Protein 4KYS (pdb70)

Nearest PDB structures (foldseek):
  4kys-assembly2_B  TM=1.002E+00  e=3.384E-74  Clostridium botulinum A str. ATCC 19397
  3thi-assembly1_A  TM=9.853E-01  e=3.435E-51  Bacillus subtilis
  2gh9-assembly1_A  TM=6.312E-01  e=1.543E-15  Thermus thermophilus HB27
  1a7l-assembly1_A  TM=6.728E-01  e=4.583E-14  synthetic construct
  3h4z-assembly1_A  TM=6.324E-01  e=2.648E-13  Escherichia coli

Sequence (731 aa):
QTLNVALYEYVPDPIRFKKAVETEWNKKEPNIKLNFVDWDCYSEDPPKDLDVFVFDAVYLSHFVKEGYLSEIPEKDIKNKEDILPFAMEGCTIKGSAYAIPQIISTNLLFSRKGDYDIQKVNSVYDLYDKLGKFTSEDIILPNNKGLLIDMSGGTSKACMYLDSLIDTTQEYTKFCCSLPNLNELNKDAIESLVLLQSMAGKSQANYWPENNDSYIRAKWFINGKGRAYIGYTEAMSQMKEFANDIDFKTISLSKNSNIPIFYGDVVGINSSITNSYKKEKAIELANIITDKNTMVKAVSPDENNKYPQYLLPARRSVYHNLGNKYPIYGKLYKIADDNNSSNNKLFRTGPEIREWLKQAKKIITEYLQQTLNVALYEYVPDPIRFKKAVETEWNKKEPNIKLNFVDWDCYSEDPPKDLDVFVFDAVYLSHFVKEGYLSEIPEKDIKNKEDILPFAMEGCTIKGSAYAIPQIISTNLLFSRKGDYDIQKVNSVYDLYDKLGKFTSEDIILPNNKGLLIDMSGGTSKACMYLDSLIDTTQEYTKFCCSLPNLNELNKDAIESLVLLQSMAGKSQANYWPENNDSYIRAKWFINGKGRAYIGYTEAMSQMKEFANDIDFKTISLSKNSNIPIFYGDVVGINSSITNSYKKEKAIELANIITDKNTMVKAVSPDENNKYPQYLLPARRSVYHNLGNKYPIYGKLYKIADNSNNKLFRTGPEIREWLKQAKKIITEYLQQ

Structure (mmCIF, N/CA/C/O backbone):
data_4KYS
#
_entry.id   4KYS
#
_cell.length_a   63.504
_cell.length_b   36.306
_cell.length_c   156.813
_cell.angle_alpha   90.00
_cell.angle_beta   91.44
_cell.angle_gamma   90.00
#
_symmetry.space_group_name_H-M   'P 1 21 1'
#
loop_
_entity.id
_entity.type
_entity.pdbx_description
1 polymer 'Thiamine pyridinylase I'
2 non-polymer 3-(4-AMINO-2-METHYL-PYRIMIDIN-5-YLMETHYL)-5-(2-HYDROXY-ETHYL)-4-METHYL-THIAZOL-3-IUM
3 non-polymer 'CITRIC ACID'
4 non-polymer 'MAGNESIUM ION'
5 water water
#
loop_
_atom_site.group_PDB
_atom_site.id
_atom_site.type_symbol
_atom_site.label_atom_id
_atom_site.label_alt_id
_atom_site.label_comp_id
_atom_site.label_asym_id
_atom_site.label_entity_id
_atom_site.label_seq_id
_atom_site.pdbx_PDB_ins_code
_atom_site.Cartn_x
_atom_site.Cartn_y
_atom_site.Cartn_z
_atom_site.occupancy
_atom_site.B_iso_or_equiv
_atom_site.auth_seq_id
_atom_site.auth_comp_id
_atom_site.auth_asym_id
_atom_site.auth_atom_id
_atom_site.pdbx_PDB_model_num
ATOM 1 N N . GLN A 1 62 ? -14.040 -15.671 63.895 1.00 31.36 39 GLN A N 1
ATOM 2 C CA . GLN A 1 62 ? -13.568 -14.728 62.881 1.00 37.17 39 GLN A CA 1
ATOM 3 C C . GLN A 1 62 ? -12.159 -14.226 63.225 1.00 33.52 39 GLN A C 1
ATOM 4 O O . GLN A 1 62 ? -11.897 -13.778 64.342 1.00 27.85 39 GLN A O 1
ATOM 6 N N . THR A 1 63 ? -11.258 -14.302 62.249 1.00 36.22 40 THR A N 1
ATOM 7 C CA . THR A 1 63 ? -9.826 -14.160 62.509 1.00 31.49 40 THR A CA 1
ATOM 8 C C . THR A 1 63 ? -9.039 -13.507 61.363 1.00 26.62 40 THR A C 1
ATOM 9 O O . THR A 1 63 ? -9.392 -13.647 60.192 1.00 26.56 40 THR A O 1
ATOM 13 N N . LEU A 1 64 ? -7.991 -12.766 61.719 1.00 22.29 41 LEU A N 1
ATOM 14 C CA . LEU A 1 64 ? -6.997 -12.314 60.750 1.00 21.79 41 LEU A CA 1
ATOM 15 C C . LEU A 1 64 ? -5.612 -12.775 61.184 1.00 16.05 41 LEU A C 1
ATOM 16 O O . LEU A 1 64 ? -5.254 -12.686 62.363 1.00 15.54 41 LEU A O 1
ATOM 21 N N . ASN A 1 65 ? -4.856 -13.301 60.228 1.00 15.48 42 ASN A N 1
ATOM 22 C CA . ASN A 1 65 ? -3.453 -13.685 60.439 1.00 18.26 42 ASN A CA 1
ATOM 23 C C . ASN A 1 65 ? -2.541 -12.512 60.088 1.00 15.41 42 ASN A C 1
ATOM 24 O O . ASN A 1 65 ? -2.582 -11.992 58.977 1.00 14.14 42 ASN A O 1
ATOM 29 N N . VAL A 1 66 ? -1.735 -12.086 61.046 1.00 14.67 43 VAL A N 1
ATOM 30 C CA . VAL A 1 66 ? -0.964 -10.863 60.877 1.00 17.71 43 VAL A CA 1
ATOM 31 C C . VAL A 1 66 ? 0.444 -11.046 61.407 1.00 16.81 43 VAL A C 1
ATOM 32 O O . VAL A 1 66 ? 0.638 -11.658 62.451 1.00 19.85 43 VAL A O 1
ATOM 36 N N . ALA A 1 67 ? 1.427 -10.551 60.666 1.00 15.12 44 ALA A N 1
ATOM 37 C CA . ALA A 1 67 ? 2.805 -10.573 61.130 1.00 15.08 44 ALA A CA 1
ATOM 38 C C . ALA A 1 67 ? 3.301 -9.150 61.317 1.00 13.13 44 ALA A C 1
ATOM 39 O O . ALA A 1 67 ? 3.214 -8.343 60.397 1.00 10.85 44 ALA A O 1
ATOM 41 N N . LEU A 1 68 ? 3.810 -8.840 62.505 1.00 8.97 45 LEU A N 1
ATOM 42 C CA . LEU A 1 68 ? 4.445 -7.545 62.739 1.00 13.32 45 LEU A CA 1
ATOM 43 C C . LEU A 1 68 ? 5.947 -7.662 62.453 1.00 15.12 45 LEU A C 1
ATOM 44 O O . LEU A 1 68 ? 6.477 -8.763 62.338 1.00 13.41 45 LEU A O 1
ATOM 49 N N . TYR A 1 69 ? 6.631 -6.531 62.336 1.00 13.96 46 TYR A N 1
ATOM 50 C CA . TYR A 1 69 ? 8.074 -6.551 62.114 1.00 13.49 46 TYR A CA 1
ATOM 51 C C . TYR A 1 69 ? 8.776 -6.719 63.448 1.00 13.25 46 TYR A C 1
ATOM 52 O O . TYR A 1 69 ? 8.716 -5.836 64.302 1.00 11.53 46 TYR A O 1
ATOM 61 N N . GLU A 1 70 ? 9.444 -7.843 63.639 1.00 12.42 47 GLU A N 1
ATOM 62 C CA . GLU A 1 70 ? 9.891 -8.178 64.982 1.00 17.92 47 GLU A CA 1
ATOM 63 C C . GLU A 1 70 ? 11.327 -7.785 65.294 1.00 13.90 47 GLU A C 1
ATOM 64 O O . GLU A 1 70 ? 11.758 -7.898 66.438 1.00 14.31 47 GLU A O 1
ATOM 70 N N . TYR A 1 71 ? 12.055 -7.265 64.315 1.00 12.93 48 TYR A N 1
ATOM 71 C CA . TYR A 1 71 ? 13.427 -6.845 64.598 1.00 16.23 48 TYR A CA 1
ATOM 72 C C . TYR A 1 71 ? 13.433 -5.410 65.103 1.00 14.50 48 TYR A C 1
ATOM 73 O O . TYR A 1 71 ? 13.906 -4.477 64.424 1.00 14.31 48 TYR A O 1
ATOM 82 N N . VAL A 1 72 ? 12.877 -5.239 66.297 1.00 12.99 49 VAL A N 1
ATOM 83 C CA . VAL A 1 72 ? 12.805 -3.945 66.954 1.00 12.83 49 VAL A CA 1
ATOM 84 C C . VAL A 1 72 ? 13.145 -4.240 68.401 1.00 15.96 49 VAL A C 1
ATOM 85 O O . VAL A 1 72 ? 13.051 -5.399 68.804 1.00 11.80 49 VAL A O 1
ATOM 89 N N . PRO A 1 73 ? 13.544 -3.212 69.184 1.00 11.35 50 PRO A N 1
ATOM 90 C CA . PRO A 1 73 ? 13.895 -3.449 70.589 1.00 13.40 50 PRO A CA 1
ATOM 91 C C . PRO A 1 73 ? 12.816 -4.185 71.382 1.00 17.84 50 PRO A C 1
ATOM 92 O O . PRO A 1 73 ? 13.147 -5.013 72.227 1.00 15.48 50 PRO A O 1
ATOM 96 N N . ASP A 1 74 ? 11.542 -3.901 71.125 1.00 13.97 51 ASP A N 1
ATOM 97 C CA . ASP A 1 74 ? 10.506 -4.548 71.918 1.00 15.11 51 ASP A CA 1
ATOM 98 C C . ASP A 1 74 ? 9.270 -4.816 71.079 1.00 13.26 51 ASP A C 1
ATOM 99 O O . ASP A 1 74 ? 8.370 -3.993 71.016 1.00 17.66 51 ASP A O 1
ATOM 104 N N . PRO A 1 75 ? 9.208 -6.006 70.465 1.00 15.85 52 PRO A N 1
ATOM 105 C CA . PRO A 1 75 ? 8.054 -6.336 69.625 1.00 14.35 52 PRO A CA 1
ATOM 106 C C . PRO A 1 75 ? 6.805 -6.539 70.450 1.00 15.62 52 PRO A C 1
ATOM 107 O O . PRO A 1 75 ? 5.696 -6.465 69.899 1.00 16.66 52 PRO A O 1
ATOM 111 N N . ILE A 1 76 ? 6.963 -6.787 71.749 1.00 13.58 53 ILE A N 1
ATOM 112 C CA . ILE A 1 76 ? 5.787 -6.986 72.592 1.00 15.05 53 ILE A CA 1
ATOM 113 C C . ILE A 1 76 ? 5.014 -5.682 72.711 1.00 14.03 53 ILE A C 1
ATOM 114 O O . ILE A 1 76 ? 3.785 -5.678 72.646 1.00 17.04 53 ILE A O 1
ATOM 119 N N . ARG A 1 77 ? 5.730 -4.572 72.871 1.00 14.54 54 ARG A N 1
ATOM 120 C CA . ARG A 1 77 ? 5.059 -3.277 72.942 1.00 15.88 54 ARG A CA 1
ATOM 121 C C . ARG A 1 77 ? 4.260 -3.010 71.659 1.00 14.91 54 ARG A C 1
ATOM 122 O O . ARG A 1 77 ? 3.169 -2.447 71.711 1.00 13.49 54 ARG A O 1
ATOM 130 N N . PHE A 1 78 ? 4.771 -3.453 70.511 1.00 12.66 55 PHE A N 1
ATOM 131 C CA . PHE A 1 78 ? 4.018 -3.296 69.268 1.00 13.37 55 PHE A CA 1
ATOM 132 C C . PHE A 1 78 ? 2.749 -4.155 69.278 1.00 14.22 55 PHE A C 1
ATOM 133 O O . PHE A 1 78 ? 1.676 -3.694 68.891 1.00 12.32 55 PHE A O 1
ATOM 141 N N . LYS A 1 79 ? 2.880 -5.397 69.724 1.00 12.69 56 LYS A N 1
ATOM 142 C CA . LYS A 1 79 ? 1.757 -6.324 69.730 1.00 14.31 56 LYS A CA 1
ATOM 143 C C . LYS A 1 79 ? 0.609 -5.791 70.595 1.00 18.11 56 LYS A C 1
ATOM 144 O O . LYS A 1 79 ? -0.541 -5.750 70.159 1.00 13.07 56 LYS A O 1
ATOM 150 N N . LYS A 1 80 ? 0.944 -5.355 71.806 1.00 14.05 57 LYS A N 1
ATOM 151 C CA . LYS A 1 80 ? -0.036 -4.787 72.718 1.00 16.12 57 LYS A CA 1
ATOM 152 C C . LYS A 1 80 ? -0.688 -3.537 72.158 1.00 16.46 57 LYS A C 1
ATOM 153 O O . LYS A 1 80 ? -1.897 -3.367 72.276 1.00 18.72 57 LYS A O 1
ATOM 159 N N . ALA A 1 81 ? 0.107 -2.657 71.557 1.00 13.52 58 ALA A N 1
ATOM 160 C CA . ALA A 1 81 ? -0.449 -1.435 70.962 1.00 13.48 58 ALA A CA 1
ATOM 161 C C . ALA A 1 81 ? -1.450 -1.763 69.859 1.00 16.89 58 ALA A C 1
ATOM 162 O O . ALA A 1 81 ? -2.535 -1.174 69.797 1.00 14.56 58 ALA A O 1
ATOM 164 N N . VAL A 1 82 ? -1.094 -2.721 69.001 1.00 13.74 59 VAL A N 1
ATOM 165 C CA . VAL A 1 82 ? -1.959 -3.104 67.896 1.00 14.93 59 VAL A CA 1
ATOM 166 C C . VAL A 1 82 ? -3.240 -3.767 68.418 1.00 20.81 59 VAL A C 1
ATOM 167 O O . VAL A 1 82 ? -4.354 -3.393 68.026 1.00 17.10 59 VAL A O 1
ATOM 171 N N . GLU A 1 83 ? -3.072 -4.737 69.310 1.00 17.14 60 GLU A N 1
ATOM 172 C CA . GLU A 1 83 ? -4.198 -5.430 69.941 1.00 22.19 60 GLU A CA 1
ATOM 173 C C . GLU A 1 83 ? -5.175 -4.465 70.601 1.00 19.73 60 GLU A C 1
ATOM 174 O O . GLU A 1 83 ? -6.378 -4.602 70.478 1.00 21.99 60 GLU A O 1
ATOM 180 N N . THR A 1 84 ? -4.631 -3.498 71.318 1.00 19.36 61 THR A N 1
ATOM 181 C CA . THR A 1 84 ? -5.432 -2.517 72.028 1.00 23.96 61 THR A CA 1
ATOM 182 C C . THR A 1 84 ? -6.241 -1.657 71.065 1.00 24.59 61 THR A C 1
ATOM 183 O O . THR A 1 84 ? -7.456 -1.533 71.202 1.00 24.81 61 THR A O 1
ATOM 187 N N . GLU A 1 85 ? -5.573 -1.097 70.063 1.00 25.42 62 GLU A N 1
ATOM 188 C CA . GLU A 1 85 ? -6.251 -0.229 69.114 1.00 21.28 62 GLU A CA 1
ATOM 189 C C . GLU A 1 85 ? -7.216 -1.022 68.231 1.00 26.65 62 GLU A C 1
ATOM 190 O O . GLU A 1 85 ? -8.307 -0.545 67.922 1.00 27.60 62 GLU A O 1
ATOM 196 N N . TRP A 1 86 ? -6.836 -2.234 67.838 1.00 19.12 63 TRP A N 1
ATOM 197 C CA . TRP A 1 86 ? -7.727 -3.065 67.025 1.00 17.86 63 TRP A CA 1
ATOM 198 C C . TRP A 1 86 ? -9.002 -3.471 67.761 1.00 26.24 63 TRP A C 1
ATOM 199 O O . TRP A 1 86 ? -10.101 -3.354 67.220 1.00 23.81 63 TRP A O 1
ATOM 210 N N . ASN A 1 87 ? -8.841 -3.931 69.001 1.00 22.57 64 ASN A N 1
ATOM 211 C CA . ASN A 1 87 ? -9.960 -4.368 69.831 1.00 28.39 64 ASN A CA 1
ATOM 212 C C . ASN A 1 87 ? -10.999 -3.271 70.043 1.00 24.52 64 ASN A C 1
ATOM 213 O O . ASN A 1 87 ? -12.175 -3.551 70.176 1.00 26.71 64 ASN A O 1
ATOM 218 N N . LYS A 1 88 ? -10.551 -2.024 70.073 1.00 32.68 65 LYS A N 1
ATOM 219 C CA . LYS A 1 88 ? -11.461 -0.907 70.269 1.00 32.63 65 LYS A CA 1
ATOM 220 C C . LYS A 1 88 ? -12.371 -0.781 69.054 1.00 33.27 65 LYS A C 1
ATOM 221 O O . LYS A 1 88 ? -13.512 -0.338 69.156 1.00 43.04 65 LYS A O 1
ATOM 223 N N . LYS A 1 89 ? -11.863 -1.189 67.900 1.00 27.77 66 LYS A N 1
ATOM 224 C CA . LYS A 1 89 ? -12.609 -1.037 66.662 1.00 23.63 66 LYS A CA 1
ATOM 225 C C . LYS A 1 89 ? -13.250 -2.345 66.229 1.00 24.59 66 LYS A C 1
ATOM 226 O O . LYS A 1 89 ? -14.314 -2.338 65.643 1.00 27.35 66 LYS A O 1
ATOM 228 N N . GLU A 1 90 ? -12.607 -3.471 66.495 1.00 23.77 67 GLU A N 1
ATOM 229 C CA . GLU A 1 90 ? -13.138 -4.738 65.996 1.00 26.45 67 GLU A CA 1
ATOM 230 C C . GLU A 1 90 ? -13.108 -5.823 67.061 1.00 25.66 67 GLU A C 1
ATOM 231 O O . GLU A 1 90 ? -12.333 -6.764 66.973 1.00 24.46 67 GLU A O 1
ATOM 237 N N . PRO A 1 91 ? -13.951 -5.566 68.076 1.00 29.43 68 PRO A N 1
ATOM 238 C CA . PRO A 1 91 ? -13.960 -6.376 69.276 1.00 30.47 68 PRO A CA 1
ATOM 239 C C . PRO A 1 91 ? -14.298 -7.799 68.910 1.00 26.87 68 PRO A C 1
ATOM 240 O O . PRO A 1 91 ? -14.064 -8.691 69.708 1.00 35.98 68 PRO A O 1
ATOM 244 N N . ASN A 1 92 ? -14.850 -8.034 67.722 1.00 25.71 69 ASN A N 1
ATOM 245 C CA . ASN A 1 92 ? -15.273 -9.389 67.363 1.00 27.48 69 ASN A CA 1
ATOM 246 C C . ASN A 1 92 ? -14.412 -10.046 66.278 1.00 37.75 69 ASN A C 1
ATOM 247 O O . ASN A 1 92 ? -14.785 -11.060 65.673 1.00 29.82 69 ASN A O 1
ATOM 252 N N . ILE A 1 93 ? -13.239 -9.491 66.025 1.00 31.61 70 ILE A N 1
ATOM 253 C CA . ILE A 1 93 ? -12.319 -10.149 65.092 1.00 27.49 70 ILE A CA 1
ATOM 254 C C . ILE A 1 93 ? -10.973 -10.439 65.818 1.00 27.88 70 ILE A C 1
ATOM 255 O O . ILE A 1 93 ? -10.323 -9.500 66.297 1.00 20.76 70 ILE A O 1
ATOM 260 N N . LYS A 1 94 ? -10.560 -11.729 65.948 1.00 23.03 71 LYS A N 1
ATOM 261 C CA . LYS A 1 94 ? -9.342 -12.065 66.682 1.00 27.17 71 LYS A CA 1
ATOM 262 C C . LYS A 1 94 ? -8.125 -11.873 65.794 1.00 19.31 71 LYS A C 1
ATOM 263 O O . LYS A 1 94 ? -8.146 -12.247 64.623 1.00 23.53 71 LYS A O 1
ATOM 269 N N . LEU A 1 95 ? -7.072 -11.288 66.351 1.00 18.44 72 LEU A N 1
ATOM 270 C CA . LEU A 1 95 ? -5.802 -11.202 65.648 1.00 17.86 72 LEU A CA 1
ATOM 271 C C . LEU A 1 95 ? -4.982 -12.455 65.972 1.00 21.22 72 LEU A C 1
ATOM 272 O O . LEU A 1 95 ? -4.780 -12.809 67.136 1.00 22.73 72 LEU A O 1
ATOM 277 N N . ASN A 1 96 ? -4.553 -13.151 64.929 1.00 19.39 73 ASN A N 1
ATOM 278 C CA . ASN A 1 96 ? -3.621 -14.260 65.088 1.00 19.99 73 ASN A CA 1
ATOM 279 C C . ASN A 1 96 ? -2.205 -13.804 64.727 1.00 17.09 73 ASN A C 1
ATOM 280 O O . ASN A 1 96 ? -1.866 -13.716 63.553 1.00 17.19 73 ASN A O 1
ATOM 285 N N . PHE A 1 97 ? -1.391 -13.506 65.739 1.00 18.36 74 PHE A N 1
ATOM 286 C CA . PHE A 1 97 ? -0.037 -12.999 65.500 1.00 22.80 74 PHE A CA 1
ATOM 287 C C . PHE A 1 97 ? 0.961 -14.107 65.163 1.00 28.07 74 PHE A C 1
ATOM 288 O O . PHE A 1 97 ? 1.263 -14.967 65.993 1.00 33.76 74 PHE A O 1
ATOM 296 N N . VAL A 1 98 ? 1.458 -14.061 63.928 1.00 26.80 75 VAL A N 1
ATOM 297 C CA . VAL A 1 98 ? 2.421 -15.018 63.390 1.00 24.88 75 VAL A CA 1
ATOM 298 C C . VAL A 1 98 ? 3.832 -14.444 63.494 1.00 27.73 75 VAL A C 1
ATOM 299 O O . VAL A 1 98 ? 4.028 -13.232 63.351 1.00 28.21 75 VAL A O 1
ATOM 303 N N . ASP A 1 99 ? 4.813 -15.301 63.766 1.00 26.66 76 ASP A N 1
ATOM 304 C CA . ASP A 1 99 ? 6.201 -14.906 63.619 1.00 21.36 76 ASP A CA 1
ATOM 305 C C . ASP A 1 99 ? 6.583 -15.335 62.208 1.00 26.71 76 ASP A C 1
ATOM 306 O O . ASP A 1 99 ? 6.814 -16.513 61.932 1.00 35.85 76 ASP A O 1
ATOM 311 N N . TRP A 1 100 ? 6.619 -14.366 61.311 1.00 22.58 77 TRP A N 1
ATOM 312 C CA . TRP A 1 100 ? 6.963 -14.595 59.919 1.00 20.01 77 TRP A CA 1
ATOM 313 C C . TRP A 1 100 ? 8.148 -13.721 59.652 1.00 15.77 77 TRP A C 1
ATOM 314 O O . TRP A 1 100 ? 8.243 -12.625 60.197 1.00 18.65 77 TRP A O 1
ATOM 325 N N . ASP A 1 101 ? 9.071 -14.215 58.846 1.00 12.70 78 ASP A N 1
ATOM 326 C CA . ASP A 1 101 ? 10.312 -13.499 58.630 1.00 14.39 78 ASP A CA 1
ATOM 327 C C . ASP A 1 101 ? 10.531 -13.232 57.152 1.00 15.72 78 ASP A C 1
ATOM 328 O O . ASP A 1 101 ? 10.896 -14.148 56.402 1.00 12.48 78 ASP A O 1
ATOM 333 N N . CYS A 1 102 ? 10.338 -11.983 56.737 1.00 13.71 79 CYS A N 1
ATOM 334 C CA . CYS A 1 102 ? 10.469 -11.620 55.330 1.00 10.64 79 CYS A CA 1
ATOM 335 C C . CYS A 1 102 ? 11.870 -11.928 54.812 1.00 12.36 79 CYS A C 1
ATOM 336 O O . CYS A 1 102 ? 12.035 -12.217 53.635 1.00 13.84 79 CYS A O 1
ATOM 339 N N . TYR A 1 103 ? 12.878 -11.888 55.684 1.00 11.42 80 TYR A N 1
ATOM 340 C CA . TYR A 1 103 ? 14.250 -12.104 55.224 1.00 12.80 80 TYR A CA 1
ATOM 341 C C . TYR A 1 103 ? 14.468 -13.568 54.856 1.00 15.49 80 TYR A C 1
ATOM 342 O O . TYR A 1 103 ? 15.361 -13.894 54.079 1.00 14.59 80 TYR A O 1
ATOM 351 N N . SER A 1 104 ? 13.614 -14.437 55.385 1.00 14.30 81 SER A N 1
ATOM 352 C CA . SER A 1 104 ? 13.742 -15.864 55.158 1.00 16.75 81 SER A CA 1
ATOM 353 C C . SER A 1 104 ? 12.836 -16.382 54.056 1.00 12.93 81 SER A C 1
ATOM 354 O O . SER A 1 104 ? 13.240 -17.242 53.297 1.00 14.00 81 SER A O 1
ATOM 357 N N . GLU A 1 105 ? 11.612 -15.874 53.961 1.00 11.01 82 GLU A N 1
ATOM 358 C CA . GLU A 1 105 ? 10.676 -16.436 52.995 1.00 14.41 82 GLU A CA 1
ATOM 359 C C . GLU A 1 105 ? 9.550 -15.484 52.604 1.00 13.91 82 GLU A C 1
ATOM 360 O O . GLU A 1 105 ? 9.247 -14.520 53.302 1.00 13.76 82 GLU A O 1
ATOM 366 N N . ASP A 1 106 ? 8.932 -15.785 51.473 1.00 13.13 83 ASP A N 1
ATOM 367 C CA . ASP A 1 106 ? 7.787 -15.045 50.991 1.00 15.88 83 ASP A CA 1
ATOM 368 C C . ASP A 1 106 ? 6.558 -15.247 51.900 1.00 13.56 83 ASP A C 1
ATOM 369 O O . ASP A 1 106 ? 6.470 -16.237 52.633 1.00 12.31 83 ASP A O 1
ATOM 374 N N . PRO A 1 107 ? 5.614 -14.293 51.872 1.00 13.25 84 PRO A N 1
ATOM 375 C CA . PRO A 1 107 ? 4.431 -14.467 52.716 1.00 13.09 84 PRO A CA 1
ATOM 376 C C . PRO A 1 107 ? 3.555 -15.641 52.251 1.00 11.44 84 PRO A C 1
ATOM 377 O O . PRO A 1 107 ? 3.288 -15.771 51.071 1.00 12.57 84 PRO A O 1
ATOM 381 N N . PRO A 1 108 ? 3.117 -16.485 53.190 1.00 11.85 85 PRO A N 1
ATOM 382 C CA . PRO A 1 108 ? 2.167 -17.578 52.918 1.00 16.10 85 PRO A CA 1
ATOM 383 C C . PRO A 1 108 ? 0.837 -17.023 52.423 1.00 19.35 85 PRO A C 1
ATOM 384 O O . PRO A 1 108 ? 0.504 -15.870 52.737 1.00 16.16 85 PRO A O 1
ATOM 388 N N . LYS A 1 109 ? 0.073 -17.822 51.687 1.00 19.83 86 LYS A N 1
ATOM 389 C CA . LYS A 1 109 ? -1.219 -17.368 51.182 1.00 19.24 86 LYS A CA 1
ATOM 390 C C . LYS A 1 109 ? -2.217 -17.022 52.289 1.00 21.73 86 LYS A C 1
ATOM 391 O O . LYS A 1 109 ? -3.161 -16.277 52.046 1.00 19.67 86 LYS A O 1
ATOM 397 N N . ASP A 1 110 ? -2.015 -17.562 53.492 1.00 19.07 87 ASP A N 1
ATOM 398 C CA . ASP A 1 110 ? -2.944 -17.307 54.592 1.00 24.41 87 ASP A CA 1
ATOM 399 C C . ASP A 1 110 ? -2.473 -16.196 55.535 1.00 21.07 87 ASP A C 1
ATOM 400 O O . ASP A 1 110 ? -3.050 -16.006 56.599 1.00 21.02 87 ASP A O 1
ATOM 405 N N . LEU A 1 111 ? -1.421 -15.478 55.165 1.00 21.06 88 LEU A N 1
ATOM 406 C CA . LEU A 1 111 ? -0.977 -14.357 55.983 1.00 18.34 88 LEU A CA 1
ATOM 407 C C . LEU A 1 111 ? -1.665 -13.109 55.436 1.00 16.66 88 LEU A C 1
ATOM 408 O O . LEU A 1 111 ? -1.305 -12.603 54.382 1.00 15.88 88 LEU A O 1
ATOM 413 N N . ASP A 1 112 ? -2.678 -12.643 56.157 1.00 15.99 89 ASP A N 1
ATOM 414 C CA . ASP A 1 112 ? -3.588 -11.629 55.641 1.00 14.39 89 ASP A CA 1
ATOM 415 C C . ASP A 1 112 ? -2.966 -10.252 55.585 1.00 13.21 89 ASP A C 1
ATOM 416 O O . ASP A 1 112 ? -3.068 -9.568 54.563 1.00 14.87 89 ASP A O 1
ATOM 421 N N . VAL A 1 113 ? -2.328 -9.857 56.680 1.00 13.17 90 VAL A N 1
ATOM 422 C CA . VAL A 1 113 ? -1.712 -8.537 56.800 1.00 13.56 90 VAL A CA 1
ATOM 423 C C . VAL A 1 113 ? -0.323 -8.689 57.399 1.00 11.11 90 VAL A C 1
ATOM 424 O O . VAL A 1 113 ? -0.165 -9.355 58.411 1.00 16.31 90 VAL A O 1
ATOM 428 N N . PHE A 1 114 ? 0.688 -8.078 56.801 1.00 8.93 91 PHE A N 1
ATOM 429 C CA . PHE A 1 114 ? 2.046 -8.334 57.268 1.00 8.44 91 PHE A CA 1
ATOM 430 C C . PHE A 1 114 ? 2.968 -7.160 56.995 1.00 11.05 91 PHE A C 1
ATOM 431 O O . PHE A 1 114 ? 2.838 -6.474 55.968 1.00 11.36 91 PHE A O 1
ATOM 439 N N . VAL A 1 115 ? 3.901 -6.948 57.923 1.00 12.47 92 VAL A N 1
ATOM 440 C CA . VAL A 1 115 ? 4.898 -5.880 57.858 1.00 9.86 92 VAL A CA 1
ATOM 441 C C . VAL A 1 115 ? 6.213 -6.461 57.371 1.00 10.12 92 VAL A C 1
ATOM 442 O O . VAL A 1 115 ? 6.700 -7.430 57.935 1.00 10.19 92 VAL A O 1
ATOM 446 N N . PHE A 1 116 ? 6.790 -5.871 56.331 1.00 8.48 93 PHE A N 1
ATOM 447 C CA . PHE A 1 116 ? 8.007 -6.400 55.743 1.00 8.22 93 PHE A CA 1
ATOM 448 C C . PHE A 1 116 ? 8.962 -5.273 55.376 1.00 10.15 93 PHE A C 1
ATOM 449 O O . PHE A 1 116 ? 8.552 -4.106 55.265 1.00 9.22 93 PHE A O 1
ATOM 457 N N . ASP A 1 117 ? 10.233 -5.632 55.204 1.00 7.03 94 ASP A N 1
ATOM 458 C CA . ASP A 1 117 ? 11.270 -4.710 54.754 1.00 9.21 94 ASP A CA 1
ATOM 459 C C . ASP A 1 117 ? 11.050 -4.398 53.267 1.00 10.10 94 ASP A C 1
ATOM 460 O O . ASP A 1 117 ? 10.904 -5.306 52.439 1.00 10.76 94 ASP A O 1
ATOM 465 N N . ALA A 1 118 ? 11.032 -3.108 52.936 1.00 8.24 95 ALA A N 1
ATOM 466 C CA . ALA A 1 118 ? 10.709 -2.660 51.591 1.00 9.06 95 ALA A CA 1
ATOM 467 C C . ALA A 1 118 ? 11.737 -3.110 50.576 1.00 9.95 95 ALA A C 1
ATOM 468 O O . ALA A 1 118 ? 11.505 -2.998 49.373 1.00 12.99 95 ALA A O 1
ATOM 470 N N . VAL A 1 119 ? 12.865 -3.644 51.035 1.00 10.68 96 VAL A N 1
ATOM 471 C CA . VAL A 1 119 ? 13.805 -4.200 50.072 1.00 12.59 96 VAL A CA 1
ATOM 472 C C . VAL A 1 119 ? 13.107 -5.308 49.241 1.00 13.54 96 VAL A C 1
ATOM 473 O O . VAL A 1 119 ? 13.458 -5.522 48.081 1.00 14.48 96 VAL A O 1
ATOM 477 N N . TYR A 1 120 ? 12.092 -5.960 49.818 1.00 11.07 97 TYR A N 1
ATOM 478 C CA . TYR A 1 120 ? 11.361 -7.038 49.145 1.00 11.82 97 TYR A CA 1
ATOM 479 C C . TYR A 1 120 ? 10.135 -6.600 48.369 1.00 11.22 97 TYR A C 1
ATOM 480 O O . TYR A 1 120 ? 9.472 -7.430 47.732 1.00 13.35 97 TYR A O 1
ATOM 489 N N . LEU A 1 121 ? 9.844 -5.305 48.406 1.00 8.93 98 LEU A N 1
ATOM 490 C CA . LEU A 1 121 ? 8.627 -4.781 47.803 1.00 10.32 98 LEU A CA 1
ATOM 491 C C . LEU A 1 121 ? 8.504 -5.131 46.310 1.00 14.24 98 LEU A C 1
ATOM 492 O O . LEU A 1 121 ? 7.482 -5.653 45.867 1.00 11.59 98 LEU A O 1
ATOM 497 N N . SER A 1 122 ? 9.544 -4.829 45.544 1.00 9.81 99 SER A N 1
ATOM 498 C CA . SER A 1 122 ? 9.539 -5.131 44.122 1.00 12.85 99 SER A CA 1
ATOM 499 C C . SER A 1 122 ? 9.295 -6.627 43.884 1.00 11.35 99 SER A C 1
ATOM 500 O O . SER A 1 122 ? 8.530 -6.993 43.014 1.00 10.62 99 SER A O 1
ATOM 503 N N . HIS A 1 123 ? 9.932 -7.477 44.682 1.00 12.35 100 HIS A N 1
ATOM 504 C CA . HIS A 1 123 ? 9.734 -8.909 44.569 1.00 11.96 100 HIS A CA 1
ATOM 505 C C . HIS A 1 123 ? 8.274 -9.285 44.865 1.00 14.84 100 HIS A C 1
ATOM 506 O O . HIS A 1 123 ? 7.661 -10.054 44.122 1.00 13.58 100 HIS A O 1
ATOM 513 N N . PHE A 1 124 ? 7.724 -8.734 45.945 1.00 10.73 101 PHE A N 1
ATOM 514 C CA . PHE A 1 124 ? 6.366 -9.079 46.359 1.00 15.78 101 PHE A CA 1
ATOM 515 C C . PHE A 1 124 ? 5.322 -8.628 45.340 1.00 15.05 101 PHE A C 1
ATOM 516 O O . PHE A 1 124 ? 4.343 -9.327 45.095 1.00 16.53 101 PHE A O 1
ATOM 524 N N . VAL A 1 125 ? 5.541 -7.463 44.746 1.00 12.57 102 VAL A N 1
ATOM 525 C CA . VAL A 1 125 ? 4.628 -6.935 43.749 1.00 14.02 102 VAL A CA 1
ATOM 526 C C . VAL A 1 125 ? 4.755 -7.720 42.449 1.00 15.70 102 VAL A C 1
ATOM 527 O O . VAL A 1 125 ? 3.758 -8.092 41.848 1.00 15.23 102 VAL A O 1
ATOM 531 N N . LYS A 1 126 ? 5.989 -8.005 42.053 1.00 15.84 103 LYS A N 1
ATOM 532 C CA . LYS A 1 126 ? 6.266 -8.769 40.837 1.00 18.74 103 LYS A CA 1
ATOM 533 C C . LYS A 1 126 ? 5.595 -10.144 40.868 1.00 15.96 103 LYS A C 1
ATOM 534 O O . LYS A 1 126 ? 5.007 -10.574 39.877 1.00 16.08 103 LYS A O 1
ATOM 540 N N . GLU A 1 127 ? 5.681 -10.818 42.012 1.00 15.50 104 GLU A N 1
ATOM 541 C CA . GLU A 1 127 ? 5.012 -12.100 42.209 1.00 16.86 104 GLU A CA 1
ATOM 542 C C . GLU A 1 127 ? 3.504 -11.951 42.412 1.00 20.32 104 GLU A C 1
ATOM 543 O O . GLU A 1 127 ? 2.764 -12.939 42.403 1.00 16.40 104 GLU A O 1
ATOM 549 N N . GLY A 1 128 ? 3.047 -10.714 42.575 1.00 18.46 105 GLY A N 1
ATOM 550 C CA . GLY A 1 128 ? 1.634 -10.463 42.775 1.00 16.98 105 GLY A CA 1
ATOM 551 C C . GLY A 1 128 ? 1.121 -10.879 44.145 1.00 18.36 105 GLY A C 1
ATOM 552 O O . GLY A 1 128 ? 0.002 -11.356 44.251 1.00 20.37 105 GLY A O 1
ATOM 553 N N . TYR A 1 129 ? 1.930 -10.721 45.188 1.00 14.15 106 TYR A N 1
ATOM 554 C CA . TYR A 1 129 ? 1.495 -11.068 46.547 1.00 17.42 106 TYR A CA 1
ATOM 555 C C . TYR A 1 129 ? 0.663 -9.978 47.205 1.00 15.07 106 TYR A C 1
ATOM 556 O O . TYR A 1 129 ? -0.010 -10.234 48.190 1.00 14.27 106 TYR A O 1
ATOM 565 N N . LEU A 1 130 ? 0.770 -8.752 46.705 1.00 13.48 107 LEU A N 1
ATOM 566 C CA . LEU A 1 130 ? 0.220 -7.605 47.411 1.00 14.59 107 LEU A CA 1
ATOM 567 C C . LEU A 1 130 ? -0.994 -7.007 46.719 1.00 15.85 107 LEU A C 1
ATOM 568 O O . LEU A 1 130 ? -0.988 -6.759 45.511 1.00 19.39 107 LEU A O 1
ATOM 573 N N . SER A 1 131 ? -2.048 -6.781 47.480 1.00 12.61 108 SER A N 1
ATOM 574 C CA . SER A 1 131 ? -3.151 -6.036 46.919 1.00 16.38 108 SER A CA 1
ATOM 575 C C . SER A 1 131 ? -2.780 -4.560 46.813 1.00 16.34 108 SER A C 1
ATOM 576 O O . SER A 1 131 ? -2.032 -4.022 47.640 1.00 16.22 108 SER A O 1
ATOM 579 N N . GLU A 1 132 ? -3.300 -3.910 45.781 1.00 20.93 109 GLU A N 1
ATOM 580 C CA . GLU A 1 132 ? -3.194 -2.472 45.670 1.00 19.53 109 GLU A CA 1
ATOM 581 C C . GLU A 1 132 ? -3.941 -1.868 46.839 1.00 19.09 109 GLU A C 1
ATOM 582 O O . GLU A 1 132 ? -4.902 -2.454 47.334 1.00 15.34 109 GLU A O 1
ATOM 588 N N . ILE A 1 133 ? -3.475 -0.718 47.303 1.00 18.02 110 ILE A N 1
ATOM 589 C CA . ILE A 1 133 ? -4.203 0.026 48.317 1.00 18.44 110 ILE A CA 1
ATOM 590 C C . ILE A 1 133 ? -4.576 1.386 47.743 1.00 21.97 110 ILE A C 1
ATOM 591 O O . ILE A 1 133 ? -3.714 2.263 47.607 1.00 20.74 110 ILE A O 1
ATOM 596 N N . PRO A 1 134 ? -5.863 1.559 47.390 1.00 21.04 111 PRO A N 1
ATOM 597 C CA . PRO A 1 134 ? -6.355 2.821 46.823 1.00 23.14 111 PRO A CA 1
ATOM 598 C C . PRO A 1 134 ? -6.029 3.958 47.773 1.00 20.26 111 PRO A C 1
ATOM 599 O O . PRO A 1 134 ? -6.171 3.768 48.978 1.00 19.20 111 PRO A O 1
ATOM 603 N N . GLU A 1 135 ? -5.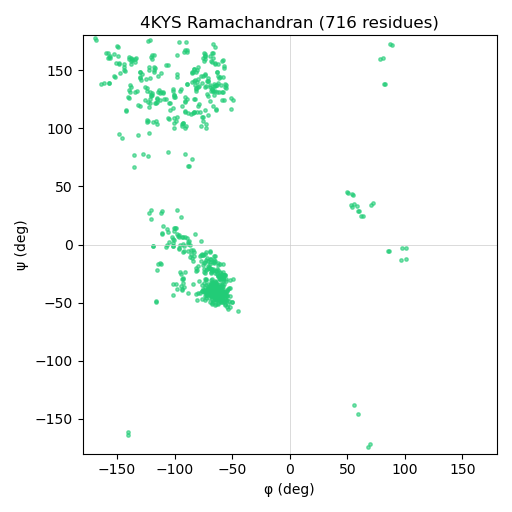569 5.092 47.256 1.00 19.78 112 GLU A N 1
ATOM 604 C CA . GLU A 1 135 ? -5.108 6.163 48.126 1.00 25.27 112 GLU A CA 1
ATOM 605 C C . GLU A 1 135 ? -6.194 6.640 49.076 1.00 23.29 112 GLU A C 1
ATOM 606 O O . GLU A 1 135 ? -5.888 7.076 50.184 1.00 21.26 112 GLU A O 1
ATOM 612 N N . LYS A 1 136 ? -7.461 6.516 48.674 1.00 25.67 113 LYS A N 1
ATOM 613 C CA . LYS A 1 136 ? -8.566 6.897 49.556 1.00 21.59 113 LYS A CA 1
ATOM 614 C C . LYS A 1 136 ? -8.672 5.957 50.756 1.00 25.44 113 LYS A C 1
ATOM 615 O O . LYS A 1 136 ? -9.237 6.328 51.779 1.00 22.82 113 LYS A O 1
ATOM 621 N N . ASP A 1 137 ? -8.117 4.751 50.643 1.00 22.17 114 ASP A N 1
ATOM 622 C CA . ASP A 1 137 ? -8.163 3.808 51.760 1.00 25.93 114 ASP A CA 1
ATOM 623 C C . ASP A 1 137 ? -6.976 4.009 52.711 1.00 22.55 114 ASP A C 1
ATOM 624 O O . ASP A 1 137 ? -6.837 3.288 53.693 1.00 25.77 114 ASP A O 1
ATOM 629 N N . ILE A 1 138 ? -6.136 4.999 52.441 1.00 18.76 115 ILE A N 1
ATOM 630 C CA . ILE A 1 138 ? -5.019 5.280 53.341 1.00 18.65 115 ILE A CA 1
ATOM 631 C C . ILE A 1 138 ? -5.397 6.467 54.206 1.00 17.94 115 ILE A C 1
ATOM 632 O O . ILE A 1 138 ? -5.498 7.595 53.711 1.00 16.80 115 ILE A O 1
ATOM 637 N N . LYS A 1 139 ? -5.647 6.201 55.490 1.00 16.78 116 LYS A N 1
ATOM 638 C CA . LYS A 1 139 ? -6.065 7.248 56.427 1.00 21.41 116 LYS A CA 1
ATOM 639 C C . LYS A 1 139 ? -4.968 8.281 56.685 1.00 18.70 116 LYS A C 1
ATOM 640 O O . LYS A 1 139 ? -3.820 7.927 56.926 1.00 14.11 116 LYS A O 1
ATOM 642 N N . ASN A 1 140 ? -5.330 9.558 56.615 1.00 19.92 117 ASN A N 1
ATOM 643 C CA . ASN A 1 140 ? -4.409 10.646 56.946 1.00 15.82 117 ASN A CA 1
ATOM 644 C C . ASN A 1 140 ? -3.110 10.572 56.150 1.00 12.79 117 ASN A C 1
ATOM 645 O O . ASN A 1 140 ? -2.023 10.779 56.695 1.00 13.62 117 ASN A O 1
ATOM 650 N N . LYS A 1 141 ? -3.237 10.279 54.860 1.00 15.46 118 LYS A N 1
ATOM 651 C CA . LYS A 1 141 ? -2.094 9.959 54.011 1.00 16.97 118 LYS A CA 1
ATOM 652 C C . LYS A 1 141 ? -1.075 11.089 53.923 1.00 15.14 118 LYS A C 1
ATOM 653 O O . LYS A 1 141 ? 0.119 10.836 53.768 1.00 14.20 118 LYS A O 1
ATOM 659 N N . GLU A 1 142 ? -1.530 12.331 54.049 1.00 9.34 119 GLU A N 1
ATOM 660 C CA . GLU A 1 142 ? -0.618 13.466 53.883 1.00 15.57 119 GLU A CA 1
ATOM 661 C C . GLU A 1 142 ? 0.261 13.699 55.121 1.00 14.56 119 GLU A C 1
ATOM 662 O O . GLU A 1 142 ? 1.226 14.478 55.098 1.00 11.62 119 GLU A O 1
ATOM 668 N N . ASP A 1 143 ? -0.068 13.001 56.198 1.00 14.42 120 ASP A N 1
ATOM 669 C CA . ASP A 1 143 ? 0.711 13.075 57.421 1.00 13.47 120 ASP A CA 1
ATOM 670 C C . ASP A 1 143 ? 1.910 12.113 57.317 1.00 14.85 120 ASP A C 1
ATOM 671 O O . ASP A 1 143 ? 2.790 12.092 58.170 1.00 15.67 120 ASP A O 1
ATOM 676 N N . ILE A 1 144 ? 1.948 11.325 56.251 1.00 15.35 121 ILE A N 1
ATOM 677 C CA . ILE A 1 144 ? 3.039 10.367 56.055 1.00 12.87 121 ILE A CA 1
ATOM 678 C C . ILE A 1 144 ? 4.202 10.991 55.291 1.00 13.18 121 ILE A C 1
ATOM 679 O O . ILE A 1 144 ? 3.988 11.764 54.350 1.00 15.36 121 ILE A O 1
ATOM 684 N N . LEU A 1 145 ? 5.430 10.713 55.723 1.00 10.23 122 LEU A N 1
ATOM 685 C CA . LEU A 1 145 ? 6.586 11.269 55.026 1.00 11.96 122 LEU A CA 1
ATOM 686 C C . LEU A 1 145 ? 6.579 10.823 53.567 1.00 11.33 122 LEU A C 1
ATOM 687 O O . LEU A 1 145 ? 6.496 9.633 53.281 1.00 12.16 122 LEU A O 1
ATOM 692 N N . PRO A 1 146 ? 6.615 11.791 52.642 1.00 11.83 123 PRO A N 1
ATOM 693 C CA . PRO A 1 146 ? 6.468 11.493 51.218 1.00 9.59 123 PRO A CA 1
ATOM 694 C C . PRO A 1 146 ? 7.459 10.460 50.708 1.00 13.09 123 PRO A C 1
ATOM 695 O O . PRO A 1 146 ? 7.004 9.523 50.046 1.00 11.61 123 PRO A O 1
ATOM 699 N N . PHE A 1 147 ? 8.752 10.582 51.019 1.00 9.58 124 PHE A N 1
ATOM 700 C CA . PHE A 1 147 ? 9.712 9.648 50.440 1.00 14.29 124 PHE A CA 1
ATOM 701 C C . PHE A 1 147 ? 9.345 8.200 50.811 1.00 11.01 124 PHE A C 1
ATOM 702 O O . PHE A 1 147 ? 9.595 7.276 50.040 1.00 16.67 124 PHE A O 1
ATOM 710 N N . ALA A 1 148 ? 8.717 8.029 51.969 1.00 10.44 125 ALA A N 1
ATOM 711 C CA . ALA A 1 148 ? 8.329 6.713 52.463 1.00 11.73 125 ALA A CA 1
ATOM 712 C C . ALA A 1 148 ? 7.063 6.177 51.777 1.00 15.09 125 ALA A C 1
ATOM 713 O O . ALA A 1 148 ? 6.989 4.986 51.449 1.00 12.04 125 ALA A O 1
ATOM 715 N N . MET A 1 149 ? 6.064 7.047 51.579 1.00 13.03 126 MET A N 1
ATOM 716 C CA . MET A 1 149 ? 4.863 6.667 50.832 1.00 11.76 126 MET A CA 1
ATOM 717 C C . MET A 1 149 ? 5.185 6.393 49.370 1.00 16.67 126 MET A C 1
ATOM 718 O O . MET A 1 149 ? 4.710 5.420 48.784 1.00 12.56 126 MET A O 1
ATOM 723 N N . GLU A 1 150 ? 6.012 7.256 48.791 1.00 12.33 127 GLU A N 1
ATOM 724 C CA . GLU A 1 150 ? 6.445 7.092 47.420 1.00 14.79 127 GLU A CA 1
ATOM 725 C C . GLU A 1 150 ? 7.234 5.795 47.251 1.00 15.17 127 GLU A C 1
ATOM 726 O O . GLU A 1 150 ? 7.093 5.108 46.237 1.00 12.10 127 GLU A O 1
ATOM 729 N N . GLY A 1 151 ? 8.052 5.461 48.247 1.00 11.55 128 GLY A N 1
ATOM 730 C CA . GLY A 1 151 ? 8.807 4.215 48.215 1.00 15.62 128 GLY A CA 1
ATOM 731 C C . GLY A 1 151 ? 7.928 2.975 48.199 1.00 15.07 128 GLY A C 1
ATOM 732 O O . GLY A 1 151 ? 8.382 1.889 47.834 1.00 16.08 128 GLY A O 1
ATOM 733 N N . CYS A 1 152 ? 6.665 3.148 48.576 1.00 10.75 129 CYS A N 1
ATOM 734 C CA . CYS A 1 152 ? 5.688 2.067 48.609 1.00 14.29 129 CYS A CA 1
ATOM 735 C C . CYS A 1 152 ? 4.774 2.099 47.392 1.00 15.41 129 CYS A C 1
ATOM 736 O O . CYS A 1 152 ? 3.846 1.304 47.280 1.00 16.73 129 CYS A O 1
ATOM 739 N N . THR A 1 153 ? 5.047 3.020 46.479 1.00 15.41 130 THR A N 1
ATOM 740 C CA . THR A 1 153 ? 4.166 3.264 45.342 1.00 15.92 130 THR A CA 1
ATOM 741 C C . THR A 1 153 ? 4.828 2.857 44.030 1.00 19.76 130 THR A C 1
ATOM 742 O O . THR A 1 153 ? 5.933 3.309 43.724 1.00 21.35 130 THR A O 1
ATOM 746 N N . ILE A 1 154 ? 4.165 1.977 43.278 1.00 19.40 131 ILE A N 1
ATOM 747 C CA . ILE A 1 154 ? 4.687 1.515 41.993 1.00 20.82 131 ILE A CA 1
ATOM 748 C C . ILE A 1 154 ? 3.710 1.825 40.862 1.00 18.86 131 ILE A C 1
ATOM 749 O O . ILE A 1 154 ? 2.563 1.376 40.876 1.00 20.27 131 ILE A O 1
ATOM 754 N N . LYS A 1 155 ? 4.190 2.580 39.879 1.00 19.89 132 LYS A N 1
ATOM 755 C CA . LYS A 1 155 ? 3.399 3.008 38.721 1.00 20.03 132 LYS A CA 1
ATOM 756 C C . LYS A 1 155 ? 2.068 3.627 39.136 1.00 21.12 132 LYS A C 1
ATOM 757 O O . LYS A 1 155 ? 1.027 3.310 38.563 1.00 21.46 132 LYS A O 1
ATOM 759 N N . GLY A 1 156 ? 2.109 4.497 40.146 1.00 27.23 133 GLY A N 1
ATOM 760 C CA . GLY A 1 156 ? 0.934 5.220 40.599 1.00 19.05 133 GLY A CA 1
ATOM 761 C C . GLY A 1 156 ? 0.059 4.510 41.618 1.00 30.13 133 GLY A C 1
ATOM 762 O O . GLY A 1 156 ? -0.900 5.087 42.141 1.00 29.40 133 GLY A O 1
ATOM 763 N N . SER A 1 157 ? 0.378 3.255 41.915 1.00 22.72 134 SER A N 1
ATOM 764 C CA . SER A 1 157 ? -0.419 2.499 42.878 1.00 20.68 134 SER A CA 1
ATOM 765 C C . SER A 1 157 ? 0.396 2.188 44.123 1.00 16.68 134 SER A C 1
ATOM 766 O O . SER A 1 157 ? 1.537 1.751 44.023 1.00 16.18 134 SER A O 1
ATOM 769 N N . ALA A 1 158 ? -0.192 2.424 45.291 1.00 14.48 135 ALA A N 1
ATOM 770 C CA . ALA A 1 158 ? 0.418 2.030 46.558 1.00 22.95 135 ALA A CA 1
ATOM 771 C C . ALA A 1 158 ? 0.192 0.536 46.811 1.00 18.26 135 ALA A C 1
ATOM 772 O O . ALA A 1 158 ? -0.913 0.018 46.591 1.00 19.11 135 ALA A O 1
ATOM 774 N N . TYR A 1 159 ? 1.238 -0.160 47.249 1.00 14.18 136 TYR A N 1
ATOM 775 C CA . TYR A 1 159 ? 1.116 -1.582 47.566 1.00 14.33 136 TYR A CA 1
ATOM 776 C C . TYR A 1 159 ? 1.432 -1.857 49.035 1.00 15.75 136 TYR A C 1
ATOM 777 O O . TYR A 1 159 ? 1.373 -3.010 49.492 1.00 12.54 136 TYR A O 1
ATOM 786 N N . ALA A 1 160 ? 1.778 -0.802 49.766 1.00 9.72 137 ALA A N 1
ATOM 787 C CA . ALA A 1 160 ? 1.993 -0.920 51.202 1.00 12.09 137 ALA A CA 1
ATOM 788 C C . ALA A 1 160 ? 1.838 0.424 51.885 1.00 10.80 137 ALA A C 1
ATOM 789 O O . ALA A 1 160 ? 1.834 1.456 51.232 1.00 14.15 137 ALA A O 1
ATOM 791 N N . ILE A 1 161 ? 1.699 0.398 53.207 1.00 10.47 138 ILE A N 1
ATOM 792 C CA . ILE A 1 161 ? 1.721 1.617 54.001 1.00 10.71 138 ILE A CA 1
ATOM 793 C C . ILE A 1 161 ? 2.897 1.560 54.939 1.00 9.90 138 ILE A C 1
ATOM 794 O O . ILE A 1 161 ? 2.981 0.654 55.760 1.00 9.69 138 ILE A O 1
ATOM 799 N N . PRO A 1 162 ? 3.798 2.551 54.843 1.00 11.64 139 PRO A N 1
ATOM 800 C CA . PRO A 1 162 ? 5.017 2.591 55.654 1.00 12.62 139 PRO A CA 1
ATOM 801 C C . PRO A 1 162 ? 4.693 2.682 57.142 1.00 11.27 139 PRO A C 1
ATOM 802 O O . PRO A 1 162 ? 3.765 3.404 57.516 1.00 9.48 139 PRO A O 1
ATOM 806 N N . GLN A 1 163 ? 5.431 1.938 57.961 1.00 9.41 140 GLN A N 1
ATOM 807 C CA . GLN A 1 163 ? 5.235 1.942 59.404 1.00 10.03 140 GLN A CA 1
ATOM 808 C C . GLN A 1 163 ? 6.453 2.476 60.156 1.00 11.96 140 GLN A C 1
ATOM 809 O O . GLN A 1 163 ? 6.320 3.318 61.039 1.00 14.65 140 GLN A O 1
ATOM 815 N N . ILE A 1 164 ? 7.629 1.955 59.815 1.00 11.97 141 ILE A N 1
ATOM 816 C CA . ILE A 1 164 ? 8.903 2.337 60.429 1.00 9.14 141 ILE A CA 1
ATOM 817 C C . ILE A 1 164 ? 9.924 2.664 59.325 1.00 9.72 141 ILE A C 1
ATOM 818 O O . ILE A 1 164 ? 9.935 2.016 58.271 1.00 10.74 141 ILE A O 1
ATOM 823 N N . ILE A 1 165 ? 10.773 3.663 59.557 1.00 9.49 142 ILE A N 1
ATOM 824 C CA . ILE A 1 165 ? 11.958 3.846 58.744 1.00 9.64 142 ILE A CA 1
ATOM 825 C C . ILE A 1 165 ? 13.174 3.734 59.650 1.00 9.83 142 ILE A C 1
ATOM 826 O O . ILE A 1 165 ? 13.076 3.920 60.867 1.00 12.56 142 ILE A O 1
ATOM 831 N N . SER A 1 166 ? 14.322 3.456 59.047 1.00 7.51 143 SER A N 1
ATOM 832 C CA . SER A 1 166 ? 15.525 3.180 59.800 1.00 12.28 143 SER A CA 1
ATOM 833 C C . SER A 1 166 ? 16.808 3.425 58.993 1.00 12.62 143 SER A C 1
ATOM 834 O O . SER A 1 166 ? 16.907 3.107 57.791 1.00 12.92 143 SER A O 1
ATOM 837 N N . THR A 1 167 ? 17.797 4.004 59.654 1.00 10.43 144 THR A N 1
ATOM 838 C CA . THR A 1 167 ? 19.088 4.180 59.018 1.00 14.34 144 THR A CA 1
ATOM 839 C C . THR A 1 167 ? 20.176 4.097 60.054 1.00 15.45 144 THR A C 1
ATOM 840 O O . THR A 1 167 ? 19.932 4.351 61.242 1.00 13.82 144 THR A O 1
ATOM 844 N N . ASN A 1 168 ? 21.373 3.740 59.603 1.00 10.83 145 ASN A N 1
ATOM 845 C CA . ASN A 1 168 ? 22.537 3.741 60.464 1.00 12.83 145 ASN A CA 1
ATOM 846 C C . ASN A 1 168 ? 22.942 5.175 60.775 1.00 12.29 145 ASN A C 1
ATOM 847 O O . ASN A 1 168 ? 22.859 6.037 59.920 1.00 9.95 145 ASN A O 1
ATOM 852 N N . LEU A 1 169 ? 23.358 5.425 62.009 1.00 10.59 146 LEU A N 1
ATOM 853 C CA . LEU A 1 169 ? 23.847 6.740 62.394 1.00 9.92 146 LEU A CA 1
ATOM 854 C C . LEU A 1 169 ? 25.262 6.637 62.938 1.00 10.30 146 LEU A C 1
ATOM 855 O O . LEU A 1 169 ? 25.618 5.630 63.548 1.00 8.62 146 LEU A O 1
ATOM 860 N N . LEU A 1 170 ? 26.039 7.700 62.755 1.00 9.15 147 LEU A N 1
ATOM 861 C CA . LEU A 1 170 ? 27.298 7.861 63.469 1.00 8.50 147 LEU A CA 1
ATOM 862 C C . LEU A 1 170 ? 27.053 8.498 64.826 1.00 11.34 147 LEU A C 1
ATOM 863 O O . LEU A 1 170 ? 26.678 9.666 64.909 1.00 12.11 147 LEU A O 1
ATOM 868 N N . PHE A 1 171 ? 27.271 7.722 65.884 1.00 9.15 148 PHE A N 1
ATOM 869 C CA . PHE A 1 171 ? 27.141 8.200 67.257 1.00 8.32 148 PHE A CA 1
ATOM 870 C C . PHE A 1 171 ? 28.495 8.649 67.809 1.00 9.00 148 PHE A C 1
ATOM 871 O O . PHE A 1 171 ? 29.473 7.917 67.716 1.00 9.62 148 PHE A O 1
ATOM 879 N N . SER A 1 172 ? 28.548 9.829 68.422 1.00 11.71 149 SER A N 1
ATOM 880 C CA . SER A 1 172 ? 29.782 10.311 69.045 1.00 13.77 149 SER A CA 1
ATOM 881 C C . SER A 1 172 ? 29.493 10.890 70.442 1.00 14.52 149 SER A C 1
ATOM 882 O O . SER A 1 172 ? 28.369 11.297 70.719 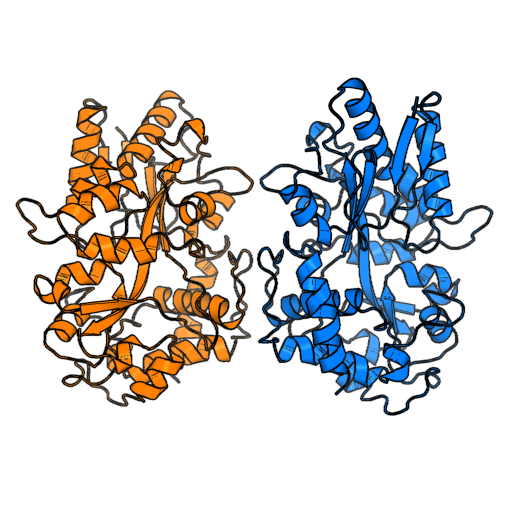1.00 11.05 149 SER A O 1
ATOM 885 N N . ARG A 1 173 ? 30.498 10.930 71.317 1.00 11.83 150 ARG A N 1
ATOM 886 C CA . ARG A 1 173 ? 30.260 11.435 72.667 1.00 12.09 150 ARG A CA 1
ATOM 887 C C . ARG A 1 173 ? 30.321 12.958 72.720 1.00 13.55 150 ARG A C 1
ATOM 888 O O . ARG A 1 173 ? 31.119 13.577 72.026 1.00 12.67 150 ARG A O 1
ATOM 896 N N . LYS A 1 174 ? 29.427 13.552 73.502 1.00 15.04 151 LYS A N 1
ATOM 897 C CA . LYS A 1 174 ? 29.296 15.000 73.557 1.00 14.20 151 LYS A CA 1
ATOM 898 C C . LYS A 1 174 ? 30.662 15.545 73.994 1.00 21.19 151 LYS A C 1
ATOM 899 O O . LYS A 1 174 ? 31.286 15.025 74.923 1.00 18.43 151 LYS A O 1
ATOM 905 N N . GLY A 1 175 ? 31.158 16.541 73.277 1.00 15.96 152 GLY A N 1
ATOM 906 C CA . GLY A 1 175 ? 32.465 17.112 73.544 1.00 14.60 152 GLY A CA 1
ATOM 907 C C . GLY A 1 175 ? 33.524 16.601 72.576 1.00 24.38 152 GLY A C 1
ATOM 908 O O . GLY A 1 175 ? 34.615 17.179 72.476 1.00 17.92 152 GLY A O 1
ATOM 909 N N . ASP A 1 176 ? 33.195 15.552 71.820 1.00 16.71 153 ASP A N 1
ATOM 910 C CA . ASP A 1 176 ? 34.131 15.018 70.832 1.00 18.34 153 ASP A CA 1
ATOM 911 C C . ASP A 1 176 ? 33.894 15.707 69.482 1.00 20.91 153 ASP A C 1
ATOM 912 O O . ASP A 1 176 ? 33.271 15.124 68.584 1.00 19.61 153 ASP A O 1
ATOM 917 N N . TYR A 1 177 ? 34.388 16.937 69.348 1.00 15.70 154 TYR A N 1
ATOM 918 C CA . TYR A 1 177 ? 34.082 17.778 68.192 1.00 22.13 154 TYR A CA 1
ATOM 919 C C . TYR A 1 177 ? 34.657 17.205 66.889 1.00 22.57 154 TYR A C 1
ATOM 920 O O . TYR A 1 177 ? 34.006 17.271 65.855 1.00 26.09 154 TYR A O 1
ATOM 929 N N . ASP A 1 178 ? 35.858 16.632 66.952 1.00 24.92 155 ASP A N 1
ATOM 930 C CA . ASP A 1 178 ? 36.472 15.939 65.812 1.00 23.96 155 ASP A CA 1
ATOM 931 C C . ASP A 1 178 ? 35.562 14.915 65.134 1.00 24.90 155 ASP A C 1
ATOM 932 O O . ASP A 1 178 ? 35.439 14.885 63.911 1.00 31.42 155 ASP A O 1
ATOM 937 N N . ILE A 1 179 ? 34.961 14.042 65.924 1.00 20.28 156 ILE A N 1
ATOM 938 C CA . ILE A 1 179 ? 34.101 13.018 65.359 1.00 22.05 156 ILE A CA 1
ATOM 939 C C . ILE A 1 179 ? 32.801 13.593 64.821 1.00 24.77 156 ILE A C 1
ATOM 940 O O . ILE A 1 179 ? 32.323 13.172 63.763 1.00 20.77 156 ILE A O 1
ATOM 945 N N . GLN A 1 180 ? 32.243 14.572 65.520 1.00 23.55 157 GLN A N 1
ATOM 946 C CA . GLN A 1 180 ? 30.920 15.034 65.126 1.00 30.26 157 GLN A CA 1
ATOM 947 C C . GLN A 1 180 ? 30.989 15.801 63.800 1.00 27.01 157 GLN A C 1
ATOM 948 O O . GLN A 1 180 ? 29.967 15.933 63.124 1.00 31.80 157 GLN A O 1
ATOM 954 N N . LYS A 1 181 ? 32.183 16.261 63.408 1.00 25.73 158 LYS A N 1
ATOM 955 C CA . LYS A 1 181 ? 32.366 16.966 62.126 1.00 26.97 158 LYS A CA 1
ATOM 956 C C . LYS A 1 181 ? 32.679 16.043 60.918 1.00 28.73 158 LYS A C 1
ATOM 957 O O . LYS A 1 181 ? 32.905 16.508 59.799 1.00 26.32 158 LYS A O 1
ATOM 959 N N . VAL A 1 182 ? 32.704 14.739 61.152 1.00 20.14 159 VAL A N 1
ATOM 960 C CA . VAL A 1 182 ? 32.883 13.761 60.080 1.00 22.27 159 VAL A CA 1
ATOM 961 C C . VAL A 1 182 ? 31.675 13.779 59.114 1.00 19.51 159 VAL A C 1
ATOM 962 O O . VAL A 1 182 ? 30.542 13.901 59.572 1.00 17.43 159 VAL A O 1
ATOM 966 N N . ASN A 1 183 ? 31.913 13.705 57.795 1.00 17.23 160 ASN A N 1
ATOM 967 C CA . ASN A 1 183 ? 30.813 13.636 56.813 1.00 18.90 160 ASN A CA 1
ATOM 968 C C . ASN A 1 183 ? 30.742 12.287 56.108 1.00 14.79 160 ASN A C 1
ATOM 969 O O . ASN A 1 183 ? 29.745 11.950 55.495 1.00 17.43 160 ASN A O 1
ATOM 974 N N . SER A 1 184 ? 31.816 11.523 56.184 1.00 15.91 161 SER A N 1
ATOM 975 C CA . SER A 1 184 ? 31.871 10.251 55.492 1.00 15.70 161 SER A CA 1
ATOM 976 C C . SER A 1 184 ? 32.751 9.255 56.227 1.00 13.75 161 SER A C 1
ATOM 977 O O . SER A 1 184 ? 33.461 9.623 57.161 1.00 11.87 161 SER A O 1
ATOM 980 N N . VAL A 1 185 ? 32.721 7.998 55.795 1.00 11.07 162 VAL A N 1
ATOM 981 C CA . VAL A 1 185 ? 33.530 6.982 56.448 1.00 11.55 162 VAL A CA 1
ATOM 982 C C . VAL A 1 185 ? 35.010 7.255 56.194 1.00 13.56 162 VAL A C 1
ATOM 983 O O . VAL A 1 185 ? 35.861 6.822 56.965 1.00 12.82 162 VAL A O 1
ATOM 987 N N . TYR A 1 186 ? 35.303 7.995 55.126 1.00 10.79 163 TYR A N 1
ATOM 988 C CA . TYR A 1 186 ? 36.680 8.364 54.782 1.00 16.16 163 TYR A CA 1
ATOM 989 C C . TYR A 1 186 ? 37.194 9.457 55.727 1.00 16.43 163 TYR A C 1
ATOM 990 O O . TYR A 1 186 ? 38.338 9.397 56.169 1.00 17.03 163 TYR A O 1
ATOM 999 N N . ASP A 1 187 ? 36.352 10.435 56.052 1.00 13.14 164 ASP A N 1
ATOM 1000 C CA . ASP A 1 187 ? 36.691 11.385 57.124 1.00 16.69 164 ASP A CA 1
ATOM 1001 C C . ASP A 1 187 ? 36.899 10.639 58.431 1.00 18.22 164 ASP A C 1
ATOM 1002 O O . ASP A 1 187 ? 37.848 10.903 59.162 1.00 15.63 164 ASP A O 1
ATOM 1007 N N . LEU A 1 188 ? 36.002 9.700 58.718 1.00 15.21 165 LEU A N 1
ATOM 1008 C CA . LEU A 1 188 ? 36.083 8.928 59.960 1.00 13.48 165 LEU A CA 1
ATOM 1009 C C . LEU A 1 188 ? 37.408 8.185 60.086 1.00 14.63 165 LEU A C 1
ATOM 1010 O O . LEU A 1 188 ? 38.014 8.168 61.152 1.00 15.03 165 LEU A O 1
ATOM 1015 N N . TYR A 1 189 ? 37.847 7.586 58.983 1.00 13.53 166 TYR A N 1
ATOM 1016 C CA . TYR A 1 189 ? 39.092 6.823 58.944 1.00 16.80 166 TYR A CA 1
ATOM 1017 C C . TYR A 1 189 ? 40.339 7.677 59.200 1.00 17.57 166 TYR A C 1
ATOM 1018 O O . TYR A 1 189 ? 41.249 7.243 59.908 1.00 19.83 166 TYR A O 1
ATOM 1027 N N . ASP A 1 190 ? 40.371 8.879 58.624 1.00 15.03 167 ASP A N 1
ATOM 1028 C CA . ASP A 1 190 ? 41.428 9.860 58.898 1.00 19.62 167 ASP A CA 1
ATOM 1029 C C . ASP A 1 190 ? 41.512 10.184 60.390 1.00 20.66 167 ASP A C 1
ATOM 1030 O O . ASP A 1 190 ? 42.545 10.609 60.889 1.00 24.87 167 ASP A O 1
ATOM 1035 N N . LYS A 1 191 ? 40.403 10.025 61.094 1.00 15.64 168 LYS A N 1
ATOM 1036 C CA . LYS A 1 191 ? 40.361 10.334 62.520 1.00 19.49 168 LYS A CA 1
ATOM 1037 C C . LYS A 1 191 ? 40.632 9.126 63.408 1.00 24.14 168 LYS A C 1
ATOM 1038 O O . LYS A 1 191 ? 41.312 9.243 64.427 1.00 19.91 168 LYS A O 1
ATOM 1044 N N . LEU A 1 192 ? 40.113 7.959 63.016 1.00 17.38 169 LEU A N 1
ATOM 1045 C CA . LEU A 1 192 ? 40.239 6.773 63.848 1.00 15.30 169 LEU A CA 1
ATOM 1046 C C . LEU A 1 192 ? 41.457 5.931 63.477 1.00 16.11 169 LEU A C 1
ATOM 1047 O O . LEU A 1 192 ? 42.120 5.387 64.347 1.00 20.34 169 LEU A O 1
ATOM 1052 N N . GLY A 1 193 ? 41.740 5.813 62.185 1.00 15.97 170 GLY A N 1
ATOM 1053 C CA . GLY A 1 193 ? 42.752 4.877 61.735 1.00 17.83 170 GLY A CA 1
ATOM 1054 C C . GLY A 1 193 ? 42.284 3.440 61.910 1.00 23.17 170 GLY A C 1
ATOM 1055 O O . GLY A 1 193 ? 41.112 3.181 62.218 1.00 14.64 170 GLY A O 1
ATOM 1056 N N . LYS A 1 194 ? 43.203 2.506 61.689 1.00 17.33 171 LYS A N 1
ATOM 1057 C CA . LYS A 1 194 ? 42.939 1.074 61.820 1.00 20.78 171 LYS A CA 1
ATOM 1058 C C . LYS A 1 194 ? 42.905 0.630 63.277 1.00 17.15 171 LYS A C 1
ATOM 1059 O O . LYS A 1 194 ? 43.641 1.150 64.104 1.00 15.17 171 LYS A O 1
ATOM 1062 N N . PHE A 1 195 ? 42.041 -0.328 63.584 1.00 14.98 172 PHE A N 1
ATOM 1063 C CA . PHE A 1 195 ? 42.129 -1.060 64.836 1.00 14.50 172 PHE A CA 1
ATOM 1064 C C . PHE A 1 195 ? 42.672 -2.434 64.482 1.00 18.28 172 PHE A C 1
ATOM 1065 O O . PHE A 1 195 ? 41.974 -3.248 63.867 1.00 18.43 172 PHE A O 1
ATOM 1073 N N . THR A 1 196 ? 43.923 -2.681 64.859 1.00 20.29 173 THR A N 1
ATOM 1074 C CA . THR A 1 196 ? 44.672 -3.844 64.375 1.00 21.86 173 THR A CA 1
ATOM 1075 C C . THR A 1 196 ? 44.710 -4.987 65.376 1.00 22.32 173 THR A C 1
ATOM 1076 O O . THR A 1 196 ? 45.496 -5.909 65.248 1.00 28.17 173 THR A O 1
ATOM 1080 N N . SER A 1 197 ? 43.861 -4.919 66.385 1.00 27.12 174 SER A N 1
ATOM 1081 C CA . SER A 1 197 ? 43.796 -5.979 67.370 1.00 21.90 174 SER A CA 1
ATOM 1082 C C . SER A 1 197 ? 42.649 -6.916 67.011 1.00 21.12 174 SER A C 1
ATOM 1083 O O . SER A 1 197 ? 41.770 -6.568 66.225 1.00 21.48 174 SER A O 1
ATOM 1086 N N . GLU A 1 198 ? 42.657 -8.107 67.584 1.00 22.13 175 GLU A N 1
ATOM 1087 C CA . GLU A 1 198 ? 41.556 -9.030 67.365 1.00 22.32 175 GLU A CA 1
ATOM 1088 C C . GLU A 1 198 ? 40.629 -9.031 68.577 1.00 19.08 175 GLU A C 1
ATOM 1089 O O . GLU A 1 198 ? 39.683 -9.814 68.651 1.00 21.00 175 GLU A O 1
ATOM 1095 N N . ASP A 1 199 ? 40.891 -8.129 69.516 1.00 17.13 176 ASP A N 1
ATOM 1096 C CA . ASP A 1 199 ? 40.015 -7.958 70.664 1.00 17.81 176 ASP A CA 1
ATOM 1097 C C . ASP A 1 199 ? 38.602 -7.627 70.216 1.00 20.23 176 ASP A C 1
ATOM 1098 O O . ASP A 1 199 ? 38.400 -6.757 69.376 1.00 15.87 176 ASP A O 1
ATOM 1103 N N . ILE A 1 200 ? 37.631 -8.337 70.770 1.00 16.00 177 ILE A N 1
ATOM 1104 C CA . ILE A 1 200 ? 36.238 -8.016 70.541 1.00 17.10 177 ILE A CA 1
ATOM 1105 C C . ILE A 1 200 ? 35.871 -6.795 71.374 1.00 17.08 177 ILE A C 1
ATOM 1106 O O . ILE A 1 200 ? 35.069 -5.968 70.962 1.00 19.27 177 ILE A O 1
ATOM 1111 N N . ILE A 1 201 ? 36.474 -6.699 72.554 1.00 15.97 178 ILE A N 1
ATOM 1112 C CA . ILE A 1 201 ? 36.279 -5.569 73.444 1.00 17.53 178 ILE A CA 1
ATOM 1113 C C . ILE A 1 201 ? 37.290 -4.487 73.090 1.00 17.96 178 ILE A C 1
ATOM 1114 O O . ILE A 1 201 ? 38.499 -4.688 73.232 1.00 18.75 178 ILE A O 1
ATOM 1119 N N . LEU A 1 202 ? 36.800 -3.357 72.593 1.00 15.03 179 LEU A N 1
ATOM 1120 C CA . LEU A 1 202 ? 37.680 -2.257 72.181 1.00 13.55 179 LEU A CA 1
ATOM 1121 C C . LEU A 1 202 ? 38.228 -1.507 73.404 1.00 14.18 179 LEU A C 1
ATOM 1122 O O . LEU A 1 202 ? 37.658 -1.597 74.486 1.00 13.99 179 LEU A O 1
ATOM 1127 N N . PRO A 1 203 ? 39.333 -0.752 73.241 1.00 14.96 180 PRO A N 1
ATOM 1128 C CA . PRO A 1 203 ? 39.760 0.045 74.401 1.00 14.25 180 PRO A CA 1
ATOM 1129 C C . PRO A 1 203 ? 38.836 1.249 74.633 1.00 15.88 180 PRO A C 1
ATOM 1130 O O . PRO A 1 203 ? 38.077 1.641 73.740 1.00 13.71 180 PRO A O 1
ATOM 1134 N N . ASN A 1 204 ? 38.898 1.814 75.835 1.00 16.97 181 ASN A N 1
ATOM 1135 C CA . ASN A 1 204 ? 38.234 3.072 76.130 1.00 14.83 181 ASN A CA 1
ATOM 1136 C C . ASN A 1 204 ? 38.591 4.140 75.105 1.00 13.63 181 ASN A C 1
ATOM 1137 O O . ASN A 1 204 ? 39.769 4.397 74.865 1.00 14.53 181 ASN A O 1
ATOM 1142 N N . ASN A 1 205 ? 37.568 4.745 74.510 1.00 11.12 182 ASN A N 1
ATOM 1143 C CA . ASN A 1 205 ? 37.723 5.834 73.541 1.00 15.08 182 ASN A CA 1
ATOM 1144 C C . ASN A 1 205 ? 38.631 5.556 72.337 1.00 14.98 182 ASN A C 1
ATOM 1145 O O . ASN A 1 205 ? 39.247 6.470 71.797 1.00 16.89 182 ASN A O 1
ATOM 1150 N N . LYS A 1 206 ? 38.676 4.313 71.883 1.00 14.37 183 LYS A N 1
ATOM 1151 C CA . LYS A 1 206 ? 39.517 3.981 70.746 1.00 13.00 183 LYS A CA 1
ATOM 1152 C C . LYS A 1 206 ? 38.773 3.006 69.819 1.00 13.32 183 LYS A C 1
ATOM 1153 O O . LYS A 1 206 ? 38.189 2.015 70.277 1.00 12.18 183 LYS A O 1
ATOM 1159 N N . GLY A 1 207 ? 38.792 3.283 68.520 1.00 11.63 184 GLY A N 1
ATOM 1160 C CA . GLY A 1 207 ? 38.203 2.389 67.535 1.00 10.02 184 GLY A CA 1
ATOM 1161 C C . GLY A 1 207 ? 36.728 2.596 67.207 1.00 11.27 184 GLY A C 1
ATOM 1162 O O . GLY A 1 207 ? 36.015 3.391 67.841 1.00 8.60 184 GLY A O 1
ATOM 1163 N N . LEU A 1 208 ? 36.269 1.887 66.184 1.00 8.52 185 LEU A N 1
ATOM 1164 C CA . LEU A 1 208 ? 34.885 2.016 65.764 1.00 10.81 185 LEU A CA 1
ATOM 1165 C C . LEU A 1 208 ? 34.081 0.805 66.199 1.00 8.60 185 LEU A C 1
ATOM 1166 O O . LEU A 1 208 ? 34.393 -0.336 65.830 1.00 10.96 185 LEU A O 1
ATOM 1171 N N . LEU A 1 209 ? 33.039 1.049 66.974 1.00 8.18 186 LEU A N 1
ATOM 1172 C CA . LEU A 1 209 ? 32.049 0.010 67.225 1.00 8.83 186 LEU A CA 1
ATOM 1173 C C . LEU A 1 209 ? 31.045 -0.040 66.073 1.00 9.33 186 LEU A C 1
ATOM 1174 O O . LEU A 1 209 ? 30.403 0.960 65.759 1.00 10.74 186 LEU A O 1
ATOM 1179 N N . ILE A 1 210 ? 30.877 -1.207 65.471 1.00 8.87 187 ILE A N 1
ATOM 1180 C CA . ILE A 1 210 ? 29.880 -1.366 64.423 1.00 8.63 187 ILE A CA 1
ATOM 1181 C C . ILE A 1 210 ? 29.566 -2.848 64.223 1.00 10.52 187 ILE A C 1
ATOM 1182 O O . ILE A 1 210 ? 30.453 -3.700 64.266 1.00 9.49 187 ILE A O 1
ATOM 1187 N N . ASP A 1 211 ? 28.294 -3.164 64.041 1.00 8.78 188 ASP A N 1
ATOM 1188 C CA . ASP A 1 211 ? 27.907 -4.550 63.803 1.00 9.96 188 ASP A CA 1
ATOM 1189 C C . ASP A 1 211 ? 27.900 -4.869 62.303 1.00 12.32 188 ASP A C 1
ATOM 1190 O O . ASP A 1 211 ? 26.985 -4.489 61.593 1.00 9.70 188 ASP A O 1
ATOM 1195 N N . MET A 1 212 ? 28.942 -5.540 61.826 1.00 10.38 189 MET A N 1
ATOM 1196 C CA . MET A 1 212 ? 28.976 -6.007 60.450 1.00 14.72 189 MET A CA 1
ATOM 1197 C C . MET A 1 212 ? 28.898 -7.524 60.418 1.00 13.83 189 MET A C 1
ATOM 1198 O O . MET A 1 212 ? 29.335 -8.147 59.466 1.00 16.60 189 MET A O 1
ATOM 1203 N N . SER A 1 213 ? 28.279 -8.121 61.439 1.00 12.95 190 SER A N 1
ATOM 1204 C CA . SER A 1 213 ? 28.230 -9.588 61.540 1.00 18.77 190 SER A CA 1
ATOM 1205 C C . SER A 1 213 ? 27.285 -10.258 60.531 1.00 18.16 190 SER A C 1
ATOM 1206 O O . SER A 1 213 ? 27.522 -11.383 60.114 1.00 24.00 190 SER A O 1
ATOM 1209 N N . GLY A 1 214 ? 26.216 -9.589 60.131 1.00 18.93 191 GLY A N 1
ATOM 1210 C CA . GLY A 1 214 ? 25.253 -10.258 59.270 1.00 23.45 191 GLY A CA 1
ATOM 1211 C C . GLY A 1 214 ? 25.618 -10.273 57.793 1.00 22.91 191 GLY A C 1
ATOM 1212 O O . GLY A 1 214 ? 26.134 -9.289 57.267 1.00 21.18 191 GLY A O 1
ATOM 1213 N N . GLY A 1 215 ? 25.343 -11.384 57.115 1.00 25.94 192 GLY A N 1
ATOM 1214 C CA . GLY A 1 215 ? 25.649 -11.501 55.696 1.00 23.35 192 GLY A CA 1
ATOM 1215 C C . GLY A 1 215 ? 24.767 -10.566 54.894 1.00 21.88 192 GLY A C 1
ATOM 1216 O O . GLY A 1 215 ? 25.240 -9.773 54.075 1.00 21.97 192 GLY A O 1
ATOM 1217 N N . THR A 1 216 ? 23.472 -10.653 55.156 1.00 19.96 193 THR A N 1
ATOM 1218 C CA . THR A 1 216 ? 22.487 -9.804 54.510 1.00 19.50 193 THR A CA 1
ATOM 1219 C C . THR A 1 216 ? 22.746 -8.323 54.762 1.00 21.91 193 THR A C 1
ATOM 1220 O O . THR A 1 216 ? 22.621 -7.498 53.861 1.00 16.77 193 THR A O 1
ATOM 1224 N N . SER A 1 217 ? 23.088 -7.987 56.002 1.00 21.21 194 SER A N 1
ATOM 1225 C CA . SER A 1 217 ? 23.326 -6.598 56.359 1.00 24.12 194 SER A CA 1
ATOM 1226 C C . SER A 1 217 ? 24.487 -6.037 55.556 1.00 18.67 194 SER A C 1
ATOM 1227 O O . SER A 1 217 ? 24.458 -4.874 55.118 1.00 19.07 194 SER A O 1
ATOM 1230 N N . LYS A 1 218 ? 25.505 -6.864 55.357 1.00 14.36 195 LYS A N 1
ATOM 1231 C CA . LYS A 1 218 ? 26.681 -6.422 54.632 1.00 16.47 195 LYS A CA 1
ATOM 1232 C C . LYS A 1 218 ? 26.378 -6.246 53.144 1.00 17.73 195 LYS A C 1
ATOM 1233 O O . LYS A 1 218 ? 26.880 -5.315 52.506 1.00 16.74 195 LYS A O 1
ATOM 1239 N N . ALA A 1 219 ? 25.550 -7.126 52.590 1.00 14.95 196 ALA A N 1
ATOM 1240 C CA . ALA A 1 219 ? 25.195 -7.000 51.185 1.00 14.80 196 ALA A CA 1
ATOM 1241 C C . ALA A 1 219 ? 24.434 -5.705 51.012 1.00 15.77 196 ALA A C 1
ATOM 1242 O O . ALA A 1 219 ? 24.674 -4.962 50.062 1.00 14.31 196 ALA A O 1
ATOM 1244 N N . CYS A 1 220 ? 23.542 -5.419 51.955 1.00 12.51 197 CYS A N 1
ATOM 1245 C CA . CYS A 1 220 ? 22.753 -4.193 51.898 1.00 15.76 197 CYS A CA 1
ATOM 1246 C C . CYS A 1 220 ? 23.644 -2.962 52.016 1.00 16.46 197 CYS A C 1
ATOM 1247 O O . CYS A 1 220 ? 23.417 -1.948 51.340 1.00 15.26 197 CYS A O 1
ATOM 1250 N N . MET A 1 221 ? 24.673 -3.069 52.846 1.00 12.88 198 MET A N 1
ATOM 1251 C CA . MET A 1 221 ? 25.636 -1.984 53.016 1.00 15.63 198 MET A CA 1
ATOM 1252 C C . MET A 1 221 ? 26.392 -1.718 51.710 1.00 13.94 198 MET A C 1
ATOM 1253 O O . MET A 1 221 ? 26.666 -0.566 51.363 1.00 11.14 198 MET A O 1
ATOM 1258 N N . TYR A 1 222 ? 26.719 -2.790 50.987 1.00 11.90 199 TYR A N 1
ATOM 1259 C CA . TYR A 1 222 ? 27.352 -2.648 49.683 1.00 14.29 199 TYR A CA 1
ATOM 1260 C C . TYR A 1 222 ? 26.445 -1.878 48.704 1.00 12.45 199 TYR A C 1
ATOM 1261 O O . TYR A 1 222 ? 26.907 -0.979 48.005 1.00 10.19 199 TYR A O 1
ATOM 1270 N N . LEU A 1 223 ? 25.158 -2.221 48.676 1.00 12.45 200 LEU A N 1
ATOM 1271 C CA . LEU A 1 223 ? 24.186 -1.493 47.850 1.00 12.07 200 LEU A CA 1
ATOM 1272 C C . LEU A 1 223 ? 24.126 -0.022 48.242 1.00 11.99 200 LEU A C 1
ATOM 1273 O O . LEU A 1 223 ? 24.109 0.857 47.374 1.00 12.33 200 LEU A O 1
ATOM 1278 N N . ASP A 1 224 ? 24.080 0.251 49.552 1.00 12.17 201 ASP A N 1
ATOM 1279 C CA . ASP A 1 224 ? 24.092 1.633 50.049 1.00 10.01 201 ASP A CA 1
ATOM 1280 C C . ASP A 1 224 ? 25.367 2.317 49.592 1.00 11.07 201 ASP A C 1
ATOM 1281 O O . ASP A 1 224 ? 25.344 3.464 49.160 1.00 12.49 201 ASP A O 1
ATOM 1286 N N . SER A 1 225 ? 26.485 1.605 49.702 1.00 11.38 202 SER A N 1
ATOM 1287 C CA . SER A 1 225 ? 27.765 2.144 49.280 1.00 13.31 202 SER A CA 1
ATOM 1288 C C . SER A 1 225 ? 27.784 2.478 47.769 1.00 15.93 202 SER A C 1
ATOM 1289 O O . SER A 1 225 ? 28.390 3.460 47.351 1.00 12.67 202 SER A O 1
ATOM 1292 N N . LEU A 1 226 ? 27.127 1.654 46.960 1.00 12.37 203 LEU A N 1
ATOM 1293 C CA . LEU A 1 226 ? 27.072 1.887 45.516 1.00 11.91 203 LEU A CA 1
ATOM 1294 C C . LEU A 1 226 ? 26.361 3.191 45.215 1.00 11.92 203 LEU A C 1
ATOM 1295 O O . LEU A 1 226 ? 26.814 4.007 44.409 1.00 13.19 203 LEU A O 1
ATOM 1300 N N . ILE A 1 227 ? 25.237 3.390 45.889 1.00 16.48 204 ILE A N 1
ATOM 1301 C CA . ILE A 1 227 ? 24.460 4.609 45.713 1.00 13.96 204 ILE A CA 1
ATOM 1302 C C . ILE A 1 227 ? 25.269 5.863 46.091 1.00 16.77 204 ILE A C 1
ATOM 1303 O O . ILE A 1 227 ? 25.289 6.834 45.328 1.00 17.11 204 ILE A O 1
ATOM 1308 N N . ASP A 1 228 ? 25.958 5.857 47.235 1.00 13.95 205 ASP A N 1
ATOM 1309 C CA . ASP A 1 228 ? 26.784 7.028 47.587 1.00 18.70 205 ASP A CA 1
ATOM 1310 C C . ASP A 1 228 ? 27.989 7.195 46.640 1.00 15.78 205 ASP A C 1
ATOM 1311 O O . ASP A 1 228 ? 28.424 8.304 46.350 1.00 16.01 205 ASP A O 1
ATOM 1316 N N . THR A 1 229 ? 28.534 6.080 46.183 1.00 15.85 206 THR A N 1
ATOM 1317 C CA . THR A 1 229 ? 29.710 6.093 45.316 1.00 17.11 206 THR A CA 1
ATOM 1318 C C . THR A 1 229 ? 29.357 6.604 43.922 1.00 16.69 206 THR A C 1
ATOM 1319 O O . THR A 1 229 ? 30.078 7.403 43.357 1.00 14.67 206 THR A O 1
ATOM 1323 N N . THR A 1 230 ? 28.236 6.147 43.371 1.00 19.12 207 THR A N 1
ATOM 1324 C CA . THR A 1 230 ? 27.835 6.576 42.037 1.00 16.95 207 THR A CA 1
ATOM 1325 C C . THR A 1 230 ? 27.068 7.885 42.101 1.00 18.50 207 THR A C 1
ATOM 1326 O O . THR A 1 230 ? 26.818 8.511 41.069 1.00 17.92 207 THR A O 1
ATOM 1330 N N . GLN A 1 231 ? 26.687 8.291 43.310 1.00 15.38 208 GLN A N 1
ATOM 1331 C CA . GLN A 1 231 ? 25.916 9.516 43.497 1.00 18.43 208 GLN A CA 1
ATOM 1332 C C . GLN A 1 231 ? 24.592 9.456 42.731 1.00 21.83 208 GLN A C 1
ATOM 1333 O O . GLN A 1 231 ? 24.061 10.472 42.302 1.00 21.63 208 GLN A O 1
ATOM 1339 N N . GLU A 1 232 ? 24.069 8.247 42.560 1.00 24.67 209 GLU A N 1
ATOM 1340 C CA . GLU A 1 232 ? 22.785 8.062 41.898 1.00 25.06 209 GLU A CA 1
ATOM 1341 C C . GLU A 1 232 ? 21.876 7.164 42.734 1.00 20.27 209 GLU A C 1
ATOM 1342 O O . GLU A 1 232 ? 22.200 6.006 42.984 1.00 21.99 209 GLU A O 1
ATOM 1345 N N . TYR A 1 233 ? 20.735 7.683 43.156 1.00 17.78 210 TYR A N 1
ATOM 1346 C CA . TYR A 1 233 ? 19.756 6.816 43.796 1.00 19.29 210 TYR A CA 1
ATOM 1347 C C . TYR A 1 233 ? 19.144 5.855 42.789 1.00 19.72 210 TYR A C 1
ATOM 1348 O O . TYR A 1 233 ? 18.754 6.266 41.705 1.00 19.28 210 TYR A O 1
ATOM 1357 N N . THR A 1 234 ? 19.023 4.586 43.161 1.00 17.49 211 THR A N 1
ATOM 1358 C CA . THR A 1 234 ? 18.389 3.604 42.279 1.00 17.92 211 THR A CA 1
ATOM 1359 C C . THR A 1 234 ? 17.603 2.619 43.112 1.00 13.27 211 THR A C 1
ATOM 1360 O O . THR A 1 234 ? 17.888 2.425 44.281 1.00 17.85 211 THR A O 1
ATOM 1364 N N . LYS A 1 235 ? 16.595 2.010 42.505 1.00 20.22 212 LYS A N 1
ATOM 1365 C CA . LYS A 1 235 ? 15.810 0.985 43.178 1.00 14.49 212 LYS A CA 1
ATOM 1366 C C . LYS A 1 235 ? 16.351 -0.398 42.806 1.00 14.04 212 LYS A C 1
ATOM 1367 O O . LYS A 1 235 ? 15.777 -1.427 43.177 1.00 12.49 212 LYS A O 1
ATOM 1373 N N . PHE A 1 236 ? 17.467 -0.411 42.079 1.00 13.90 213 PHE A N 1
ATOM 1374 C CA . PHE A 1 236 ? 18.131 -1.659 41.700 1.00 16.44 213 PHE A CA 1
ATOM 1375 C C . PHE A 1 236 ? 17.195 -2.696 41.057 1.00 20.07 213 PHE A C 1
ATOM 1376 O O . PHE A 1 236 ? 17.212 -3.881 41.456 1.00 14.53 213 PHE A O 1
ATOM 1384 N N A CYS A 1 237 ? 16.374 -2.260 40.096 0.67 16.19 214 CYS A N 1
ATOM 1385 N N B CYS A 1 237 ? 16.393 -2.268 40.084 0.33 16.19 214 CYS A N 1
ATOM 1386 C CA A CYS A 1 237 ? 15.547 -3.191 39.321 0.67 19.88 214 CYS A CA 1
ATOM 1387 C CA B CYS A 1 237 ? 15.547 -3.197 39.339 0.33 19.88 214 CYS A CA 1
ATOM 1388 C C A CYS A 1 237 ? 16.428 -4.326 38.792 0.67 15.36 214 CYS A C 1
ATOM 1389 C C B CYS A 1 237 ? 16.399 -4.319 38.733 0.33 15.36 214 CYS A C 1
ATOM 1390 O O A CYS A 1 237 ? 16.070 -5.497 38.881 0.67 17.91 214 CYS A O 1
ATOM 1391 O O B CYS A 1 237 ? 15.985 -5.475 38.701 0.33 17.91 214 CYS A O 1
ATOM 1396 N N . SER A 1 238 ? 17.594 -3.969 38.271 1.00 13.47 215 SER A N 1
ATOM 1397 C CA . SER A 1 238 ? 18.634 -4.956 37.995 1.00 25.19 215 SER A CA 1
ATOM 1398 C C . SER A 1 238 ? 19.665 -4.833 39.091 1.00 17.76 215 SER A C 1
ATOM 1399 O O . SER A 1 238 ? 20.167 -3.752 39.344 1.00 17.28 215 SER A O 1
ATOM 1402 N N . LEU A 1 239 ? 19.959 -5.934 39.762 1.00 19.48 216 LEU A N 1
ATOM 1403 C CA . LEU A 1 239 ? 20.888 -5.885 40.879 1.00 23.71 216 LEU A CA 1
ATOM 1404 C C . LEU A 1 239 ? 22.318 -5.959 40.336 1.00 22.29 216 LEU A C 1
ATOM 1405 O O . LEU A 1 239 ? 22.542 -6.526 39.280 1.00 20.96 216 LEU A O 1
ATOM 1410 N N . PRO A 1 240 ? 23.281 -5.357 41.052 1.00 24.78 217 PRO A N 1
ATOM 1411 C CA . PRO A 1 240 ? 24.679 -5.219 40.619 1.00 25.23 217 PRO A CA 1
ATOM 1412 C C . PRO A 1 240 ? 25.360 -6.547 40.299 1.00 22.27 217 PRO A C 1
ATOM 1413 O O . PRO A 1 240 ? 24.988 -7.595 40.859 1.00 15.97 217 PRO A O 1
ATOM 1417 N N . ASN A 1 241 ? 26.346 -6.485 39.402 1.00 21.89 218 ASN A N 1
ATOM 1418 C CA . ASN A 1 241 ? 27.101 -7.661 38.982 1.00 24.55 218 ASN A CA 1
ATOM 1419 C C . ASN A 1 241 ? 28.140 -7.969 40.032 1.00 22.76 218 ASN A C 1
ATOM 1420 O O . ASN A 1 241 ? 29.020 -7.158 40.304 1.00 26.81 218 ASN A O 1
ATOM 1425 N N . LEU A 1 242 ? 28.045 -9.154 40.609 1.00 22.87 219 LEU A N 1
ATOM 1426 C CA . LEU A 1 242 ? 28.902 -9.536 41.716 1.00 26.63 219 LEU A CA 1
ATOM 1427 C C . LEU A 1 242 ? 30.232 -10.106 41.230 1.00 30.04 219 LEU A C 1
ATOM 1428 O O . LEU A 1 242 ? 31.150 -10.335 42.016 1.00 27.33 219 LEU A O 1
ATOM 1433 N N . ASN A 1 243 ? 30.346 -10.326 39.925 1.00 28.35 220 ASN A N 1
ATOM 1434 C CA . ASN A 1 243 ? 31.609 -10.765 39.347 1.00 29.19 220 ASN A CA 1
ATOM 1435 C C . ASN A 1 243 ? 32.531 -9.574 39.136 1.00 30.34 220 ASN A C 1
ATOM 1436 O O . ASN A 1 243 ? 33.742 -9.725 39.051 1.00 34.15 220 ASN A O 1
ATOM 1441 N N . GLU A 1 244 ? 31.941 -8.387 39.044 1.00 32.63 221 GLU A N 1
ATOM 1442 C CA . GLU A 1 244 ? 32.696 -7.157 38.859 1.00 31.84 221 GLU A CA 1
ATOM 1443 C C . GLU A 1 244 ? 32.294 -6.136 39.929 1.00 29.41 221 GLU A C 1
ATOM 1444 O O . GLU A 1 244 ? 31.521 -5.215 39.661 1.00 27.23 221 GLU A O 1
ATOM 1446 N N . LEU A 1 245 ? 32.813 -6.302 41.140 1.00 29.27 222 LEU A N 1
ATOM 1447 C CA . LEU A 1 245 ? 32.525 -5.365 42.233 1.00 28.00 222 LEU A CA 1
ATOM 1448 C C . LEU A 1 245 ? 33.080 -3.958 41.982 1.00 24.84 222 LEU A C 1
ATOM 1449 O O . LEU A 1 245 ? 34.204 -3.797 41.522 1.00 25.52 222 LEU A O 1
ATOM 1454 N N . ASN A 1 246 ? 32.270 -2.946 42.269 1.00 23.87 223 ASN A N 1
ATOM 1455 C CA . ASN A 1 246 ? 32.729 -1.567 42.271 1.00 23.06 223 ASN A CA 1
ATOM 1456 C C . ASN A 1 246 ? 33.780 -1.394 43.364 1.00 26.19 223 ASN A C 1
ATOM 1457 O O . ASN A 1 246 ? 33.482 -1.512 44.553 1.00 20.01 223 ASN A O 1
ATOM 1462 N N . LYS A 1 247 ? 35.006 -1.090 42.941 1.00 21.97 224 LYS A N 1
ATOM 1463 C CA . LYS A 1 247 ? 36.160 -1.078 43.825 1.00 19.09 224 LYS A CA 1
ATOM 1464 C C . LYS A 1 247 ? 36.042 -0.024 44.921 1.00 20.22 224 LYS A C 1
ATOM 1465 O O . LYS A 1 247 ? 36.386 -0.277 46.072 1.00 19.66 224 LYS A O 1
ATOM 1467 N N . ASP A 1 248 ? 35.560 1.158 44.558 1.00 17.42 225 ASP A N 1
ATOM 1468 C CA . ASP A 1 248 ? 35.409 2.238 45.520 1.00 20.72 225 ASP A CA 1
ATOM 1469 C C . ASP A 1 248 ? 34.326 1.941 46.546 1.00 21.95 225 ASP A C 1
ATOM 1470 O O . ASP A 1 248 ? 34.500 2.180 47.743 1.00 22.25 225 ASP A O 1
ATOM 1475 N N . ALA A 1 249 ? 33.208 1.422 46.056 1.00 17.78 226 ALA A N 1
ATOM 1476 C CA . ALA A 1 249 ? 32.061 1.147 46.899 1.00 17.83 226 ALA A CA 1
ATOM 1477 C C . ALA A 1 249 ? 32.390 0.072 47.924 1.00 16.47 226 ALA A C 1
ATOM 1478 O O . ALA A 1 249 ? 32.047 0.203 49.104 1.00 17.28 226 ALA A O 1
ATOM 1480 N N . ILE A 1 250 ? 33.084 -0.973 47.493 1.00 16.55 227 ILE A N 1
ATOM 1481 C CA . ILE A 1 250 ? 33.465 -2.031 48.419 1.00 19.54 227 ILE A CA 1
ATOM 1482 C C . ILE A 1 250 ? 34.594 -1.558 49.360 1.00 23.33 227 ILE A C 1
ATOM 1483 O O . ILE A 1 250 ? 34.673 -1.997 50.513 1.00 18.93 227 ILE A O 1
ATOM 1488 N N . GLU A 1 251 ? 35.428 -0.639 48.883 1.00 20.68 228 GLU A N 1
ATOM 1489 C CA . GLU A 1 251 ? 36.492 -0.080 49.713 1.00 22.49 228 GLU A CA 1
ATOM 1490 C C . GLU A 1 251 ? 35.925 0.562 50.997 1.00 18.57 228 GLU A C 1
ATOM 1491 O O . GLU A 1 251 ? 36.526 0.502 52.066 1.00 16.42 228 GLU A O 1
ATOM 1497 N N . SER A 1 252 ? 34.746 1.144 50.886 1.00 16.39 229 SER A N 1
ATOM 1498 C CA . SER A 1 252 ? 34.094 1.776 52.027 1.00 16.02 229 SER A CA 1
ATOM 1499 C C . SER A 1 252 ? 33.798 0.768 53.141 1.00 17.70 229 SER A C 1
ATOM 1500 O O . SER A 1 252 ? 34.024 1.053 54.325 1.00 14.24 229 SER A O 1
ATOM 1503 N N . LEU A 1 253 ? 33.340 -0.421 52.758 1.00 13.59 230 LEU A N 1
ATOM 1504 C CA . LEU A 1 253 ? 33.136 -1.498 53.730 1.00 17.43 230 LEU A CA 1
ATOM 1505 C C . LEU A 1 253 ? 34.452 -2.014 54.316 1.00 17.69 230 LEU A C 1
ATOM 1506 O O . LEU A 1 253 ? 34.523 -2.305 55.513 1.00 16.50 230 LEU A O 1
ATOM 1511 N N . VAL A 1 254 ? 35.482 -2.134 53.476 1.00 16.74 231 VAL A N 1
ATOM 1512 C CA . VAL A 1 254 ? 36.810 -2.517 53.949 1.00 14.53 231 VAL A CA 1
ATOM 1513 C C . VAL A 1 254 ? 37.288 -1.515 55.004 1.00 13.48 231 VAL A C 1
ATOM 1514 O O . VAL A 1 254 ? 37.831 -1.893 56.037 1.00 13.88 231 VAL A O 1
ATOM 1518 N N . LEU A 1 255 ? 37.093 -0.225 54.753 1.00 13.43 232 LEU A N 1
ATOM 1519 C CA . LEU A 1 255 ? 37.555 0.792 55.703 1.00 14.43 232 LEU A CA 1
ATOM 1520 C C . LEU A 1 255 ? 36.838 0.709 57.034 1.00 11.67 232 LEU A C 1
ATOM 1521 O O . LEU A 1 255 ? 37.451 0.847 58.075 1.00 11.71 232 LEU A O 1
ATOM 1526 N N . LEU A 1 256 ? 35.521 0.548 56.979 1.00 13.47 233 LEU A N 1
ATOM 1527 C CA . LEU A 1 256 ? 34.711 0.397 58.173 1.00 12.85 233 LEU A CA 1
ATOM 1528 C C . LEU A 1 256 ? 35.228 -0.761 59.001 1.00 12.52 233 LEU A C 1
ATOM 1529 O O . LEU A 1 256 ? 35.413 -0.619 60.208 1.00 11.17 233 LEU A O 1
ATOM 1534 N N . GLN A 1 257 ? 35.464 -1.901 58.354 1.00 10.28 234 GLN A N 1
ATOM 1535 C CA . GLN A 1 257 ? 35.918 -3.085 59.074 1.00 10.91 234 GLN A CA 1
ATOM 1536 C C . GLN A 1 257 ? 37.295 -2.864 59.684 1.00 14.61 234 GLN A C 1
ATOM 1537 O O . GLN A 1 257 ? 37.559 -3.320 60.800 1.00 13.54 234 GLN A O 1
ATOM 1543 N N . SER A 1 258 ? 38.160 -2.138 58.974 1.00 11.66 235 SER A N 1
ATOM 1544 C CA . SER A 1 258 ? 39.518 -1.911 59.474 1.00 13.79 235 SER A CA 1
ATOM 1545 C C . SER A 1 258 ? 39.529 -1.012 60.708 1.00 12.60 235 SER A C 1
ATOM 1546 O O . SER A 1 258 ? 40.400 -1.166 61.554 1.00 13.74 235 SER A O 1
ATOM 1549 N N . MET A 1 259 ? 38.573 -0.086 60.812 1.00 10.69 236 MET A N 1
ATOM 1550 C CA . MET A 1 259 ? 38.464 0.779 61.988 1.00 10.28 236 MET A CA 1
ATOM 1551 C C . MET A 1 259 ? 37.903 0.022 63.175 1.00 10.19 236 MET A C 1
ATOM 1552 O O . MET A 1 259 ? 38.070 0.421 64.316 1.00 11.97 236 MET A O 1
ATOM 1557 N N . ALA A 1 260 ? 37.215 -1.071 62.903 1.00 11.28 237 ALA A N 1
ATOM 1558 C CA . ALA A 1 260 ? 36.557 -1.813 63.967 1.00 13.31 237 ALA A CA 1
ATOM 1559 C C . ALA A 1 260 ? 37.428 -2.956 64.464 1.00 11.06 237 ALA A C 1
ATOM 1560 O O . ALA A 1 260 ? 37.283 -3.409 65.604 1.00 12.01 237 ALA A O 1
ATOM 1562 N N . GLY A 1 261 ? 38.335 -3.413 63.607 1.00 14.77 238 GLY A N 1
ATOM 1563 C CA . GLY A 1 261 ? 38.951 -4.712 63.793 1.00 12.47 238 GLY A CA 1
ATOM 1564 C C . GLY A 1 261 ? 37.999 -5.750 63.228 1.00 13.63 238 GLY A C 1
ATOM 1565 O O . GLY A 1 261 ? 36.775 -5.668 63.397 1.00 11.86 238 GLY A O 1
ATOM 1566 N N . LYS A 1 262 ? 38.549 -6.720 62.520 1.00 14.81 239 LYS A N 1
ATOM 1567 C CA . LYS A 1 262 ? 37.729 -7.731 61.864 1.00 16.04 239 LYS A CA 1
ATOM 1568 C C . LYS A 1 262 ? 36.981 -8.580 62.894 1.00 16.08 239 LYS A C 1
ATOM 1569 O O . LYS A 1 262 ? 35.829 -8.949 62.680 1.00 15.44 239 LYS A O 1
ATOM 1575 N N . SER A 1 263 ? 37.618 -8.858 64.029 1.00 16.22 240 SER A N 1
ATOM 1576 C CA . SER A 1 263 ? 36.982 -9.682 65.057 1.00 19.21 240 SER A CA 1
ATOM 1577 C C . SER A 1 263 ? 35.731 -8.988 65.623 1.00 15.48 240 SER A C 1
ATOM 1578 O O . SER A 1 263 ? 34.668 -9.607 65.754 1.00 9.48 240 SER A O 1
ATOM 1581 N N . GLN A 1 264 ? 35.844 -7.697 65.923 1.00 14.25 241 GLN A N 1
ATOM 1582 C CA . GLN A 1 264 ? 34.709 -6.997 66.519 1.00 12.01 241 GLN A CA 1
ATOM 1583 C C . GLN A 1 264 ? 33.623 -6.719 65.480 1.00 10.62 241 GLN A C 1
ATOM 1584 O O . GLN A 1 264 ? 32.433 -6.874 65.771 1.00 10.68 241 GLN A O 1
ATOM 1590 N N . ALA A 1 265 ? 34.024 -6.359 64.261 1.00 11.02 242 ALA A N 1
ATOM 1591 C CA . ALA A 1 265 ? 33.057 -6.099 63.189 1.00 9.60 242 ALA A CA 1
ATOM 1592 C C . ALA A 1 265 ? 32.133 -7.301 62.927 1.00 11.74 242 ALA A C 1
ATOM 1593 O O . ALA A 1 265 ? 30.931 -7.143 62.744 1.00 9.78 242 ALA A O 1
ATOM 1595 N N . ASN A 1 266 ? 32.690 -8.498 62.951 1.00 11.39 243 ASN A N 1
ATOM 1596 C CA . ASN A 1 266 ? 31.922 -9.703 62.613 1.00 13.96 243 ASN A CA 1
ATOM 1597 C C . ASN A 1 266 ? 31.409 -10.488 63.814 1.00 12.51 243 ASN A C 1
ATOM 1598 O O . ASN A 1 266 ? 30.962 -11.626 63.682 1.00 16.95 243 ASN A O 1
ATOM 1603 N N . TYR A 1 267 ? 31.449 -9.872 64.981 1.00 11.46 244 TYR A N 1
ATOM 1604 C CA . TYR A 1 267 ? 31.075 -10.549 66.215 1.00 11.12 244 TYR A CA 1
ATOM 1605 C C . TYR A 1 267 ? 29.579 -10.584 66.451 1.00 13.99 244 TYR A C 1
ATOM 1606 O O . TYR A 1 267 ? 28.896 -9.558 66.324 1.00 10.73 244 TYR A O 1
ATOM 1615 N N . TRP A 1 268 ? 29.080 -11.763 66.818 1.00 11.50 245 TRP A N 1
ATOM 1616 C CA . TRP A 1 268 ? 27.715 -11.887 67.323 1.00 14.83 245 TRP A CA 1
ATOM 1617 C C . TRP A 1 268 ? 27.760 -12.487 68.730 1.00 12.45 245 TRP A C 1
ATOM 1618 O O . TRP A 1 268 ? 28.366 -13.521 68.942 1.00 14.80 245 TRP A O 1
ATOM 1629 N N . PRO A 1 269 ? 27.151 -11.808 69.711 1.00 12.72 246 PRO A N 1
ATOM 1630 C CA . PRO A 1 269 ? 27.315 -12.227 71.107 1.00 11.91 246 PRO A CA 1
ATOM 1631 C C . PRO A 1 269 ? 26.592 -13.533 71.422 1.00 14.15 246 PRO A C 1
ATOM 1632 O O . PRO A 1 269 ? 25.508 -13.792 70.897 1.00 13.34 246 PRO A O 1
ATOM 1636 N N . GLU A 1 270 ? 27.203 -14.353 72.267 1.00 11.02 247 GLU A N 1
ATOM 1637 C CA . GLU A 1 270 ? 26.615 -15.632 72.652 1.00 13.65 247 GLU A CA 1
ATOM 1638 C C . GLU A 1 270 ? 25.243 -15.484 73.301 1.00 13.86 247 GLU A C 1
ATOM 1639 O O . GLU A 1 270 ? 24.448 -16.419 73.274 1.00 18.00 247 GLU A O 1
ATOM 1645 N N . ASN A 1 271 ? 24.958 -14.333 73.905 1.00 13.67 248 ASN A N 1
ATOM 1646 C CA . ASN A 1 271 ? 23.631 -14.138 74.499 1.00 14.93 248 ASN A CA 1
ATOM 1647 C C . ASN A 1 271 ? 22.618 -13.474 73.554 1.00 12.77 248 ASN A C 1
ATOM 1648 O O . ASN A 1 271 ? 21.526 -13.130 73.980 1.00 15.19 248 ASN A O 1
ATOM 1653 N N . ASN A 1 272 ? 22.996 -13.266 72.292 1.00 14.82 249 ASN A N 1
ATOM 1654 C CA . ASN A 1 272 ? 22.079 -12.741 71.275 1.00 13.55 249 ASN A CA 1
ATOM 1655 C C . ASN A 1 272 ? 21.568 -11.314 71.554 1.00 15.33 249 ASN A C 1
ATOM 1656 O O . ASN A 1 272 ? 20.502 -10.932 71.086 1.00 18.89 249 ASN A O 1
ATOM 1661 N N . ASP A 1 273 ? 22.327 -10.536 72.320 1.00 16.41 250 ASP A N 1
ATOM 1662 C CA . ASP A 1 273 ? 22.020 -9.123 72.532 1.00 13.67 250 ASP A CA 1
ATOM 1663 C C . ASP A 1 273 ? 22.332 -8.316 71.272 1.00 13.35 250 ASP A C 1
ATOM 1664 O O . ASP A 1 273 ? 23.480 -8.015 70.986 1.00 12.43 250 ASP A O 1
ATOM 1669 N N . SER A 1 274 ? 21.288 -7.954 70.540 1.00 15.26 251 SER A N 1
ATOM 1670 C CA . SER A 1 274 ? 21.413 -7.202 69.292 1.00 20.63 251 SER A CA 1
ATOM 1671 C C . SER A 1 274 ? 21.980 -5.803 69.481 1.00 15.04 251 SER A C 1
ATOM 1672 O O . SER A 1 274 ? 22.335 -5.154 68.513 1.00 15.25 251 SER A O 1
ATOM 1675 N N . TYR A 1 275 ? 22.021 -5.314 70.716 1.00 14.49 252 TYR A N 1
ATOM 1676 C CA . TYR A 1 275 ? 22.447 -3.932 70.929 1.00 14.13 252 TYR A CA 1
ATOM 1677 C C . TYR A 1 275 ? 23.640 -3.834 71.866 1.00 14.92 252 TYR A C 1
ATOM 1678 O O . TYR A 1 275 ? 23.854 -2.802 72.510 1.00 15.96 252 TYR A O 1
ATOM 1687 N N . ILE A 1 276 ? 24.450 -4.888 71.899 1.00 14.05 253 ILE A N 1
ATOM 1688 C CA . ILE A 1 276 ? 25.493 -4.976 72.906 1.00 10.69 253 ILE A CA 1
ATOM 1689 C C . ILE A 1 276 ? 26.530 -3.870 72.737 1.00 11.32 253 ILE A C 1
ATOM 1690 O O . ILE A 1 276 ? 26.983 -3.281 73.731 1.00 9.27 253 ILE A O 1
ATOM 1695 N N . ARG A 1 277 ? 26.828 -3.530 71.484 1.00 8.34 254 ARG A N 1
ATOM 1696 C CA . ARG A 1 277 ? 27.789 -2.476 71.172 1.00 8.76 254 ARG A CA 1
ATOM 1697 C C . ARG A 1 277 ? 27.339 -1.108 71.659 1.00 7.89 254 ARG A C 1
ATOM 1698 O O . ARG A 1 277 ? 28.175 -0.276 71.984 1.00 7.27 254 ARG A O 1
ATOM 1706 N N . ALA A 1 278 ? 26.026 -0.865 71.668 1.00 8.76 255 ALA A N 1
ATOM 1707 C CA . ALA A 1 278 ? 25.465 0.382 72.213 1.00 9.40 255 ALA A CA 1
ATOM 1708 C C . ALA A 1 278 ? 25.754 0.511 73.717 1.00 11.28 255 ALA A C 1
ATOM 1709 O O . ALA A 1 278 ? 26.030 1.611 74.214 1.00 11.20 255 ALA A O 1
ATOM 1711 N N . LYS A 1 279 ? 25.696 -0.613 74.438 1.00 7.56 256 LYS A N 1
ATOM 1712 C CA . LYS A 1 279 ? 26.034 -0.601 75.855 1.00 10.89 256 LYS A CA 1
ATOM 1713 C C . LYS A 1 279 ? 27.541 -0.422 76.096 1.00 12.68 256 LYS A C 1
ATOM 1714 O O . LYS A 1 279 ? 27.941 0.336 76.994 1.00 12.75 256 LYS A O 1
ATOM 1720 N N . TRP A 1 280 ? 28.367 -1.115 75.313 1.00 6.42 257 TRP A N 1
ATOM 1721 C CA . TRP A 1 280 ? 29.811 -0.902 75.378 1.00 11.51 257 TRP A CA 1
ATOM 1722 C C . TRP A 1 280 ? 30.160 0.555 75.130 1.00 8.73 257 TRP A C 1
ATOM 1723 O O . TRP A 1 280 ? 31.002 1.125 75.812 1.00 9.44 257 TRP A O 1
ATOM 1734 N N . PHE A 1 281 ? 29.491 1.159 74.157 1.00 11.56 258 PHE A N 1
ATOM 1735 C CA . PHE A 1 281 ? 29.785 2.535 73.790 1.00 9.62 258 PHE A CA 1
ATOM 1736 C C . PHE A 1 281 ? 29.507 3.481 74.959 1.00 13.11 258 PHE A C 1
ATOM 1737 O O . PHE A 1 281 ? 30.388 4.259 75.353 1.00 12.01 258 PHE A O 1
ATOM 1745 N N . ILE A 1 282 ? 28.312 3.371 75.521 1.00 12.32 259 ILE A N 1
ATOM 1746 C CA . ILE A 1 282 ? 27.939 4.166 76.673 1.00 12.79 259 ILE A CA 1
ATOM 1747 C C . ILE A 1 282 ? 28.898 3.940 77.839 1.00 14.83 259 ILE A C 1
ATOM 1748 O O . ILE A 1 282 ? 29.227 4.868 78.568 1.00 15.57 259 ILE A O 1
ATOM 1753 N N . ASN A 1 283 ? 29.385 2.708 77.989 1.00 12.85 260 ASN A N 1
ATOM 1754 C CA . ASN A 1 283 ? 30.302 2.391 79.086 1.00 12.92 260 ASN A CA 1
ATOM 1755 C C . ASN A 1 283 ? 31.739 2.903 78.811 1.00 14.99 260 ASN A C 1
ATOM 1756 O O . ASN A 1 283 ? 32.633 2.742 79.646 1.00 15.13 260 ASN A O 1
ATOM 1761 N N . GLY A 1 284 ? 31.941 3.589 77.690 1.00 10.31 261 GLY A N 1
ATOM 1762 C CA . GLY A 1 284 ? 33.244 4.154 77.374 1.00 12.04 261 GLY A CA 1
ATOM 1763 C C . GLY A 1 284 ? 34.113 3.400 76.366 1.00 11.04 261 GLY A C 1
ATOM 1764 O O . GLY A 1 284 ? 35.191 3.866 76.016 1.00 11.63 261 GLY A O 1
ATOM 1765 N N . LYS A 1 285 ? 33.657 2.250 75.880 1.00 10.54 262 LYS A N 1
ATOM 1766 C CA . LYS A 1 285 ? 34.433 1.504 74.890 1.00 9.89 262 LYS A CA 1
ATOM 1767 C C . LYS A 1 285 ? 34.316 2.140 73.511 1.00 9.62 262 LYS A C 1
ATOM 1768 O O . LYS A 1 285 ? 33.250 2.579 73.112 1.00 7.91 262 LYS A O 1
ATOM 1774 N N . GLY A 1 286 ? 35.422 2.198 72.779 1.00 8.51 263 GLY A N 1
ATOM 1775 C CA . GLY A 1 286 ? 35.384 2.763 71.448 1.00 10.44 263 GLY A CA 1
ATOM 1776 C C . GLY A 1 286 ? 35.367 4.283 71.428 1.00 12.70 263 GLY A C 1
ATOM 1777 O O . GLY A 1 286 ? 35.014 4.957 72.420 1.00 11.71 263 GLY A O 1
ATOM 1778 N N . ARG A 1 287 ? 35.745 4.829 70.282 1.00 11.32 264 ARG A N 1
ATOM 1779 C CA . ARG A 1 287 ? 35.738 6.269 70.074 1.00 10.47 264 ARG A CA 1
ATOM 1780 C C . ARG A 1 287 ? 34.418 6.723 69.453 1.00 13.34 264 ARG A C 1
ATOM 1781 O O . ARG A 1 287 ? 33.912 7.816 69.748 1.00 9.84 264 ARG A O 1
ATOM 1789 N N . ALA A 1 288 ? 33.844 5.857 68.622 1.00 7.12 265 ALA A N 1
ATOM 1790 C CA . ALA A 1 288 ? 32.613 6.178 67.924 1.00 7.67 265 ALA A CA 1
ATOM 1791 C C . ALA A 1 288 ? 31.833 4.888 67.701 1.00 9.21 265 ALA A C 1
ATOM 1792 O O . ALA A 1 288 ? 32.397 3.791 67.784 1.00 7.43 265 ALA A O 1
ATOM 1794 N N . TYR A 1 289 ? 30.542 5.033 67.410 1.00 7.79 266 TYR A N 1
ATOM 1795 C CA . TYR A 1 289 ? 29.661 3.886 67.255 1.00 11.40 266 TYR A CA 1
ATOM 1796 C C . TYR A 1 289 ? 28.715 4.115 66.091 1.00 9.44 266 TYR A C 1
ATOM 1797 O O . TYR A 1 289 ? 28.003 5.109 66.059 1.00 9.58 266 TYR A O 1
ATOM 1806 N N . ILE A 1 290 ? 28.685 3.179 65.151 1.00 9.48 267 ILE A N 1
ATOM 1807 C CA . ILE A 1 290 ? 27.722 3.246 64.065 1.00 7.34 267 ILE A CA 1
ATOM 1808 C C . ILE A 1 290 ? 26.653 2.175 64.287 1.00 10.55 267 ILE A C 1
ATOM 1809 O O . ILE A 1 290 ? 26.972 1.003 64.461 1.00 10.50 267 ILE A O 1
ATOM 1814 N N . GLY A 1 291 ? 25.389 2.598 64.308 1.00 7.87 268 GLY A N 1
ATOM 1815 C CA . GLY A 1 291 ? 24.271 1.701 64.560 1.00 11.10 268 GLY A CA 1
ATOM 1816 C C . GLY A 1 291 ? 22.979 2.424 64.226 1.00 12.25 268 GLY A C 1
ATOM 1817 O O . GLY A 1 291 ? 23.005 3.618 63.885 1.00 8.49 268 GLY A O 1
ATOM 1818 N N . TYR A 1 292 ? 21.862 1.704 64.322 1.00 12.13 269 TYR A N 1
ATOM 1819 C CA . TYR A 1 292 ? 20.532 2.241 64.022 1.00 11.76 269 TYR A CA 1
ATOM 1820 C C . TYR A 1 292 ? 20.049 3.167 65.131 1.00 12.90 269 TYR A C 1
ATOM 1821 O O . TYR A 1 292 ? 20.481 3.030 66.276 1.00 10.73 269 TYR A O 1
ATOM 1830 N N . THR A 1 293 ? 19.108 4.057 64.807 1.00 9.65 270 THR A N 1
ATOM 1831 C CA . THR A 1 293 ? 18.559 4.983 65.791 1.00 11.15 270 THR A CA 1
ATOM 1832 C C . THR A 1 293 ? 18.051 4.217 67.008 1.00 11.29 270 THR A C 1
ATOM 1833 O O . THR A 1 293 ? 18.239 4.651 68.140 1.00 11.12 270 THR A O 1
ATOM 1837 N N . GLU A 1 294 ? 17.442 3.057 66.791 1.00 12.52 271 GLU A N 1
ATOM 1838 C CA . GLU A 1 294 ? 16.821 2.364 67.906 1.00 11.04 271 GLU A CA 1
ATOM 1839 C C . GLU A 1 294 ? 17.848 1.803 68.899 1.00 13.58 271 GLU A C 1
ATOM 1840 O O . GLU A 1 294 ? 17.464 1.315 69.952 1.00 13.01 271 GLU A O 1
ATOM 1846 N N . ALA A 1 295 ? 19.145 1.894 68.587 1.00 13.78 272 ALA A N 1
ATOM 1847 C CA . ALA A 1 295 ? 20.179 1.526 69.563 1.00 13.25 272 ALA A CA 1
ATOM 1848 C C . ALA A 1 295 ? 20.077 2.381 70.834 1.00 15.20 272 ALA A C 1
ATOM 1849 O O . ALA A 1 295 ? 20.429 1.932 71.933 1.00 11.36 272 ALA A O 1
ATOM 1851 N N . MET A 1 296 ? 19.554 3.597 70.693 1.00 12.84 273 MET A N 1
ATOM 1852 C CA . MET A 1 296 ? 19.434 4.502 71.839 1.00 14.41 273 MET A CA 1
ATOM 1853 C C . MET A 1 296 ? 18.459 3.987 72.889 1.00 14.29 273 MET A C 1
ATOM 1854 O O . MET A 1 296 ? 18.457 4.485 74.011 1.00 13.14 273 MET A O 1
ATOM 1859 N N . SER A 1 297 ? 17.638 3.000 72.514 1.00 11.18 274 SER A N 1
ATOM 1860 C CA . SER A 1 297 ? 16.711 2.360 73.435 1.00 16.01 274 SER A CA 1
ATOM 1861 C C . SER A 1 297 ? 17.438 1.630 74.552 1.00 15.21 274 SER A C 1
ATOM 1862 O O . SER A 1 297 ? 16.841 1.337 75.583 1.00 17.52 274 SER A O 1
ATOM 1865 N N . GLN A 1 298 ? 18.696 1.268 74.312 1.00 10.79 275 GLN A N 1
ATOM 1866 C CA . GLN A 1 298 ? 19.490 0.578 75.320 1.00 15.26 275 GLN A CA 1
ATOM 1867 C C . GLN A 1 298 ? 20.528 1.502 75.972 1.00 15.59 275 GLN A C 1
ATOM 1868 O O . GLN A 1 298 ? 21.325 1.060 76.796 1.00 17.49 275 GLN A O 1
ATOM 1874 N N . MET A 1 299 ? 20.539 2.770 75.584 1.00 13.59 276 MET A N 1
ATOM 1875 C CA . MET A 1 299 ? 21.519 3.698 76.120 1.00 12.06 276 MET A CA 1
ATOM 1876 C C . MET A 1 299 ? 21.089 4.406 77.412 1.00 17.26 276 MET A C 1
ATOM 1877 O O . MET A 1 299 ? 21.872 5.151 78.006 1.00 13.14 276 MET A O 1
ATOM 1882 N N . LYS A 1 300 ? 19.850 4.191 77.828 1.00 17.03 277 LYS A N 1
ATOM 1883 C CA . LYS A 1 300 ? 19.325 4.761 79.072 1.00 21.16 277 LYS A CA 1
ATOM 1884 C C . LYS A 1 300 ? 19.415 6.287 79.016 1.00 17.17 277 LYS A C 1
ATOM 1885 O O . LYS A 1 300 ? 19.341 6.862 77.940 1.00 15.57 277 LYS A O 1
ATOM 1891 N N . GLU A 1 301 ? 19.664 6.921 80.163 1.00 19.83 278 GLU A N 1
ATOM 1892 C CA . GLU A 1 301 ? 19.753 8.380 80.238 1.00 20.05 278 GLU A CA 1
ATOM 1893 C C . GLU A 1 301 ? 21.008 8.893 79.520 1.00 14.26 278 GLU A C 1
ATOM 1894 O O . GLU A 1 301 ? 21.125 10.078 79.230 1.00 15.85 278 GLU A O 1
ATOM 1900 N N . PHE A 1 302 ? 21.963 8.008 79.262 1.00 10.41 279 PHE A N 1
ATOM 1901 C CA . PHE A 1 302 ? 23.190 8.390 78.559 1.00 12.17 279 PHE A CA 1
ATOM 1902 C C . PHE A 1 302 ? 22.949 8.732 77.082 1.00 13.04 279 PHE A C 1
ATOM 1903 O O . PHE A 1 302 ? 23.805 9.327 76.437 1.00 14.27 279 PHE A O 1
ATOM 1911 N N . ALA A 1 303 ? 21.787 8.365 76.545 1.00 12.27 280 ALA A N 1
ATOM 1912 C CA . ALA A 1 303 ? 21.376 8.871 75.232 1.00 13.61 280 ALA A CA 1
ATOM 1913 C C . ALA A 1 303 ? 21.467 10.414 75.172 1.00 15.62 280 ALA A C 1
ATOM 1914 O O . ALA A 1 303 ? 21.737 10.990 74.110 1.00 12.67 280 ALA A O 1
ATOM 1916 N N . ASN A 1 304 ? 21.263 11.076 76.311 1.00 11.90 281 ASN A N 1
ATOM 1917 C CA . ASN A 1 304 ? 21.338 12.547 76.354 1.00 16.83 281 ASN A CA 1
ATOM 1918 C C . ASN A 1 304 ? 22.750 13.099 76.330 1.00 14.73 281 ASN A C 1
ATOM 1919 O O . ASN A 1 304 ? 22.938 14.313 76.236 1.00 16.07 281 ASN A O 1
ATOM 1924 N N . ASP A 1 305 ? 23.741 12.219 76.435 1.00 13.90 282 ASP A N 1
ATOM 1925 C CA . ASP A 1 305 ? 25.137 12.640 76.407 1.00 14.74 282 ASP A CA 1
ATOM 1926 C C . ASP A 1 305 ? 25.825 12.274 75.082 1.00 15.32 282 ASP A C 1
ATOM 1927 O O . ASP A 1 305 ? 27.043 12.263 74.987 1.00 12.54 282 ASP A O 1
ATOM 1932 N N . ILE A 1 306 ? 25.026 11.911 74.084 1.00 15.72 283 ILE A N 1
ATOM 1933 C CA . ILE A 1 306 ? 25.530 11.500 72.775 1.00 12.18 283 ILE A CA 1
ATOM 1934 C C . ILE A 1 306 ? 25.056 12.423 71.666 1.00 11.61 283 ILE A C 1
ATOM 1935 O O . ILE A 1 306 ? 23.977 12.984 71.768 1.00 12.60 283 ILE A O 1
ATOM 1940 N N . ASP A 1 307 ? 25.860 12.567 70.615 1.00 14.07 284 ASP A N 1
ATOM 1941 C CA . ASP A 1 307 ? 25.415 13.176 69.357 1.00 11.93 284 ASP A CA 1
ATOM 1942 C C . ASP A 1 307 ? 25.259 12.137 68.245 1.00 15.80 284 ASP A C 1
ATOM 1943 O O . ASP A 1 307 ? 25.920 11.095 68.248 1.00 10.87 284 ASP A O 1
ATOM 1948 N N . PHE A 1 308 ? 24.410 12.434 67.270 1.00 13.54 285 PHE A N 1
ATOM 1949 C CA . PHE A 1 308 ? 24.265 11.537 66.133 1.00 14.23 285 PHE A CA 1
ATOM 1950 C C . PHE A 1 308 ? 24.021 12.285 64.825 1.00 16.26 285 PHE A C 1
ATOM 1951 O O . PHE A 1 308 ? 23.435 13.363 64.809 1.00 14.26 285 PHE A O 1
ATOM 1959 N N . LYS A 1 309 ? 24.480 11.686 63.730 1.00 14.26 286 LYS A N 1
ATOM 1960 C CA . LYS A 1 309 ? 24.282 12.225 62.387 1.00 17.04 286 LYS A CA 1
ATOM 1961 C C . LYS A 1 309 ? 24.400 11.109 61.357 1.00 15.01 286 LYS A C 1
ATOM 1962 O O . LYS A 1 309 ? 24.953 10.038 61.645 1.00 12.51 286 LYS A O 1
ATOM 1968 N N . THR A 1 310 ? 23.884 11.352 60.156 1.00 16.68 287 THR A N 1
ATOM 1969 C CA . THR A 1 310 ? 24.122 10.435 59.046 1.00 13.71 287 THR A CA 1
ATOM 1970 C C . THR A 1 310 ? 25.444 10.779 58.403 1.00 12.90 287 THR A C 1
ATOM 1971 O O . THR A 1 310 ? 25.855 11.938 58.385 1.00 16.28 287 THR A O 1
ATOM 1975 N N . ILE A 1 311 ? 26.127 9.783 57.870 1.00 10.18 288 ILE A N 1
ATOM 1976 C CA . ILE A 1 311 ? 27.329 10.083 57.120 1.00 16.01 288 ILE A CA 1
ATOM 1977 C C . ILE A 1 311 ? 27.351 9.302 55.804 1.00 16.25 288 ILE A C 1
ATOM 1978 O O . ILE A 1 311 ? 26.700 8.273 55.657 1.00 13.67 288 ILE A O 1
ATOM 1983 N N . SER A 1 312 ? 28.146 9.779 54.862 1.00 18.22 289 SER A N 1
ATOM 1984 C CA . SER A 1 312 ? 28.216 9.149 53.556 1.00 15.52 289 SER A CA 1
ATOM 1985 C C . SER A 1 312 ? 29.133 7.927 53.573 1.00 13.53 289 SER A C 1
ATOM 1986 O O . SER A 1 312 ? 30.094 7.882 54.323 1.00 14.49 289 SER A O 1
ATOM 1989 N N . LEU A 1 313 ? 28.813 6.935 52.750 1.00 10.84 290 LEU A N 1
ATOM 1990 C CA . LEU A 1 313 ? 29.697 5.797 52.536 1.00 19.10 290 LEU A CA 1
ATOM 1991 C C . LEU A 1 313 ? 30.729 6.093 51.457 1.00 17.39 290 LEU A C 1
ATOM 1992 O O . LEU A 1 313 ? 31.614 5.287 51.197 1.00 19.26 290 LEU A O 1
ATOM 1997 N N . SER A 1 314 ? 30.620 7.248 50.816 1.00 14.52 291 SER A N 1
ATOM 1998 C CA . SER A 1 314 ? 31.621 7.605 49.820 1.00 20.77 291 SER A CA 1
ATOM 1999 C C . SER A 1 314 ? 32.289 8.915 50.197 1.00 23.00 291 SER A C 1
ATOM 2000 O O . SER A 1 314 ? 31.923 9.543 51.194 1.00 19.95 291 SER A O 1
ATOM 2003 N N . LYS A 1 315 ? 33.283 9.313 49.411 1.00 22.73 292 LYS A N 1
ATOM 2004 C CA . LYS A 1 315 ? 33.905 10.620 49.596 1.00 23.80 292 LYS A CA 1
ATOM 2005 C C . LYS A 1 315 ? 32.953 11.719 49.125 1.00 26.55 292 LYS A C 1
ATOM 2006 O O . LYS A 1 315 ? 33.141 12.888 49.440 1.00 31.06 292 LYS A O 1
ATOM 2008 N N . ASN A 1 316 ? 31.900 11.345 48.405 1.00 23.25 293 ASN A N 1
ATOM 2009 C CA . ASN A 1 316 ? 30.934 12.342 47.945 1.00 23.34 293 ASN A CA 1
ATOM 2010 C C . ASN A 1 316 ? 29.813 12.551 48.955 1.00 25.03 293 ASN A C 1
ATOM 2011 O O . ASN A 1 316 ? 29.746 11.848 49.970 1.00 21.25 293 ASN A O 1
ATOM 2016 N N . SER A 1 317 ? 28.938 13.520 48.682 1.00 19.57 294 SER A N 1
ATOM 2017 C CA . SER A 1 317 ? 27.818 13.825 49.583 1.00 22.99 294 SER A CA 1
ATOM 2018 C C . SER A 1 317 ? 26.859 12.643 49.806 1.00 24.56 294 SER A C 1
ATOM 2019 O O . SER A 1 317 ? 26.491 11.932 48.864 1.00 21.91 294 SER A O 1
ATOM 2022 N N . ASN A 1 318 ? 26.445 12.455 51.056 1.00 23.63 295 ASN A N 1
ATOM 2023 C CA . ASN A 1 318 ? 25.565 11.355 51.412 1.00 21.26 295 ASN A CA 1
ATOM 2024 C C . ASN A 1 318 ? 24.227 11.424 50.700 1.00 18.52 295 ASN A C 1
ATOM 2025 O O . ASN A 1 318 ? 23.567 12.468 50.696 1.00 22.19 295 ASN A O 1
ATOM 2030 N N . ILE A 1 319 ? 23.820 10.306 50.114 1.00 11.53 296 ILE A N 1
ATOM 2031 C CA . ILE A 1 319 ? 22.428 10.136 49.722 1.00 16.56 296 ILE A CA 1
ATOM 2032 C C . ILE A 1 319 ? 21.781 9.333 50.853 1.00 15.02 296 ILE A C 1
ATOM 2033 O O . ILE A 1 319 ? 22.122 8.170 51.063 1.00 13.82 296 ILE A O 1
ATOM 2038 N N . PRO A 1 320 ? 20.903 9.979 51.644 1.00 13.18 297 PRO A N 1
ATOM 2039 C CA . PRO A 1 320 ? 20.455 9.326 52.878 1.00 15.98 297 PRO A CA 1
ATOM 2040 C C . PRO A 1 320 ? 19.435 8.241 52.575 1.00 17.87 297 PRO A C 1
ATOM 2041 O O . PRO A 1 320 ? 18.325 8.556 52.163 1.00 15.86 297 PRO A O 1
ATOM 2045 N N . ILE A 1 321 ? 19.833 6.985 52.752 1.00 13.38 298 ILE A N 1
ATOM 2046 C CA . ILE A 1 321 ? 18.995 5.840 52.457 1.00 12.20 298 ILE A CA 1
ATOM 2047 C C . ILE A 1 321 ? 18.396 5.284 53.742 1.00 14.47 298 ILE A C 1
ATOM 2048 O O . ILE A 1 321 ? 19.112 5.080 54.718 1.00 16.75 298 ILE A O 1
ATOM 2053 N N . PHE A 1 322 ? 17.086 5.035 53.731 1.00 14.40 299 PHE A N 1
ATOM 2054 C CA . PHE A 1 322 ? 16.376 4.501 54.889 1.00 10.06 299 PHE A CA 1
ATOM 2055 C C . PHE A 1 322 ? 15.707 3.178 54.550 1.00 12.56 299 PHE A C 1
ATOM 2056 O O . PHE A 1 322 ? 14.972 3.087 53.552 1.00 9.48 299 PHE A O 1
ATOM 2064 N N . TYR A 1 323 ? 15.944 2.164 55.375 1.00 7.69 300 TYR A N 1
ATOM 2065 C CA . TYR A 1 323 ? 15.084 0.988 55.353 1.00 11.20 300 TYR A CA 1
ATOM 2066 C C . TYR A 1 323 ? 13.666 1.400 55.686 1.00 10.30 300 TYR A C 1
ATOM 2067 O O . TYR A 1 323 ? 13.448 2.286 56.524 1.00 13.46 300 TYR A O 1
ATOM 2076 N N . GLY A 1 324 ? 12.707 0.746 55.039 1.00 8.00 301 GLY A N 1
ATOM 2077 C CA . GLY A 1 324 ? 11.300 0.926 55.329 1.00 6.93 301 GLY A CA 1
ATOM 2078 C C . GLY A 1 324 ? 10.707 -0.398 55.776 1.00 12.36 301 GLY A C 1
ATOM 2079 O O . GLY A 1 324 ? 10.883 -1.442 55.118 1.00 13.34 301 GLY A O 1
ATOM 2080 N N . ASP A 1 325 ? 10.027 -0.381 56.912 1.00 8.95 302 ASP A N 1
ATOM 2081 C CA . ASP A 1 325 ? 9.223 -1.530 57.319 1.00 8.72 302 ASP A CA 1
ATOM 2082 C C . ASP A 1 325 ? 7.790 -1.149 57.046 1.00 11.36 302 ASP A C 1
ATOM 2083 O O . ASP A 1 325 ? 7.286 -0.179 57.613 1.00 8.60 302 ASP A O 1
ATOM 2088 N N . VAL A 1 326 ? 7.159 -1.875 56.126 1.00 9.75 303 VAL A N 1
ATOM 2089 C CA . VAL A 1 326 ? 5.913 -1.416 55.538 1.00 7.25 303 VAL A CA 1
ATOM 2090 C C . VAL A 1 326 ? 4.853 -2.516 55.596 1.00 10.93 303 VAL A C 1
ATOM 2091 O O . VAL A 1 326 ? 5.177 -3.702 55.570 1.00 7.49 303 VAL A O 1
ATOM 2095 N N . VAL A 1 327 ? 3.590 -2.110 55.718 1.00 11.31 304 VAL A N 1
ATOM 2096 C CA . VAL A 1 327 ? 2.497 -3.063 55.896 1.00 10.85 304 VAL A CA 1
ATOM 2097 C C . VAL A 1 327 ? 1.790 -3.283 54.575 1.00 12.18 304 VAL A C 1
ATOM 2098 O O . VAL A 1 327 ? 1.421 -2.332 53.865 1.00 10.78 304 VAL A O 1
ATOM 2102 N N . GLY A 1 328 ? 1.651 -4.558 54.235 1.00 8.28 305 GLY A N 1
ATOM 2103 C CA . GLY A 1 328 ? 1.015 -4.981 53.010 1.00 10.75 305 GLY A CA 1
ATOM 2104 C C . GLY A 1 328 ? -0.197 -5.843 53.308 1.00 11.85 305 GLY A C 1
ATOM 2105 O O . GLY A 1 328 ? -0.368 -6.346 54.420 1.00 9.12 305 GLY A O 1
ATOM 2106 N N . ILE A 1 329 ? -1.051 -6.008 52.308 1.00 9.27 306 ILE A N 1
ATOM 2107 C CA . ILE A 1 329 ? -2.274 -6.775 52.451 1.00 9.35 306 ILE A CA 1
ATOM 2108 C C . ILE A 1 329 ? -2.278 -7.872 51.390 1.00 11.82 306 ILE A C 1
ATOM 2109 O O . ILE A 1 329 ? -1.997 -7.608 50.220 1.00 12.87 306 ILE A O 1
ATOM 2114 N N . ASN A 1 330 ? -2.574 -9.102 51.804 1.00 12.99 307 ASN A N 1
ATOM 2115 C CA . ASN A 1 330 ? -2.420 -10.256 50.913 1.00 11.72 307 ASN A CA 1
ATOM 2116 C C . ASN A 1 330 ? -3.408 -10.196 49.762 1.00 14.35 307 ASN A C 1
ATOM 2117 O O . ASN A 1 330 ? -4.595 -9.949 49.973 1.00 16.00 307 ASN A O 1
ATOM 2122 N N . SER A 1 331 ? -2.914 -10.409 48.547 1.00 12.91 308 SER A N 1
ATOM 2123 C CA . SER A 1 331 ? -3.749 -10.419 47.350 1.00 17.09 308 SER A CA 1
ATOM 2124 C C . SER A 1 331 ? -4.699 -11.624 47.283 1.00 17.40 308 SER A C 1
ATOM 2125 O O . SER A 1 331 ? -5.617 -11.653 46.472 1.00 17.01 308 SER A O 1
ATOM 2128 N N . SER A 1 332 ? -4.484 -12.614 48.137 1.00 19.41 309 SER A N 1
ATOM 2129 C CA . SER A 1 332 ? -5.324 -13.803 48.107 1.00 20.26 309 SER A CA 1
ATOM 2130 C C . SER A 1 332 ? -6.677 -13.503 48.726 1.00 21.97 309 SER A C 1
ATOM 2131 O O . SER A 1 332 ? -7.644 -14.243 48.529 1.00 19.22 309 SER A O 1
ATOM 2134 N N . ILE A 1 333 ? -6.745 -12.417 49.489 1.00 21.52 310 ILE A N 1
ATOM 2135 C CA . ILE A 1 333 ? -8.023 -11.989 50.046 1.00 23.62 310 ILE A CA 1
ATOM 2136 C C . ILE A 1 333 ? -8.924 -11.440 48.941 1.00 26.97 310 ILE A C 1
ATOM 2137 O O . ILE A 1 333 ? -8.651 -10.379 48.363 1.00 25.54 310 ILE A O 1
ATOM 2142 N N . THR A 1 334 ? -9.991 -12.170 48.637 1.00 26.37 311 THR A N 1
ATOM 2143 C CA . THR A 1 334 ? -10.891 -11.765 47.561 1.00 29.38 311 THR A CA 1
ATOM 2144 C C . THR A 1 334 ? -12.278 -11.431 48.097 1.00 24.40 311 THR A C 1
ATOM 2145 O O . THR A 1 334 ? -13.035 -10.705 47.462 1.00 28.07 311 THR A O 1
ATOM 2149 N N . ASN A 1 335 ? -12.613 -11.959 49.267 1.00 29.44 312 ASN A N 1
ATOM 2150 C CA . ASN A 1 335 ? -13.854 -11.566 49.914 1.00 32.28 312 ASN A CA 1
ATOM 2151 C C . ASN A 1 335 ? -13.804 -10.097 50.336 1.00 29.99 312 ASN A C 1
ATOM 2152 O O . ASN A 1 335 ? -12.962 -9.703 51.142 1.00 30.53 312 ASN A O 1
ATOM 2157 N N . SER A 1 336 ? -14.717 -9.297 49.798 1.00 31.84 313 SER A N 1
ATOM 2158 C CA . SER A 1 336 ? -14.675 -7.848 49.974 1.00 32.46 313 SER A CA 1
ATOM 2159 C C . SER A 1 336 ? -14.873 -7.418 51.430 1.00 29.34 313 SER A C 1
ATOM 2160 O O . SER A 1 336 ? -14.334 -6.407 51.864 1.00 32.00 313 SER A O 1
ATOM 2163 N N . TYR A 1 337 ? -15.648 -8.177 52.190 1.00 31.49 314 TYR A N 1
ATOM 2164 C CA . TYR A 1 337 ? -15.809 -7.854 53.601 1.00 30.64 314 TYR A CA 1
ATOM 2165 C C . TYR A 1 337 ? -14.483 -8.055 54.328 1.00 33.36 314 TYR A C 1
ATOM 2166 O O . TYR A 1 337 ? -14.043 -7.188 55.093 1.00 29.43 314 TYR A O 1
ATOM 2175 N N . LYS A 1 338 ? -13.852 -9.202 54.088 1.00 25.18 315 LYS A N 1
ATOM 2176 C CA . LYS A 1 338 ? -12.589 -9.499 54.731 1.00 24.50 315 LYS A CA 1
ATOM 2177 C C . LYS A 1 338 ? -11.552 -8.494 54.265 1.00 22.96 315 LYS A C 1
ATOM 2178 O O . LYS A 1 338 ? -10.725 -8.038 55.046 1.00 20.73 315 LYS A O 1
ATOM 2184 N N . LYS A 1 339 ? -11.612 -8.152 52.983 1.00 21.59 316 LYS A N 1
ATOM 2185 C CA . LYS A 1 339 ? -10.712 -7.170 52.416 1.00 22.40 316 LYS A CA 1
ATOM 2186 C C . LYS A 1 339 ? -10.826 -5.837 53.150 1.00 26.30 316 LYS A C 1
ATOM 2187 O O . LYS A 1 339 ? -9.812 -5.186 53.406 1.00 24.74 316 LYS A O 1
ATOM 2193 N N . GLU A 1 340 ? -12.054 -5.442 53.492 1.00 21.55 317 GLU A N 1
ATOM 2194 C CA . GLU A 1 340 ? -12.281 -4.198 54.230 1.00 22.43 317 GLU A CA 1
ATOM 2195 C C . GLU A 1 340 ? -11.651 -4.297 55.609 1.00 21.39 317 GLU A C 1
ATOM 2196 O O . GLU A 1 340 ? -11.038 -3.340 56.090 1.00 21.35 317 GLU A O 1
ATOM 2202 N N . LYS A 1 341 ? -11.790 -5.456 56.247 1.00 17.68 318 LYS A N 1
ATOM 2203 C CA . LYS A 1 341 ? -11.233 -5.635 57.585 1.00 18.27 318 LYS A CA 1
ATOM 2204 C C . LYS A 1 341 ? -9.685 -5.580 57.589 1.00 17.31 318 LYS A C 1
ATOM 2205 O O . LYS A 1 341 ? -9.071 -5.030 58.516 1.00 12.81 318 LYS A O 1
ATOM 2211 N N . ALA A 1 342 ? -9.069 -6.109 56.537 1.00 13.14 319 ALA A N 1
ATOM 2212 C CA . ALA A 1 342 ? -7.611 -6.121 56.432 1.00 16.17 319 ALA A CA 1
ATOM 2213 C C . ALA A 1 342 ? -7.064 -4.707 56.206 1.00 15.34 319 ALA A C 1
ATOM 2214 O O . ALA A 1 342 ? -6.050 -4.314 56.785 1.00 16.71 319 ALA A O 1
ATOM 2216 N N . ILE A 1 343 ? -7.757 -3.939 55.377 1.00 12.83 320 ILE A N 1
ATOM 2217 C CA . ILE A 1 343 ? -7.357 -2.560 55.103 1.00 19.06 320 ILE A CA 1
ATOM 2218 C C . ILE A 1 343 ? -7.441 -1.751 56.397 1.00 16.39 320 ILE A C 1
ATOM 2219 O O . ILE A 1 343 ? -6.584 -0.911 56.684 1.00 15.17 320 ILE A O 1
ATOM 2224 N N . GLU A 1 344 ? -8.452 -2.059 57.199 1.00 13.11 321 GLU A N 1
ATOM 2225 C CA . GLU A 1 344 ? -8.619 -1.414 58.484 1.00 19.93 321 GLU A CA 1
ATOM 2226 C C . GLU A 1 344 ? -7.462 -1.766 59.420 1.00 16.90 321 GLU A C 1
ATOM 2227 O O . GLU A 1 344 ? -6.929 -0.901 60.119 1.00 15.00 321 GLU A O 1
ATOM 2233 N N . LEU A 1 345 ? -7.085 -3.040 59.440 1.00 12.86 322 LEU A N 1
ATOM 2234 C CA . LEU A 1 345 ? -5.970 -3.494 60.275 1.00 15.12 322 LEU A CA 1
ATOM 2235 C C . LEU A 1 345 ? -4.653 -2.846 59.849 1.00 10.08 322 LEU A C 1
ATOM 2236 O O . LEU A 1 345 ? -3.854 -2.415 60.680 1.00 13.53 322 LEU A O 1
ATOM 2241 N N . ALA A 1 346 ? -4.449 -2.775 58.546 1.00 13.41 323 ALA A N 1
ATOM 2242 C CA . ALA A 1 346 ? -3.258 -2.169 57.981 1.00 10.60 323 ALA A CA 1
ATOM 2243 C C . ALA A 1 346 ? -3.126 -0.715 58.424 1.00 14.41 323 ALA A C 1
ATOM 2244 O O . ALA A 1 346 ? -2.032 -0.237 58.729 1.00 14.32 323 ALA A O 1
ATOM 2246 N N . ASN A 1 347 ? -4.243 -0.002 58.462 1.00 14.08 324 ASN A N 1
ATOM 2247 C CA . ASN A 1 347 ? -4.213 1.380 58.908 1.00 13.65 324 ASN A CA 1
ATOM 2248 C C . ASN A 1 347 ? -3.959 1.469 60.408 1.00 12.64 324 ASN A C 1
ATOM 2249 O O . ASN A 1 347 ? -3.252 2.355 60.869 1.00 16.15 324 ASN A O 1
ATOM 2254 N N . ILE A 1 348 ? -4.553 0.570 61.176 1.00 10.07 325 ILE A N 1
ATOM 2255 C CA . ILE A 1 348 ? -4.318 0.564 62.616 1.00 12.05 325 ILE A CA 1
ATOM 2256 C C . ILE A 1 348 ? -2.842 0.284 62.962 1.00 13.13 325 ILE A C 1
ATOM 2257 O O . ILE A 1 348 ? -2.262 0.934 63.825 1.00 11.81 325 ILE A O 1
ATOM 2262 N N . ILE A 1 349 ? -2.230 -0.646 62.249 1.00 10.51 326 ILE A N 1
ATOM 2263 C CA . ILE A 1 349 ? -0.805 -0.955 62.424 1.00 13.95 326 ILE A CA 1
ATOM 2264 C C . ILE A 1 349 ? 0.081 0.253 62.097 1.00 12.83 326 ILE A C 1
ATOM 2265 O O . ILE A 1 349 ? 1.174 0.395 62.635 1.00 13.47 326 ILE A O 1
ATOM 2270 N N . THR A 1 350 ? -0.397 1.138 61.230 1.00 10.91 327 THR A N 1
ATOM 2271 C CA . THR A 1 350 ? 0.403 2.291 60.833 1.00 12.25 327 THR A CA 1
ATOM 2272 C C . THR A 1 350 ? -0.112 3.631 61.329 1.00 15.55 327 THR A C 1
ATOM 2273 O O . THR A 1 350 ? 0.386 4.673 60.903 1.00 12.92 327 THR A O 1
ATOM 2277 N N . ASP A 1 351 ? -1.106 3.642 62.213 1.00 16.58 328 ASP A N 1
ATOM 2278 C CA . ASP A 1 351 ? -1.642 4.950 62.574 1.00 19.39 328 ASP A CA 1
ATOM 2279 C C . ASP A 1 351 ? -0.898 5.564 63.747 1.00 16.72 328 ASP A C 1
ATOM 2280 O O . ASP A 1 351 ? -0.101 4.895 64.423 1.00 13.97 328 ASP A O 1
ATOM 2285 N N . LYS A 1 352 ? -1.158 6.851 63.948 1.00 15.61 329 LYS A N 1
ATOM 2286 C CA . LYS A 1 352 ? -0.472 7.662 64.944 1.00 15.86 329 LYS A CA 1
ATOM 2287 C C . LYS A 1 352 ? -0.521 7.063 66.350 1.00 17.65 329 LYS A C 1
ATOM 2288 O O . LYS A 1 352 ? 0.519 6.859 66.982 1.00 17.86 329 LYS A O 1
ATOM 2294 N N . ASN A 1 353 ? -1.730 6.789 6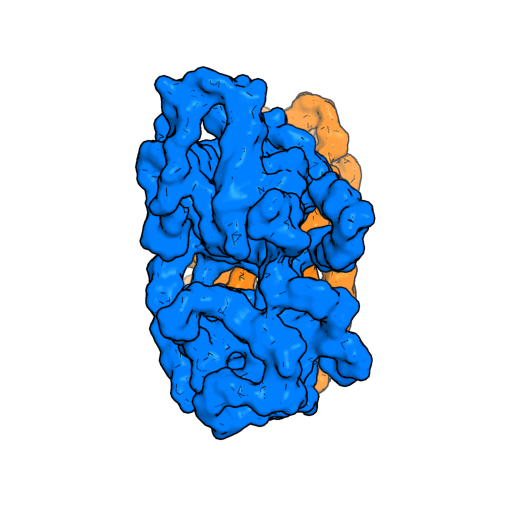6.839 1.00 18.34 330 ASN A N 1
ATOM 2295 C CA . ASN A 1 353 ? -1.924 6.335 68.225 1.00 18.31 330 ASN A CA 1
ATOM 2296 C C . ASN A 1 353 ? -1.226 5.009 68.500 1.00 14.61 330 ASN A C 1
ATOM 2297 O O . ASN A 1 353 ? -0.632 4.826 69.548 1.00 13.96 330 ASN A O 1
ATOM 2302 N N . THR A 1 354 ? -1.318 4.088 67.548 1.00 15.46 331 THR A N 1
ATOM 2303 C CA . THR A 1 354 ? -0.626 2.808 67.631 1.00 14.49 331 THR A CA 1
ATOM 2304 C C . THR A 1 354 ? 0.886 3.023 67.722 1.00 13.75 331 THR A C 1
ATOM 2305 O O . THR A 1 354 ? 1.542 2.426 68.569 1.00 12.42 331 THR A O 1
ATOM 2309 N N . MET A 1 355 ? 1.432 3.893 66.871 1.00 12.66 332 MET A N 1
ATOM 2310 C CA . MET A 1 355 ? 2.869 4.133 66.871 1.00 10.85 332 MET A CA 1
ATOM 2311 C C . MET A 1 355 ? 3.339 4.805 68.162 1.00 15.96 332 MET A C 1
ATOM 2312 O O . MET A 1 355 ? 4.383 4.436 68.695 1.00 11.37 332 MET A O 1
ATOM 2317 N N . VAL A 1 356 ? 2.579 5.782 68.664 1.00 12.08 333 VAL A N 1
ATOM 2318 C CA . VAL A 1 356 ? 2.926 6.414 69.923 1.00 11.12 333 VAL A CA 1
ATOM 2319 C C . VAL A 1 356 ? 2.986 5.382 71.063 1.00 15.61 333 VAL A C 1
ATOM 2320 O O . VAL A 1 356 ? 3.942 5.358 71.839 1.00 16.48 333 VAL A O 1
ATOM 2324 N N . LYS A 1 357 ? 1.967 4.532 71.166 1.00 12.43 334 LYS A N 1
ATOM 2325 C CA . LYS A 1 357 ? 1.925 3.525 72.225 1.00 13.01 334 LYS A CA 1
ATOM 2326 C C . LYS A 1 357 ? 3.036 2.490 72.071 1.00 14.68 334 LYS A C 1
ATOM 2327 O O . LYS A 1 357 ? 3.637 2.083 73.059 1.00 17.59 334 LYS A O 1
ATOM 2330 N N . ALA A 1 358 ? 3.301 2.068 70.834 1.00 14.74 335 ALA A N 1
ATOM 2331 C CA . ALA A 1 358 ? 4.308 1.039 70.569 1.00 17.52 335 ALA A CA 1
ATOM 2332 C C . ALA A 1 358 ? 5.706 1.519 70.941 1.00 15.68 335 ALA A C 1
ATOM 2333 O O . ALA A 1 358 ? 6.510 0.768 71.484 1.00 19.85 335 ALA A O 1
ATOM 2335 N N . VAL A 1 359 ? 5.967 2.794 70.697 1.00 12.69 336 VAL A N 1
ATOM 2336 C CA . VAL A 1 359 ? 7.320 3.341 70.789 1.00 13.63 336 VAL A CA 1
ATOM 2337 C C . VAL A 1 359 ? 7.690 3.938 72.161 1.00 17.07 336 VAL A C 1
ATOM 2338 O O . VAL A 1 359 ? 8.858 3.937 72.583 1.00 12.65 336 VAL A O 1
ATOM 2342 N N . SER A 1 360 ? 6.689 4.447 72.857 1.00 15.39 337 SER A N 1
ATOM 2343 C CA . SER A 1 360 ? 6.903 5.133 74.130 1.00 15.56 337 SER A CA 1
ATOM 2344 C C . SER A 1 360 ? 7.226 4.168 75.263 1.00 18.87 337 SER A C 1
ATOM 2345 O O . SER A 1 360 ? 7.015 2.958 75.134 1.00 18.46 337 SER A O 1
ATOM 2348 N N . PRO A 1 361 ? 7.748 4.689 76.388 1.00 17.23 338 PRO A N 1
ATOM 2349 C CA . PRO A 1 361 ? 7.849 3.811 77.564 1.00 22.09 338 PRO A CA 1
ATOM 2350 C C . PRO A 1 361 ? 6.490 3.238 78.000 1.00 20.86 338 PRO A C 1
ATOM 2351 O O . PRO A 1 361 ? 5.447 3.786 77.643 1.00 18.79 338 PRO A O 1
ATOM 2355 N N . ASP A 1 362 ? 6.498 2.138 78.743 1.00 19.55 339 ASP A N 1
ATOM 2356 C CA . ASP A 1 362 ? 5.277 1.699 79.415 1.00 27.25 339 ASP A CA 1
ATOM 2357 C C . ASP A 1 362 ? 5.603 1.172 80.816 1.00 21.37 339 ASP A C 1
ATOM 2358 O O . ASP A 1 362 ? 6.668 1.464 81.350 1.00 21.09 339 ASP A O 1
ATOM 2363 N N . GLU A 1 363 ? 4.690 0.396 81.397 1.00 21.43 340 GLU A N 1
ATOM 2364 C CA . GLU A 1 363 ? 4.835 -0.100 82.769 1.00 27.92 340 GLU A CA 1
ATOM 2365 C C . GLU A 1 363 ? 6.060 -0.982 82.943 1.00 24.48 340 GLU A C 1
ATOM 2366 O O . GLU A 1 363 ? 6.605 -1.080 84.031 1.00 24.66 340 GLU A O 1
ATOM 2368 N N . ASN A 1 364 ? 6.483 -1.635 81.871 1.00 22.23 341 ASN A N 1
ATOM 2369 C CA . ASN A 1 364 ? 7.590 -2.577 81.960 1.00 22.26 341 ASN A CA 1
ATOM 2370 C C . ASN A 1 364 ? 8.871 -2.055 81.316 1.00 21.70 341 ASN A C 1
ATOM 2371 O O . ASN A 1 364 ? 9.902 -2.720 81.339 1.00 23.00 341 ASN A O 1
ATOM 2376 N N . ASN A 1 365 ? 8.798 -0.862 80.741 1.00 20.78 342 ASN A N 1
ATOM 2377 C CA . ASN A 1 365 ? 9.901 -0.327 79.951 1.00 22.28 342 ASN A CA 1
ATOM 2378 C C . ASN A 1 365 ? 10.053 1.153 80.164 1.00 16.82 342 ASN A C 1
ATOM 2379 O O . ASN A 1 365 ? 9.175 1.901 79.771 1.00 22.16 342 ASN A O 1
ATOM 2384 N N . LYS A 1 366 ? 11.151 1.622 80.737 1.00 15.19 343 LYS A N 1
ATOM 2385 C CA . LYS A 1 366 ? 11.147 3.040 81.046 1.00 19.13 343 LYS A CA 1
ATOM 2386 C C . LYS A 1 366 ? 11.727 3.923 79.947 1.00 15.83 343 LYS A C 1
ATOM 2387 O O . LYS A 1 366 ? 11.634 5.133 80.045 1.00 18.18 343 LYS A O 1
ATOM 2393 N N . TYR A 1 367 ? 12.279 3.344 78.886 1.00 16.93 344 TYR A N 1
ATOM 2394 C CA . TYR A 1 367 ? 12.820 4.176 77.793 1.00 17.78 344 TYR A CA 1
ATOM 2395 C C . TYR A 1 367 ? 12.108 3.964 76.458 1.00 14.31 344 TYR A C 1
ATOM 2396 O O . TYR A 1 367 ? 11.562 2.897 76.195 1.00 14.65 344 TYR A O 1
ATOM 2405 N N . PRO A 1 368 ? 12.092 4.995 75.608 1.00 16.86 345 PRO A N 1
ATOM 2406 C CA . PRO A 1 368 ? 11.483 4.803 74.292 1.00 14.15 345 PRO A CA 1
ATOM 2407 C C . PRO A 1 368 ? 12.282 3.821 73.442 1.00 13.35 345 PRO A C 1
ATOM 2408 O O . PRO A 1 368 ? 13.453 3.548 73.740 1.00 14.14 345 PRO A O 1
ATOM 2412 N N . GLN A 1 369 ? 11.647 3.269 72.413 1.00 15.20 346 GLN A N 1
ATOM 2413 C CA . GLN A 1 369 ? 12.346 2.379 71.496 1.00 13.41 346 GLN A CA 1
ATOM 2414 C C . GLN A 1 369 ? 13.289 3.180 70.575 1.00 14.81 346 GLN A C 1
ATOM 2415 O O . GLN A 1 369 ? 14.272 2.641 70.062 1.00 12.60 346 GLN A O 1
ATOM 2421 N N . TYR A 1 370 ? 12.987 4.462 70.379 1.00 10.69 347 TYR A N 1
ATOM 2422 C CA . TYR A 1 370 ? 13.752 5.320 69.445 1.00 14.39 347 TYR A CA 1
ATOM 2423 C C . TYR A 1 370 ? 13.813 4.764 68.015 1.00 11.19 347 TYR A C 1
ATOM 2424 O O . TYR A 1 370 ? 14.806 4.929 67.300 1.00 14.41 347 TYR A O 1
ATOM 2433 N N . LEU A 1 371 ? 12.729 4.118 67.609 1.00 7.56 348 LEU A N 1
ATOM 2434 C CA . LEU A 1 371 ? 12.482 3.794 66.215 1.00 10.71 348 LEU A CA 1
ATOM 2435 C C . LEU A 1 371 ? 11.933 5.044 65.522 1.00 11.71 348 LEU A C 1
ATOM 2436 O O . LEU A 1 371 ? 11.251 5.859 66.155 1.00 11.61 348 LEU A O 1
ATOM 2441 N N . LEU A 1 372 ? 12.194 5.182 64.229 1.00 8.30 349 LEU A N 1
ATOM 2442 C CA . LEU A 1 372 ? 11.688 6.320 63.473 1.00 10.38 349 LEU A CA 1
ATOM 2443 C C . LEU A 1 372 ? 10.331 6.020 62.856 1.00 11.46 349 LEU A C 1
ATOM 2444 O O . LEU A 1 372 ? 10.224 5.174 61.975 1.00 13.64 349 LEU A O 1
ATOM 2449 N N . PRO A 1 373 ? 9.291 6.729 63.303 1.00 11.54 350 PRO A N 1
ATOM 2450 C CA . PRO A 1 373 ? 7.973 6.610 62.669 1.00 12.65 350 PRO A CA 1
ATOM 2451 C C . PRO A 1 373 ? 8.006 7.172 61.260 1.00 11.66 350 PRO A C 1
ATOM 2452 O O . PRO A 1 373 ? 8.939 7.895 60.921 1.00 10.75 350 PRO A O 1
ATOM 2456 N N . ALA A 1 374 ? 6.989 6.852 60.468 1.00 11.82 351 ALA A N 1
ATOM 2457 C CA . ALA A 1 374 ? 6.856 7.369 59.120 1.00 14.61 351 ALA A CA 1
ATOM 2458 C C . ALA A 1 374 ? 5.831 8.527 59.070 1.00 14.02 351 ALA A C 1
ATOM 2459 O O . ALA A 1 374 ? 5.601 9.125 58.017 1.00 15.99 351 ALA A O 1
ATOM 2461 N N . ARG A 1 375 ? 5.233 8.851 60.214 1.00 13.92 352 ARG A N 1
ATOM 2462 C CA . ARG A 1 375 ? 4.233 9.919 60.291 1.00 14.30 352 ARG A CA 1
ATOM 2463 C C . ARG A 1 375 ? 4.740 11.117 61.089 1.00 15.31 352 ARG A C 1
ATOM 2464 O O . ARG A 1 375 ? 5.270 10.944 62.187 1.00 11.23 352 ARG A O 1
ATOM 2472 N N . ARG A 1 376 ? 4.580 12.320 60.532 1.00 14.40 353 ARG A N 1
ATOM 2473 C CA . ARG A 1 376 ? 4.976 13.538 61.226 1.00 16.82 353 ARG A CA 1
ATOM 2474 C C . ARG A 1 376 ? 4.325 13.650 62.599 1.00 16.72 353 ARG A C 1
ATOM 2475 O O . ARG A 1 376 ? 4.986 13.991 63.576 1.00 15.27 353 ARG A O 1
ATOM 2483 N N . SER A 1 377 ? 3.032 13.347 62.669 1.00 17.02 354 SER A N 1
ATOM 2484 C CA . SER A 1 377 ? 2.261 13.555 63.896 1.00 16.73 354 SER A CA 1
ATOM 2485 C C . SER A 1 377 ? 2.804 12.763 65.094 1.00 20.00 354 SER A C 1
ATOM 2486 O O . SER A 1 377 ? 2.651 13.170 66.251 1.00 18.72 354 SER A O 1
ATOM 2489 N N . VAL A 1 378 ? 3.426 11.623 64.828 1.00 16.12 355 VAL A N 1
ATOM 2490 C CA . VAL A 1 378 ? 3.969 10.809 65.911 1.00 16.42 355 VAL A CA 1
ATOM 2491 C C . VAL A 1 378 ? 5.188 11.471 66.541 1.00 15.95 355 VAL A C 1
ATOM 2492 O O . VAL A 1 378 ? 5.374 11.410 67.756 1.00 11.77 355 VAL A O 1
ATOM 2496 N N . TYR A 1 379 ? 6.010 12.104 65.703 1.00 13.31 356 TYR A N 1
ATOM 2497 C CA . TYR A 1 379 ? 7.173 12.832 66.185 1.00 17.04 356 TYR A CA 1
ATOM 2498 C C . TYR A 1 379 ? 6.740 14.002 67.068 1.00 17.16 356 TYR A C 1
ATOM 2499 O O . TYR A 1 379 ? 7.363 14.282 68.088 1.00 20.78 356 TYR A O 1
ATOM 2508 N N . HIS A 1 380 ? 5.673 14.679 66.664 1.00 12.98 357 HIS A N 1
ATOM 2509 C CA . HIS A 1 380 ? 5.179 15.830 67.405 1.00 22.11 357 HIS A CA 1
ATOM 2510 C C . HIS A 1 380 ? 4.721 15.407 68.800 1.00 21.15 357 HIS A C 1
ATOM 2511 O O . HIS A 1 380 ? 5.050 16.046 69.798 1.00 19.68 357 HIS A O 1
ATOM 2518 N N . ASN A 1 381 ? 3.963 14.317 68.862 1.00 19.79 358 ASN A N 1
ATOM 2519 C CA . ASN A 1 381 ? 3.512 13.789 70.141 1.00 21.38 358 ASN A CA 1
ATOM 2520 C C . ASN A 1 381 ? 4.664 13.350 71.045 1.00 20.61 358 ASN A C 1
ATOM 2521 O O . ASN A 1 381 ? 4.708 13.709 72.217 1.00 22.65 358 ASN A O 1
ATOM 2526 N N . LEU A 1 382 ? 5.611 12.598 70.491 1.00 16.02 359 LEU A N 1
ATOM 2527 C CA . LEU A 1 382 ? 6.720 12.066 71.282 1.00 18.94 359 LEU A CA 1
ATOM 2528 C C . LEU A 1 382 ? 7.704 13.156 71.693 1.00 20.76 359 LEU A C 1
ATOM 2529 O O . LEU A 1 382 ? 8.321 13.078 72.753 1.00 20.85 359 LEU A O 1
ATOM 2534 N N . GLY A 1 383 ? 7.870 14.145 70.821 1.00 22.94 360 GLY A N 1
ATOM 2535 C CA . GLY A 1 383 ? 8.872 15.182 70.993 1.00 24.13 360 GLY A CA 1
ATOM 2536 C C . GLY A 1 383 ? 8.623 16.092 72.178 1.00 24.07 360 GLY A C 1
ATOM 2537 O O . GLY A 1 383 ? 9.546 16.723 72.667 1.00 26.08 360 GLY A O 1
ATOM 2538 N N . ASN A 1 384 ? 7.375 16.163 72.632 1.00 26.51 361 ASN A N 1
ATOM 2539 C CA . ASN A 1 384 ? 7.040 16.935 73.822 1.00 33.10 361 ASN A CA 1
ATOM 2540 C C . ASN A 1 384 ? 7.613 16.245 75.048 1.00 30.14 361 ASN A C 1
ATOM 2541 O O . ASN A 1 384 ? 8.246 16.872 75.893 1.00 33.23 361 ASN A O 1
ATOM 2546 N N . LYS A 1 385 ? 7.409 14.936 75.116 1.00 22.86 362 LYS A N 1
ATOM 2547 C CA . LYS A 1 385 ? 7.887 14.140 76.238 1.00 28.30 362 LYS A CA 1
ATOM 2548 C C . LYS A 1 385 ? 9.356 13.701 76.109 1.00 26.27 362 LYS A C 1
ATOM 2549 O O . LYS A 1 385 ? 10.055 13.580 77.111 1.00 24.17 362 LYS A O 1
ATOM 2552 N N . TYR A 1 386 ? 9.823 13.441 74.887 1.00 21.22 363 TYR A N 1
ATOM 2553 C CA . TYR A 1 386 ? 11.177 12.903 74.711 1.00 20.14 363 TYR A CA 1
ATOM 2554 C C . TYR A 1 386 ? 11.942 13.667 73.638 1.00 19.12 363 TYR A C 1
ATOM 2555 O O . TYR A 1 386 ? 11.841 13.351 72.445 1.00 18.37 363 TYR A O 1
ATOM 2564 N N . PRO A 1 387 ? 12.723 14.674 74.068 1.00 17.93 364 PRO A N 1
ATOM 2565 C CA . PRO A 1 387 ? 13.374 15.664 73.205 1.00 16.53 364 PRO A CA 1
ATOM 2566 C C . PRO A 1 387 ? 14.263 15.065 72.131 1.00 13.66 364 PRO A C 1
ATOM 2567 O O . PRO A 1 387 ? 14.467 15.708 71.112 1.00 14.91 364 PRO A O 1
ATOM 2571 N N . ILE A 1 388 ? 14.800 13.867 72.347 1.00 16.51 365 ILE A N 1
ATOM 2572 C CA . ILE A 1 388 ? 15.624 13.247 71.308 1.00 16.05 365 ILE A CA 1
ATOM 2573 C C . ILE A 1 388 ? 14.809 13.036 70.028 1.00 15.06 365 ILE A C 1
ATOM 2574 O O . ILE A 1 388 ? 15.336 13.162 68.917 1.00 15.06 365 ILE A O 1
ATOM 2579 N N . TYR A 1 389 ? 13.517 12.750 70.176 1.00 13.08 366 TYR A N 1
ATOM 2580 C CA . TYR A 1 389 ? 12.667 12.609 69.000 1.00 13.04 366 TYR A CA 1
ATOM 2581 C C . TYR A 1 389 ? 12.610 13.895 68.192 1.00 15.94 366 TYR A C 1
ATOM 2582 O O . TYR A 1 389 ? 12.395 13.855 66.984 1.00 17.24 366 TYR A O 1
ATOM 2591 N N . GLY A 1 390 ? 12.829 15.037 68.842 1.00 19.95 367 GLY A N 1
ATOM 2592 C CA . GLY A 1 390 ? 12.849 16.296 68.118 1.00 14.37 367 GLY A CA 1
ATOM 2593 C C . GLY A 1 390 ? 14.015 16.297 67.156 1.00 18.27 367 GLY A C 1
ATOM 2594 O O . GLY A 1 390 ? 13.901 16.706 65.999 1.00 18.93 367 GLY A O 1
ATOM 2595 N N . LYS A 1 391 ? 15.150 15.804 67.637 1.00 16.07 368 LYS A N 1
ATOM 2596 C CA . LYS A 1 391 ? 16.347 15.752 66.823 1.00 17.39 368 LYS A CA 1
ATOM 2597 C C . LYS A 1 391 ? 16.220 14.692 65.728 1.00 12.01 368 LYS A C 1
ATOM 2598 O O . LYS A 1 391 ? 16.665 14.890 64.605 1.00 13.74 368 LYS A O 1
ATOM 2601 N N . LEU A 1 392 ? 15.604 13.563 66.057 1.00 14.90 369 LEU A N 1
ATOM 2602 C CA . LEU A 1 392 ? 15.433 12.497 65.078 1.00 13.62 369 LEU A CA 1
ATOM 2603 C C . LEU A 1 392 ? 14.536 12.956 63.934 1.00 9.97 369 LEU A C 1
ATOM 2604 O O . LEU A 1 392 ? 14.711 12.544 62.792 1.00 8.61 369 LEU A O 1
ATOM 2609 N N . TYR A 1 393 ? 13.565 13.806 64.260 1.00 11.70 370 TYR A N 1
ATOM 2610 C CA . TYR A 1 393 ? 12.646 14.328 63.267 1.00 11.29 370 TYR A CA 1
ATOM 2611 C C . TYR A 1 393 ? 13.411 15.114 62.196 1.00 11.75 370 TYR A C 1
ATOM 2612 O O . TYR A 1 393 ? 13.142 14.973 61.002 1.00 12.06 370 TYR A O 1
ATOM 2621 N N . LYS A 1 394 ? 14.395 15.902 62.625 1.00 11.66 371 LYS A N 1
ATOM 2622 C CA . LYS A 1 394 ? 15.207 16.687 61.705 1.00 14.12 371 LYS A CA 1
ATOM 2623 C C . LYS A 1 394 ? 15.949 15.802 60.703 1.00 12.54 371 LYS A C 1
ATOM 2624 O O . LYS A 1 394 ? 16.234 16.226 59.594 1.00 12.83 371 LYS A O 1
ATOM 2627 N N . ILE A 1 395 ? 16.255 14.567 61.091 1.00 11.76 372 ILE A N 1
ATOM 2628 C CA . ILE A 1 395 ? 16.888 13.630 60.157 1.00 13.59 372 ILE A CA 1
ATOM 2629 C C . ILE A 1 395 ? 15.835 12.989 59.252 1.00 11.28 372 ILE A C 1
ATOM 2630 O O . ILE A 1 395 ? 16.011 12.847 58.038 1.00 12.36 372 ILE A O 1
ATOM 2635 N N . ALA A 1 396 ? 14.719 12.621 59.864 1.00 13.00 373 ALA A N 1
ATOM 2636 C CA . ALA A 1 396 ? 13.642 11.934 59.166 1.00 11.88 373 ALA A CA 1
ATOM 2637 C C . ALA A 1 396 ? 12.901 12.769 58.103 1.00 12.30 373 ALA A C 1
ATOM 2638 O O . ALA A 1 396 ? 12.379 12.210 57.149 1.00 11.65 373 ALA A O 1
ATOM 2640 N N A ASP A 1 397 ? 12.835 14.086 58.287 0.40 14.32 374 ASP A N 1
ATOM 2641 N N B ASP A 1 397 ? 12.868 14.091 58.254 0.60 14.32 374 ASP A N 1
ATOM 2642 C CA A ASP A 1 397 ? 11.961 14.906 57.446 0.40 13.36 374 ASP A CA 1
ATOM 2643 C CA B ASP A 1 397 ? 11.957 14.885 57.428 0.60 13.36 374 ASP A CA 1
ATOM 2644 C C A ASP A 1 397 ? 12.693 15.511 56.253 0.40 16.75 374 ASP A C 1
ATOM 2645 C C B ASP A 1 397 ? 12.603 15.532 56.202 0.60 16.75 374 ASP A C 1
ATOM 2646 O O A ASP A 1 397 ? 12.140 16.341 55.531 0.40 18.77 374 ASP A O 1
ATOM 2647 O O B ASP A 1 397 ? 11.902 16.125 55.382 0.60 18.77 374 ASP A O 1
ATOM 2656 N N A ASN A 1 398 ? 13.940 15.097 56.063 0.40 16.55 375 ASN A N 1
ATOM 2657 N N B ASN A 1 398 ? 13.925 15.432 56.081 0.60 16.56 375 ASN A N 1
ATOM 2658 C CA A ASN A 1 398 ? 14.736 15.521 54.916 0.40 18.61 375 ASN A CA 1
ATOM 2659 C CA B ASN A 1 398 ? 14.629 15.974 54.914 0.60 18.59 375 ASN A CA 1
ATOM 2660 C C A ASN A 1 398 ? 14.071 15.157 53.581 0.40 18.25 375 ASN A C 1
ATOM 2661 C C B ASN A 1 398 ? 14.109 15.395 53.587 0.60 18.35 375 ASN A C 1
ATOM 2662 O O A ASN A 1 398 ? 13.806 13.981 53.316 0.40 15.27 375 ASN A O 1
ATOM 2663 O O B ASN A 1 398 ? 14.059 14.170 53.405 0.60 15.10 375 ASN A O 1
ATOM 2672 N N A SER A 1 399 ? 13.810 16.165 52.748 0.40 14.75 376 SER A N 1
ATOM 2673 N N B SER A 1 399 ? 13.741 16.287 52.665 0.60 14.75 376 SER A N 1
ATOM 2674 C CA A SER A 1 399 ? 13.153 15.959 51.454 0.40 18.23 376 SER A CA 1
ATOM 2675 C CA B SER A 1 399 ? 13.093 15.903 51.408 0.60 18.23 376 SER A CA 1
ATOM 2676 C C A SER A 1 399 ? 13.965 15.063 50.524 0.40 20.88 376 SER A C 1
ATOM 2677 C C B SER A 1 399 ? 13.967 15.040 50.498 0.60 20.88 376 SER A C 1
ATOM 2678 O O A SER A 1 399 ? 13.411 14.400 49.644 0.40 19.76 376 SER A O 1
ATOM 2679 O O B SER A 1 399 ? 13.454 14.367 49.600 0.60 19.76 376 SER A O 1
ATOM 2684 N N . ASN A 1 400 ? 15.277 15.049 50.720 1.00 15.27 377 ASN A N 1
ATOM 2685 C CA . ASN A 1 400 ? 16.158 14.221 49.912 1.00 23.11 377 ASN A CA 1
ATOM 2686 C C . ASN A 1 400 ? 16.337 12.793 50.438 1.00 16.51 377 ASN A C 1
ATOM 2687 O O . ASN A 1 400 ? 17.127 12.037 49.885 1.00 15.87 377 ASN A O 1
ATOM 2692 N N . ASN A 1 401 ? 15.635 12.428 51.506 1.00 14.17 378 ASN A N 1
ATOM 2693 C CA . ASN A 1 401 ? 15.649 11.033 51.965 1.00 11.69 378 ASN A CA 1
ATOM 2694 C C . ASN A 1 401 ? 15.087 10.053 50.920 1.00 13.40 378 ASN A C 1
ATOM 2695 O O . ASN A 1 401 ? 14.139 10.374 50.225 1.00 14.61 378 ASN A O 1
ATOM 2700 N N . LYS A 1 402 ? 15.656 8.854 50.826 1.00 10.96 379 LYS A N 1
ATOM 2701 C CA . LYS A 1 402 ? 15.145 7.829 49.909 1.00 12.25 379 LYS A CA 1
A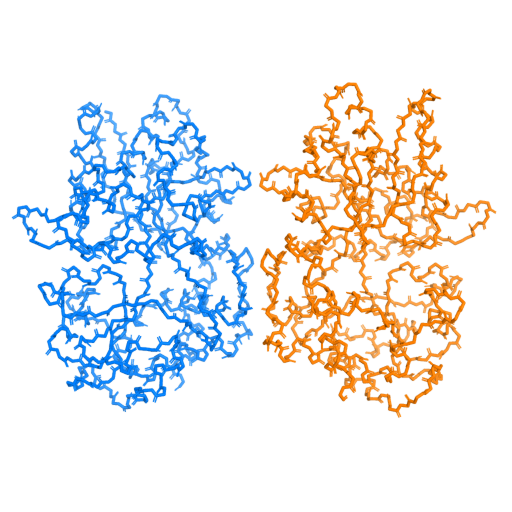TOM 2702 C C . LYS A 1 402 ? 14.908 6.514 50.652 1.00 13.93 379 LYS A C 1
ATOM 2703 O O . LYS A 1 402 ? 15.646 6.176 51.587 1.00 11.59 379 LYS A O 1
ATOM 2709 N N . LEU A 1 403 ? 13.885 5.779 50.223 1.00 12.43 380 LEU A N 1
ATOM 2710 C CA . LEU A 1 403 ? 13.558 4.492 50.807 1.00 10.16 380 LEU A CA 1
ATOM 2711 C C . LEU A 1 403 ? 14.407 3.412 50.133 1.00 9.29 380 LEU A C 1
ATOM 2712 O O . LEU A 1 403 ? 14.629 3.434 48.925 1.00 7.90 380 LEU A O 1
ATOM 2717 N N . PHE A 1 404 ? 14.877 2.472 50.933 1.00 10.09 381 PHE A N 1
ATOM 2718 C CA . PHE A 1 404 ? 15.767 1.425 50.455 1.00 9.43 381 PHE A CA 1
ATOM 2719 C C . PHE A 1 404 ? 14.966 0.399 49.668 1.00 10.40 381 PHE A C 1
ATOM 2720 O O . PHE A 1 404 ? 14.202 -0.372 50.236 1.00 11.39 381 PHE A O 1
ATOM 2728 N N . ARG A 1 405 ? 15.116 0.417 48.352 1.00 11.94 382 ARG A N 1
ATOM 2729 C CA . ARG A 1 405 ? 14.405 -0.517 47.487 1.00 11.87 382 ARG A CA 1
ATOM 2730 C C . ARG A 1 405 ? 15.418 -1.385 46.737 1.00 10.11 382 ARG A C 1
ATOM 2731 O O . ARG A 1 405 ? 16.535 -0.950 46.474 1.00 7.45 382 ARG A O 1
ATOM 2739 N N . THR A 1 406 ? 15.038 -2.628 46.435 1.00 13.72 383 THR A N 1
ATOM 2740 C CA . THR A 1 406 ? 15.841 -3.492 45.563 1.00 10.69 383 THR A CA 1
ATOM 2741 C C . THR A 1 406 ? 14.922 -4.231 44.611 1.00 12.61 383 THR A C 1
ATOM 2742 O O . THR A 1 406 ? 13.731 -4.383 44.874 1.00 13.15 383 THR A O 1
ATOM 2746 N N . GLY A 1 407 ? 15.482 -4.691 43.497 1.00 14.00 384 GLY A N 1
ATOM 2747 C CA . GLY A 1 407 ? 14.699 -5.342 42.466 1.00 14.48 384 GLY A CA 1
ATOM 2748 C C . GLY A 1 407 ? 14.089 -6.679 42.859 1.00 14.49 384 GLY A C 1
ATOM 2749 O O . GLY A 1 407 ? 14.369 -7.211 43.939 1.00 13.31 384 GLY A O 1
ATOM 2750 N N . PRO A 1 408 ? 13.241 -7.224 41.974 1.00 14.89 385 PRO A N 1
ATOM 2751 C CA . PRO A 1 408 ? 12.507 -8.488 42.150 1.00 14.49 385 PRO A CA 1
ATOM 2752 C C . PRO A 1 408 ? 13.394 -9.703 42.460 1.00 16.63 385 PRO A C 1
ATOM 2753 O O . PRO A 1 408 ? 12.933 -10.608 43.146 1.00 14.46 385 PRO A O 1
ATOM 2757 N N . GLU A 1 409 ? 14.639 -9.724 41.988 1.00 16.65 386 GLU A N 1
ATOM 2758 C CA . GLU A 1 409 ? 15.475 -10.916 42.163 1.00 16.57 386 GLU A CA 1
ATOM 2759 C C . GLU A 1 409 ? 16.387 -10.878 43.387 1.00 17.82 386 GLU A C 1
ATOM 2760 O O . GLU A 1 409 ? 17.380 -11.603 43.461 1.00 16.02 386 GLU A O 1
ATOM 2766 N N . ILE A 1 410 ? 16.008 -10.071 44.374 1.00 17.85 387 ILE A N 1
ATOM 2767 C CA . ILE A 1 410 ? 16.832 -9.847 45.556 1.00 11.71 387 ILE A CA 1
ATOM 2768 C C . ILE A 1 410 ? 17.245 -11.123 46.311 1.00 15.60 387 ILE A C 1
ATOM 2769 O O . ILE A 1 410 ? 18.383 -11.234 46.767 1.00 15.42 387 ILE A O 1
ATOM 2774 N N . ARG A 1 411 ? 16.345 -12.086 46.436 1.00 12.54 388 ARG A N 1
ATOM 2775 C CA . ARG A 1 411 ? 16.652 -13.285 47.212 1.00 15.09 388 ARG A CA 1
ATOM 2776 C C . ARG A 1 411 ? 17.840 -14.059 46.649 1.00 17.17 388 ARG A C 1
ATOM 2777 O O . ARG A 1 411 ? 18.742 -14.421 47.396 1.00 18.19 388 ARG A O 1
ATOM 2785 N N . GLU A 1 412 ? 17.844 -14.315 45.341 1.00 18.75 389 GLU A N 1
ATOM 2786 C CA . GLU A 1 412 ? 18.955 -15.039 44.720 1.00 18.06 389 GLU A CA 1
ATOM 2787 C C . GLU A 1 412 ? 20.230 -14.212 44.759 1.00 17.10 389 GLU A C 1
ATOM 2788 O O . GLU A 1 412 ? 21.307 -14.738 45.002 1.00 21.62 389 GLU A O 1
ATOM 2790 N N . TRP A 1 413 ? 20.099 -12.910 44.529 1.00 16.02 390 TRP A N 1
ATOM 2791 C CA . TRP A 1 413 ? 21.255 -12.028 44.545 1.00 14.48 390 TRP A CA 1
ATOM 2792 C C . TRP A 1 413 ? 21.914 -12.035 45.925 1.00 20.52 390 TRP A C 1
ATOM 2793 O O . TRP A 1 413 ? 23.137 -12.164 46.027 1.00 16.85 390 TRP A O 1
ATOM 2804 N N . LEU A 1 414 ? 21.102 -11.899 46.979 1.00 18.51 391 LEU A N 1
ATOM 2805 C CA . LEU A 1 414 ? 21.620 -11.864 48.346 1.00 17.28 391 LEU A CA 1
ATOM 2806 C C . LEU A 1 414 ? 22.345 -13.150 48.686 1.00 21.60 391 LEU A C 1
ATOM 2807 O O . LEU A 1 414 ? 23.370 -13.128 49.360 1.00 23.60 391 LEU A O 1
ATOM 2812 N N . LYS A 1 415 ? 21.802 -14.271 48.230 1.00 23.98 392 LYS A N 1
ATOM 2813 C CA . LYS A 1 415 ? 22.451 -15.555 48.462 1.00 30.38 392 LYS A CA 1
ATOM 2814 C C . LYS A 1 415 ? 23.894 -15.467 47.958 1.00 29.51 392 LYS A C 1
ATOM 2815 O O . LYS A 1 415 ? 24.847 -15.749 48.696 1.00 30.60 392 LYS A O 1
ATOM 2821 N N . GLN A 1 416 ? 24.053 -15.015 46.719 1.00 20.07 393 GLN A N 1
ATOM 2822 C CA . GLN A 1 416 ? 25.383 -14.948 46.127 1.00 24.57 393 GLN A CA 1
ATOM 2823 C C . GLN A 1 416 ? 26.208 -13.819 46.722 1.00 19.52 393 GLN A C 1
ATOM 2824 O O . GLN A 1 416 ? 27.414 -13.954 46.859 1.00 16.72 393 GLN A O 1
ATOM 2830 N N . ALA A 1 417 ? 25.557 -12.708 47.066 1.00 16.83 394 ALA A N 1
ATOM 2831 C CA . ALA A 1 417 ? 26.271 -11.518 47.525 1.00 22.65 394 ALA A CA 1
ATOM 2832 C C . ALA A 1 417 ? 26.860 -11.722 48.918 1.00 22.32 394 ALA A C 1
ATOM 2833 O O . ALA A 1 417 ? 27.981 -11.279 49.179 1.00 23.10 394 ALA A O 1
ATOM 2835 N N . LYS A 1 418 ? 26.108 -12.385 49.800 1.00 20.09 395 LYS A N 1
ATOM 2836 C CA . LYS A 1 418 ? 26.590 -12.733 51.152 1.00 26.20 395 LYS A CA 1
ATOM 2837 C C . LYS A 1 418 ? 28.001 -13.285 51.085 1.00 27.62 395 LYS A C 1
ATOM 2838 O O . LYS A 1 418 ? 28.933 -12.749 51.697 1.00 25.88 395 LYS A O 1
ATOM 2844 N N . LYS A 1 419 ? 28.139 -14.348 50.300 1.00 22.28 396 LYS A N 1
ATOM 2845 C CA . LYS A 1 419 ? 29.394 -15.058 50.148 1.00 28.63 396 LYS A CA 1
ATOM 2846 C C . LYS A 1 419 ? 30.464 -14.184 49.499 1.00 22.57 396 LYS A C 1
ATOM 2847 O O . LYS A 1 419 ? 31.596 -14.130 49.971 1.00 25.54 396 LYS A O 1
ATOM 2853 N N . ILE A 1 420 ? 30.105 -13.500 48.417 1.00 18.51 397 ILE A N 1
ATOM 2854 C CA . ILE A 1 420 ? 31.071 -12.689 47.676 1.00 22.60 397 ILE A CA 1
ATOM 2855 C C . ILE A 1 420 ? 31.585 -11.523 48.527 1.00 21.31 397 ILE A C 1
ATOM 2856 O O . ILE A 1 420 ? 32.788 -11.355 48.683 1.00 16.38 397 ILE A O 1
ATOM 2861 N N . ILE A 1 421 ? 30.687 -10.731 49.100 1.00 20.06 398 ILE A N 1
ATOM 2862 C CA . ILE A 1 421 ? 31.136 -9.601 49.921 1.00 21.91 398 ILE A CA 1
ATOM 2863 C C . ILE A 1 421 ? 31.931 -10.056 51.155 1.00 22.42 398 ILE A C 1
ATOM 2864 O O . ILE A 1 421 ? 32.980 -9.477 51.469 1.00 19.60 398 ILE A O 1
ATOM 2869 N N . THR A 1 422 ? 31.462 -11.105 51.826 1.00 22.18 399 THR A N 1
ATOM 2870 C CA . THR A 1 422 ? 32.159 -11.623 53.003 1.00 21.38 399 THR A CA 1
ATOM 2871 C C . THR A 1 422 ? 33.586 -12.065 52.679 1.00 28.33 399 THR A C 1
ATOM 2872 O O . THR A 1 422 ? 34.535 -11.668 53.365 1.00 27.38 399 THR A O 1
ATOM 2876 N N . GLU A 1 423 ? 33.738 -12.873 51.627 1.00 27.09 400 GLU A N 1
ATOM 2877 C CA . GLU A 1 423 ? 35.051 -13.397 51.257 1.00 26.89 400 GLU A CA 1
ATOM 2878 C C . GLU A 1 423 ? 35.979 -12.268 50.836 1.00 22.54 400 GLU A C 1
ATOM 2879 O O . GLU A 1 423 ? 37.176 -12.314 51.090 1.00 25.85 400 GLU A O 1
ATOM 2885 N N . TYR A 1 424 ? 35.434 -11.251 50.187 1.00 17.50 401 TYR A N 1
ATOM 2886 C CA . TYR A 1 424 ? 36.248 -10.094 49.848 1.00 23.99 401 TYR A CA 1
ATOM 2887 C C . TYR A 1 424 ? 36.783 -9.445 51.127 1.00 27.10 401 TYR A C 1
ATOM 2888 O O . TYR A 1 424 ? 37.963 -9.127 51.222 1.00 21.61 401 TYR A O 1
ATOM 2897 N N . LEU A 1 425 ? 35.903 -9.257 52.105 1.00 22.83 402 LEU A N 1
ATOM 2898 C CA . LEU A 1 425 ? 36.281 -8.613 53.368 1.00 24.43 402 LEU A CA 1
ATOM 2899 C C . LEU A 1 425 ? 37.179 -9.498 54.246 1.00 28.29 402 LEU A C 1
ATOM 2900 O O . LEU A 1 425 ? 37.796 -9.014 55.195 1.00 25.59 402 LEU A O 1
ATOM 2905 N N . GLN A 1 426 ? 37.266 -10.786 53.933 1.00 30.13 403 GLN A N 1
ATOM 2906 C CA . GLN A 1 426 ? 38.107 -11.683 54.730 1.00 39.10 403 GLN A CA 1
ATOM 2907 C C . GLN A 1 426 ? 39.577 -11.562 54.370 1.00 45.07 403 GLN A C 1
ATOM 2908 O O . GLN A 1 426 ? 40.450 -11.964 55.144 1.00 52.32 403 GLN A O 1
ATOM 2914 N N . GLN A 1 427 ? 39.850 -11.009 53.197 1.00 43.36 404 GLN A N 1
ATOM 2915 C CA . GLN A 1 427 ? 41.223 -10.847 52.738 1.00 51.96 404 GLN A CA 1
ATOM 2916 C C . GLN A 1 427 ? 42.019 -9.876 53.617 1.00 55.37 404 GLN A C 1
ATOM 2917 O O . GLN A 1 427 ? 42.692 -10.286 54.567 1.00 58.98 404 GLN A O 1
ATOM 2924 N N . THR B 1 63 ? -8.039 23.676 12.045 1.00 36.80 40 THR B N 1
ATOM 2925 C CA . THR B 1 63 ? -6.579 23.665 11.950 1.00 37.06 40 THR B CA 1
ATOM 2926 C C . THR B 1 63 ? -5.870 23.107 13.191 1.00 29.59 40 THR B C 1
ATOM 2927 O O . THR B 1 63 ? -6.306 23.326 14.315 1.00 33.19 40 THR B O 1
ATOM 2931 N N . LEU B 1 64 ? -4.763 22.401 12.973 1.00 26.86 41 LEU B N 1
ATOM 2932 C CA . LEU B 1 64 ? -3.864 21.989 14.055 1.00 24.81 41 LEU B CA 1
ATOM 2933 C C . LEU B 1 64 ? -2.427 22.433 13.790 1.00 24.60 41 LEU B C 1
ATOM 2934 O O . LEU B 1 64 ? -1.910 22.287 12.682 1.00 21.66 41 LEU B O 1
ATOM 2939 N N . ASN B 1 65 ? -1.790 22.970 14.823 1.00 22.34 42 ASN B N 1
ATOM 2940 C CA . ASN B 1 65 ? -0.388 23.360 14.756 1.00 23.74 42 ASN B CA 1
ATOM 2941 C C . ASN B 1 65 ? 0.463 22.196 15.197 1.00 23.24 42 ASN B C 1
ATOM 2942 O O . ASN B 1 65 ? 0.283 21.674 16.297 1.00 26.35 42 ASN B O 1
ATOM 2947 N N . VAL B 1 66 ? 1.375 21.772 14.340 1.00 22.89 43 VAL B N 1
ATOM 2948 C CA . VAL B 1 66 ? 2.118 20.559 14.622 1.00 20.71 43 VAL B CA 1
ATOM 2949 C C . VAL B 1 66 ? 3.588 20.748 14.278 1.00 22.42 43 VAL B C 1
ATOM 2950 O O . VAL B 1 66 ? 3.932 21.313 13.236 1.00 23.29 43 VAL B O 1
ATOM 2954 N N . ALA B 1 67 ? 4.465 20.288 15.161 1.00 16.53 44 ALA B N 1
ATOM 2955 C CA . ALA B 1 67 ? 5.889 20.324 14.866 1.00 22.88 44 ALA B CA 1
ATOM 2956 C C . ALA B 1 67 ? 6.439 18.908 14.765 1.00 19.13 44 ALA B C 1
ATOM 2957 O O . ALA B 1 67 ? 6.284 18.107 15.695 1.00 13.92 44 ALA B O 1
ATOM 2959 N N . LEU B 1 68 ? 7.087 18.596 13.649 1.00 16.56 45 LEU B N 1
ATOM 2960 C CA . LEU B 1 68 ? 7.758 17.301 13.515 1.00 20.41 45 LEU B CA 1
ATOM 2961 C C . LEU B 1 68 ? 9.200 17.387 13.983 1.00 18.13 45 LEU B C 1
ATOM 2962 O O . LEU B 1 68 ? 9.715 18.475 14.193 1.00 19.38 45 LEU B O 1
ATOM 2967 N N . TYR B 1 69 ? 9.845 16.239 14.163 1.00 18.81 46 TYR B N 1
ATOM 2968 C CA . TYR B 1 69 ? 11.242 16.222 14.570 1.00 18.11 46 TYR B CA 1
ATOM 2969 C C . TYR B 1 69 ? 12.097 16.399 13.350 1.00 19.94 46 TYR B C 1
ATOM 2970 O O . TYR B 1 69 ? 12.113 15.542 12.476 1.00 21.14 46 TYR B O 1
ATOM 2979 N N . GLU B 1 70 ? 12.808 17.511 13.276 1.00 15.75 47 GLU B N 1
ATOM 2980 C CA . GLU B 1 70 ? 13.433 17.875 12.011 1.00 23.72 47 GLU B CA 1
ATOM 2981 C C . GLU B 1 70 ? 14.886 17.460 11.856 1.00 18.16 47 GLU B C 1
ATOM 2982 O O . GLU B 1 70 ? 15.455 17.667 10.798 1.00 20.22 47 GLU B O 1
ATOM 2988 N N . TYR B 1 71 ? 15.490 16.871 12.881 1.00 17.66 48 TYR B N 1
ATOM 2989 C CA . TYR B 1 71 ? 16.877 16.428 12.752 1.00 15.28 48 TYR B CA 1
ATOM 2990 C C . TYR B 1 71 ? 16.914 15.012 12.204 1.00 18.39 48 TYR B C 1
ATOM 2991 O O . TYR B 1 71 ? 17.284 14.058 12.898 1.00 18.38 48 TYR B O 1
ATOM 3000 N N . VAL B 1 72 ? 16.507 14.895 10.945 1.00 18.83 49 VAL B N 1
ATOM 3001 C CA . VAL B 1 72 ? 16.478 13.629 10.218 1.00 15.72 49 VAL B CA 1
ATOM 3002 C C . VAL B 1 72 ? 17.016 13.895 8.818 1.00 15.40 49 VAL B C 1
ATOM 3003 O O . VAL B 1 72 ? 17.024 15.041 8.375 1.00 18.08 49 VAL B O 1
ATOM 3007 N N . PRO B 1 73 ? 17.471 12.848 8.115 1.00 14.24 50 PRO B N 1
ATOM 3008 C CA . PRO B 1 73 ? 17.992 13.062 6.758 1.00 18.25 50 PRO B CA 1
ATOM 3009 C C . PRO B 1 73 ? 17.034 13.833 5.859 1.00 20.28 50 PRO B C 1
ATOM 3010 O O . PRO B 1 73 ? 17.461 14.655 5.069 1.00 18.75 50 PRO B O 1
ATOM 3014 N N . ASP B 1 74 ? 15.740 13.584 5.983 1.00 24.35 51 ASP B N 1
ATOM 3015 C CA . ASP B 1 74 ? 14.793 14.259 5.115 1.00 15.85 51 ASP B CA 1
ATOM 3016 C C . ASP B 1 74 ? 13.459 14.501 5.807 1.00 18.33 51 ASP B C 1
ATOM 3017 O O . ASP B 1 74 ? 12.586 13.623 5.834 1.00 17.18 51 ASP B O 1
ATOM 3022 N N . PRO B 1 75 ? 13.297 15.697 6.381 1.00 17.75 52 PRO B N 1
ATOM 3023 C CA . PRO B 1 75 ? 12.038 16.045 7.053 1.00 16.77 52 PRO B CA 1
ATOM 3024 C C . PRO B 1 75 ? 10.875 16.233 6.072 1.00 20.70 52 PRO B C 1
ATOM 3025 O O . PRO B 1 75 ? 9.720 16.110 6.480 1.00 18.40 52 PRO B O 1
ATOM 3029 N N . ILE B 1 76 ? 11.169 16.483 4.795 1.00 24.62 53 ILE B N 1
ATOM 3030 C CA . ILE B 1 76 ? 10.100 16.662 3.811 1.00 20.47 53 ILE B CA 1
ATOM 3031 C C . ILE B 1 76 ? 9.318 15.366 3.645 1.00 19.40 53 ILE B C 1
ATOM 3032 O O . ILE B 1 76 ? 8.088 15.377 3.595 1.00 23.96 53 ILE B O 1
ATOM 3037 N N . ARG B 1 77 ? 10.032 14.252 3.589 1.00 19.94 54 ARG B N 1
ATOM 3038 C CA . ARG B 1 77 ? 9.393 12.945 3.474 1.00 20.03 54 ARG B CA 1
ATOM 3039 C C . ARG B 1 77 ? 8.482 12.646 4.665 1.00 23.75 54 ARG B C 1
ATOM 3040 O O . ARG B 1 77 ? 7.438 12.001 4.511 1.00 23.61 54 ARG B O 1
ATOM 3048 N N . PHE B 1 78 ? 8.875 13.100 5.851 1.00 22.37 55 PHE B N 1
ATOM 3049 C CA . PHE B 1 78 ? 8.009 12.949 7.013 1.00 19.85 55 PHE B CA 1
ATOM 3050 C C . PHE B 1 78 ? 6.782 13.824 6.861 1.00 22.03 55 PHE B C 1
ATOM 3051 O O . PHE B 1 78 ? 5.664 13.384 7.118 1.00 22.82 55 PHE B O 1
ATOM 3059 N N . LYS B 1 79 ? 6.991 15.064 6.425 1.00 24.06 56 LYS B N 1
ATOM 3060 C CA . LYS B 1 79 ? 5.878 15.995 6.292 1.00 23.28 56 LYS B CA 1
ATOM 3061 C C . LYS B 1 79 ? 4.837 15.453 5.319 1.00 23.48 56 LYS B C 1
ATOM 3062 O O . LYS B 1 79 ? 3.642 15.446 5.619 1.00 22.58 56 LYS B O 1
ATOM 3068 N N . LYS B 1 80 ? 5.298 14.988 4.160 1.00 18.83 57 LYS B N 1
ATOM 3069 C CA . LYS B 1 80 ? 4.407 14.408 3.164 1.00 24.22 57 LYS B CA 1
ATOM 3070 C C . LYS B 1 80 ? 3.679 13.148 3.650 1.00 26.97 57 LYS B C 1
ATOM 3071 O O . LYS B 1 80 ? 2.482 13.000 3.408 1.00 26.77 57 LYS B O 1
ATOM 3077 N N . ALA B 1 81 ? 4.392 12.251 4.331 1.00 24.35 58 ALA B N 1
ATOM 3078 C CA . ALA B 1 81 ? 3.775 11.036 4.863 1.00 27.08 58 ALA B CA 1
ATOM 3079 C C . ALA B 1 81 ? 2.675 11.379 5.858 1.00 26.20 58 ALA B C 1
ATOM 3080 O O . ALA B 1 81 ? 1.603 10.786 5.830 1.00 25.43 58 ALA B O 1
ATOM 3082 N N . VAL B 1 82 ? 2.944 12.336 6.740 1.00 23.92 59 VAL B N 1
ATOM 3083 C CA . VAL B 1 82 ? 1.949 12.731 7.721 1.00 23.83 59 VAL B CA 1
ATOM 3084 C C . VAL B 1 82 ? 0.759 13.410 7.031 1.00 28.89 59 VAL B C 1
ATOM 3085 O O . VAL B 1 82 ? -0.389 13.066 7.304 1.00 22.08 59 VAL B O 1
ATOM 3089 N N . GLU B 1 83 ? 1.046 14.339 6.120 1.00 25.05 60 GLU B N 1
ATOM 3090 C CA . GLU B 1 83 ? -0.003 15.061 5.386 1.00 30.14 60 GLU B CA 1
ATOM 3091 C C . GLU B 1 83 ? -0.927 14.091 4.672 1.00 31.72 60 GLU B C 1
ATOM 3092 O O . GLU B 1 83 ? -2.147 14.192 4.739 1.00 33.75 60 GLU B O 1
ATOM 3098 N N . THR B 1 84 ? -0.307 13.141 3.997 1.00 26.91 61 THR B N 1
ATOM 3099 C CA . THR B 1 84 ? -1.022 12.165 3.196 1.00 30.61 61 THR B CA 1
ATOM 3100 C C . THR B 1 84 ? -1.952 11.300 4.042 1.00 31.00 61 THR B C 1
ATOM 3101 O O . THR B 1 84 ? -3.128 11.152 3.715 1.00 41.09 61 THR B O 1
ATOM 3105 N N . GLU B 1 85 ? -1.432 10.733 5.128 1.00 32.00 62 GLU B N 1
ATOM 3106 C CA . GLU B 1 85 ? -2.234 9.855 5.977 1.00 31.53 62 GLU B CA 1
ATOM 3107 C C . GLU B 1 85 ? -3.310 10.616 6.732 1.00 35.42 62 GLU B C 1
ATOM 3108 O O . GLU B 1 85 ? -4.421 10.118 6.907 1.00 39.83 62 GLU B O 1
ATOM 3114 N N . TRP B 1 86 ? -2.976 11.823 7.167 1.00 32.50 63 TRP B N 1
ATOM 3115 C CA . TRP B 1 86 ? -3.924 12.672 7.869 1.00 32.01 63 TRP B CA 1
ATOM 3116 C C . TRP B 1 86 ? -5.085 13.022 6.960 1.00 35.66 63 TRP B C 1
ATOM 3117 O O . TRP B 1 86 ? -6.246 12.985 7.377 1.00 37.69 63 TRP B O 1
ATOM 3128 N N . ASN B 1 87 ? -4.772 13.371 5.718 1.00 34.31 64 ASN B N 1
ATOM 3129 C CA . ASN B 1 87 ? -5.810 13.700 4.749 1.00 39.46 64 ASN B CA 1
ATOM 3130 C C . ASN B 1 87 ? -6.787 12.549 4.539 1.00 43.42 64 ASN B C 1
ATOM 3131 O O . ASN B 1 87 ? -7.972 12.776 4.300 1.00 44.83 64 ASN B O 1
ATOM 3136 N N . LYS B 1 88 ? -6.301 11.313 4.615 1.00 39.91 65 LYS B N 1
ATOM 3137 C CA . LYS B 1 88 ? -7.178 10.164 4.415 1.00 39.88 65 LYS B CA 1
ATOM 3138 C C . LYS B 1 88 ? -8.221 10.107 5.511 1.00 40.65 65 LYS B C 1
ATOM 3139 O O . LYS B 1 88 ? -9.358 9.696 5.282 1.00 43.16 65 LYS B O 1
ATOM 3145 N N . LYS B 1 89 ? -7.835 10.525 6.708 1.00 42.71 66 LYS B N 1
ATOM 3146 C CA . LYS B 1 89 ? -8.720 10.380 7.853 1.00 38.98 66 LYS B CA 1
ATOM 3147 C C . LYS B 1 89 ? -9.470 11.664 8.170 1.00 36.19 66 LYS B C 1
ATOM 3148 O O . LYS B 1 89 ? -10.617 11.619 8.607 1.00 37.33 66 LYS B O 1
ATOM 3151 N N . GLU B 1 90 ? -8.826 12.806 7.950 1.00 39.52 67 GLU B N 1
ATOM 3152 C CA . GLU B 1 90 ? -9.416 14.089 8.316 1.00 35.97 67 GLU B CA 1
ATOM 3153 C C . GLU B 1 90 ? -9.256 15.113 7.218 1.00 38.72 67 GLU B C 1
ATOM 3154 O O . GLU B 1 90 ? -8.508 16.079 7.379 1.00 43.17 67 GLU B O 1
ATOM 3160 N N . PRO B 1 91 ? -10.027 15.097 6.135 1.00 43.52 68 PRO B N 1
ATOM 3161 C CA . PRO B 1 91 ? -9.723 16.059 5.043 1.00 38.38 68 PRO B CA 1
ATOM 3162 C C . PRO B 1 91 ? -10.054 17.551 5.275 1.00 39.25 68 PRO B C 1
ATOM 3163 O O . PRO B 1 91 ? -9.657 18.344 4.436 1.00 45.54 68 PRO B O 1
ATOM 3167 N N . ASN B 1 92 ? -10.715 17.914 6.373 1.00 46.62 69 ASN B N 1
ATOM 3168 C CA . ASN B 1 92 ? -11.161 19.289 6.577 1.00 41.12 69 ASN B CA 1
ATOM 3169 C C . ASN B 1 92 ? -10.568 19.918 7.835 1.00 39.63 69 ASN B C 1
ATOM 3170 O O . ASN B 1 92 ? -11.121 20.870 8.396 1.00 38.01 69 ASN B O 1
ATOM 3175 N N . ILE B 1 93 ? -9.450 19.346 8.272 1.00 38.39 70 ILE B N 1
ATOM 3176 C CA . ILE B 1 93 ? -8.657 19.899 9.347 1.00 36.75 70 ILE B CA 1
ATOM 3177 C C . ILE B 1 93 ? -7.312 20.054 8.747 1.00 32.29 70 ILE B C 1
ATOM 3178 O O . ILE B 1 93 ? -6.633 19.078 8.416 1.00 32.02 70 ILE B O 1
ATOM 3183 N N . LYS B 1 94 ? -7.002 21.287 8.502 1.00 29.83 71 LYS B N 1
ATOM 3184 C CA . LYS B 1 94 ? -5.690 21.621 7.960 1.00 36.48 71 LYS B CA 1
ATOM 3185 C C . LYS B 1 94 ? -4.588 21.504 9.004 1.00 33.62 71 LYS B C 1
ATOM 3186 O O . LYS B 1 94 ? -4.744 21.953 10.131 1.00 37.11 71 LYS B O 1
ATOM 3192 N N . LEU B 1 95 ? -3.470 20.904 8.623 1.00 29.88 72 LEU B N 1
ATOM 3193 C CA . LEU B 1 95 ? -2.295 20.880 9.484 1.00 29.63 72 LEU B CA 1
ATOM 3194 C C . LEU B 1 95 ? -1.396 22.083 9.198 1.00 28.26 72 LEU B C 1
ATOM 3195 O O . LEU B 1 95 ? -1.041 22.332 8.055 1.00 27.45 72 LEU B O 1
ATOM 3200 N N . ASN B 1 96 ? -1.053 22.840 10.235 1.00 27.31 73 ASN B N 1
ATOM 3201 C CA . ASN B 1 96 ? -0.040 23.884 10.114 1.00 29.60 73 ASN B CA 1
ATOM 3202 C C . ASN B 1 96 ? 1.300 23.387 10.671 1.00 28.60 73 ASN B C 1
ATOM 3203 O O . ASN B 1 96 ? 1.472 23.269 11.885 1.00 27.95 73 ASN B O 1
ATOM 3208 N N . PHE B 1 97 ? 2.229 23.058 9.778 1.00 30.83 74 PHE B N 1
ATOM 3209 C CA . PHE B 1 97 ? 3.531 22.537 10.183 1.00 28.84 74 PHE B CA 1
ATOM 3210 C C . PHE B 1 97 ? 4.441 23.659 10.655 1.00 30.96 74 PHE B C 1
ATOM 3211 O O . PHE B 1 97 ? 4.854 24.510 9.867 1.00 42.83 74 PHE B O 1
ATOM 3219 N N . VAL B 1 98 ? 4.759 23.626 11.947 1.00 31.43 75 VAL B N 1
ATOM 3220 C CA . VAL B 1 98 ? 5.602 24.617 12.618 1.00 31.97 75 VAL B CA 1
ATOM 3221 C C . VAL B 1 98 ? 7.048 24.118 12.727 1.00 36.19 75 VAL B C 1
ATOM 3222 O O . VAL B 1 98 ? 7.289 22.910 12.848 1.00 34.18 75 VAL B O 1
ATOM 3226 N N . ASP B 1 99 ? 8.006 25.038 12.651 1.00 36.63 76 ASP B N 1
ATOM 3227 C CA . ASP B 1 99 ? 9.385 24.729 12.995 1.00 28.38 76 ASP B CA 1
ATOM 3228 C C . ASP B 1 99 ? 9.620 25.059 14.463 1.00 34.35 76 ASP B C 1
ATOM 3229 O O . ASP B 1 99 ? 9.667 26.225 14.856 1.00 37.72 76 ASP B O 1
ATOM 3234 N N . TRP B 1 100 ? 9.682 24.026 15.288 1.00 32.40 77 TRP B N 1
ATOM 3235 C CA . TRP B 1 100 ? 9.950 24.203 16.706 1.00 26.87 77 TRP B CA 1
ATOM 3236 C C . TRP B 1 100 ? 11.153 23.338 17.054 1.00 19.42 77 TRP B C 1
ATOM 3237 O O . TRP B 1 100 ? 11.316 22.249 16.511 1.00 23.70 77 TRP B O 1
ATOM 3248 N N . ASP B 1 101 ? 12.011 23.829 17.932 1.00 20.75 78 ASP B N 1
ATOM 3249 C CA . ASP B 1 101 ? 13.233 23.110 18.258 1.00 19.41 78 ASP B CA 1
ATOM 3250 C C . ASP B 1 1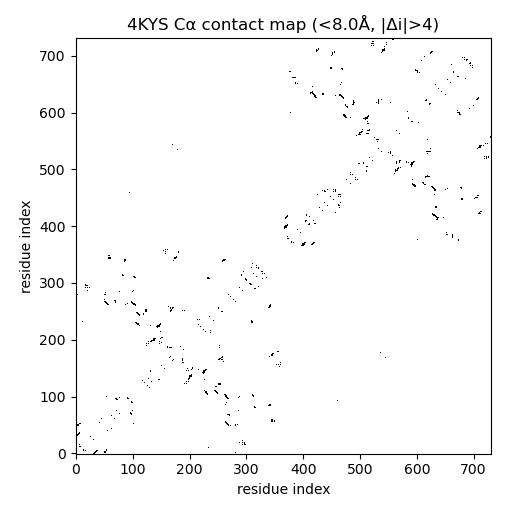01 ? 13.287 22.842 19.760 1.00 19.45 78 ASP B C 1
ATOM 3251 O O . ASP B 1 101 ? 13.526 23.751 20.563 1.00 18.70 78 ASP B O 1
ATOM 3256 N N . CYS B 1 102 ? 13.053 21.590 20.138 1.00 17.64 79 CYS B N 1
ATOM 3257 C CA . CYS B 1 102 ? 13.036 21.224 21.551 1.00 17.26 79 CYS B CA 1
ATOM 3258 C C . CYS B 1 102 ? 14.377 21.522 22.213 1.00 14.04 79 CYS B C 1
ATOM 3259 O O . CYS B 1 102 ? 14.439 21.800 23.408 1.00 19.20 79 CYS B O 1
ATOM 3262 N N . TYR B 1 103 ? 15.458 21.469 21.448 1.00 13.47 80 TYR B N 1
ATOM 3263 C CA . TYR B 1 103 ? 16.764 21.707 22.046 1.00 15.56 80 TYR B CA 1
ATOM 3264 C C . TYR B 1 103 ? 16.966 23.191 22.372 1.00 16.32 80 TYR B C 1
ATOM 3265 O O . TYR B 1 103 ? 17.849 23.535 23.144 1.00 20.33 80 TYR B O 1
ATOM 3274 N N . SER B 1 104 ? 16.114 24.048 21.815 1.00 13.27 81 SER B N 1
ATOM 3275 C CA . SER B 1 104 ? 16.206 25.496 21.987 1.00 18.99 81 SER B CA 1
ATOM 3276 C C . SER B 1 104 ? 15.235 26.053 23.001 1.00 18.68 81 SER B C 1
ATOM 3277 O O . SER B 1 104 ? 15.605 26.901 23.799 1.00 20.27 81 SER B O 1
ATOM 3280 N N . GLU B 1 105 ? 13.988 25.588 22.965 1.00 19.50 82 GLU B N 1
ATOM 3281 C CA . GLU B 1 105 ? 12.961 26.161 23.834 1.00 22.53 82 GLU B CA 1
ATOM 3282 C C . GLU B 1 105 ? 11.810 25.212 24.116 1.00 18.28 82 GLU B C 1
ATOM 3283 O O . GLU B 1 105 ? 11.597 24.236 23.382 1.00 16.47 82 GLU B O 1
ATOM 3289 N N . ASP B 1 106 ? 11.060 25.530 25.173 1.00 19.24 83 ASP B N 1
ATOM 3290 C CA . ASP B 1 106 ? 9.888 24.770 25.554 1.00 18.65 83 ASP B CA 1
ATOM 3291 C C . ASP B 1 106 ? 8.773 24.930 24.516 1.00 20.47 83 ASP B C 1
ATOM 3292 O O . ASP B 1 106 ? 8.775 25.883 23.748 1.00 25.01 83 ASP B O 1
ATOM 3297 N N . PRO B 1 107 ? 7.835 23.973 24.463 1.00 17.14 84 PRO B N 1
ATOM 3298 C CA . PRO B 1 107 ? 6.746 24.095 23.488 1.00 19.51 84 PRO B CA 1
ATOM 3299 C C . PRO B 1 107 ? 5.810 25.268 23.806 1.00 19.48 84 PRO B C 1
ATOM 3300 O O . PRO B 1 107 ? 5.417 25.447 24.953 1.00 18.90 84 PRO B O 1
ATOM 3304 N N . PRO B 1 108 ? 5.473 26.067 22.789 1.00 22.82 85 PRO B N 1
ATOM 3305 C CA . PRO B 1 108 ? 4.516 27.168 22.923 1.00 22.33 85 PRO B CA 1
ATOM 3306 C C . PRO B 1 108 ? 3.114 26.651 23.251 1.00 24.85 85 PRO B C 1
ATOM 3307 O O . PRO B 1 108 ? 2.782 25.500 22.929 1.00 21.42 85 PRO B O 1
ATOM 3311 N N . LYS B 1 109 ? 2.299 27.490 23.884 1.00 24.63 86 LYS B N 1
ATOM 3312 C CA . LYS B 1 109 ? 0.939 27.093 24.242 1.00 27.13 86 LYS B CA 1
ATOM 3313 C C . LYS B 1 109 ? 0.076 26.816 23.011 1.00 25.77 86 LYS B C 1
ATOM 3314 O O . LYS B 1 109 ? -0.911 26.088 23.097 1.00 23.63 86 LYS B O 1
ATOM 3317 N N . ASP B 1 110 ? 0.449 27.378 21.864 1.00 21.01 87 ASP B N 1
ATOM 3318 C CA . ASP B 1 110 ? -0.351 27.183 20.658 1.00 27.2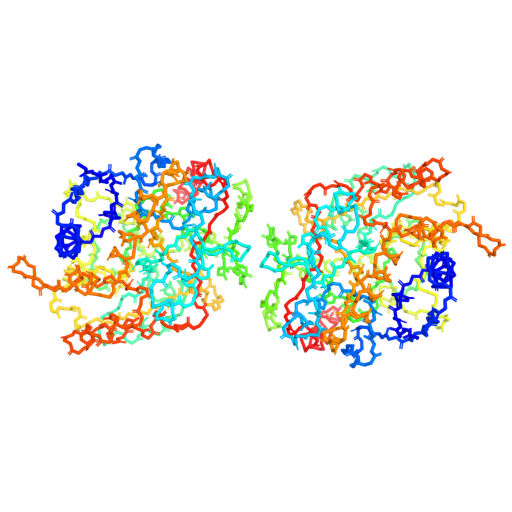5 87 ASP B CA 1
ATOM 3319 C C . ASP B 1 110 ? 0.172 26.048 19.753 1.00 24.25 87 ASP B C 1
ATOM 3320 O O . ASP B 1 110 ? -0.301 25.871 18.635 1.00 28.02 87 ASP B O 1
ATOM 3325 N N . LEU B 1 111 ? 1.145 25.283 20.236 1.00 22.50 88 LEU B N 1
ATOM 3326 C CA . LEU B 1 111 ? 1.634 24.116 19.503 1.00 20.14 88 LEU B CA 1
ATOM 3327 C C . LEU B 1 111 ? 0.880 22.885 19.977 1.00 21.92 88 LEU B C 1
ATOM 3328 O O . LEU B 1 111 ? 1.152 22.360 21.056 1.00 21.32 88 LEU B O 1
ATOM 3333 N N . ASP B 1 112 ? -0.068 22.424 19.175 1.00 23.46 89 ASP B N 1
ATOM 3334 C CA . ASP B 1 112 ? -1.008 21.412 19.638 1.00 24.02 89 ASP B CA 1
ATOM 3335 C C . ASP B 1 112 ? -0.350 20.055 19.751 1.00 17.34 89 ASP B C 1
ATOM 3336 O O . ASP B 1 112 ? -0.501 19.375 20.762 1.00 19.73 89 ASP B O 1
ATOM 3341 N N . VAL B 1 113 ? 0.403 19.679 18.726 1.00 13.30 90 VAL B N 1
ATOM 3342 C CA . VAL B 1 113 ? 1.044 18.367 18.685 1.00 19.22 90 VAL B CA 1
ATOM 3343 C C . VAL B 1 113 ? 2.500 18.507 18.280 1.00 15.97 90 VAL B C 1
ATOM 3344 O O . VAL B 1 113 ? 2.809 19.191 17.304 1.00 18.70 90 VAL B O 1
ATOM 3348 N N . PHE B 1 114 ? 3.405 17.865 19.001 1.00 13.22 91 PHE B N 1
ATOM 3349 C CA . PHE B 1 114 ? 4.827 18.086 18.710 1.00 16.01 91 PHE B CA 1
ATOM 3350 C C . PHE B 1 114 ? 5.703 16.885 19.053 1.00 14.54 91 PHE B C 1
ATOM 3351 O O . PHE B 1 114 ? 5.469 16.179 20.042 1.00 16.06 91 PHE B O 1
ATOM 3359 N N . VAL B 1 115 ? 6.720 16.674 18.227 1.00 14.65 92 VAL B N 1
ATOM 3360 C CA . VAL B 1 115 ? 7.672 15.578 18.387 1.00 12.84 92 VAL B CA 1
ATOM 3361 C C . VAL B 1 115 ? 8.930 16.112 19.034 1.00 16.23 92 VAL B C 1
ATOM 3362 O O . VAL B 1 115 ? 9.511 17.098 18.551 1.00 16.09 92 VAL B O 1
ATOM 3366 N N . PHE B 1 116 ? 9.357 15.479 20.120 1.00 13.57 93 PHE B N 1
ATOM 3367 C CA . PHE B 1 116 ? 10.517 15.973 20.848 1.00 14.74 93 PHE B CA 1
ATOM 3368 C C . PHE B 1 116 ? 11.405 14.854 21.318 1.00 13.60 93 PHE B C 1
ATOM 3369 O O . PHE B 1 116 ? 10.985 13.701 21.415 1.00 14.51 93 PHE B O 1
ATOM 3377 N N . ASP B 1 117 ? 12.649 15.219 21.598 1.00 14.98 94 ASP B N 1
ATOM 3378 C CA . ASP B 1 117 ? 13.626 14.311 22.157 1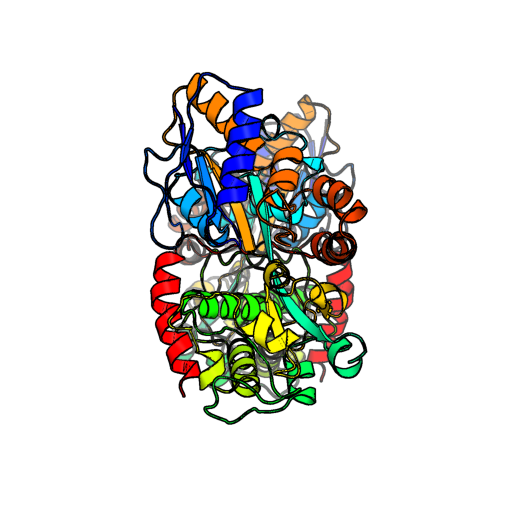.00 11.87 94 ASP B CA 1
ATOM 3379 C C . ASP B 1 117 ? 13.246 14.011 23.609 1.00 16.90 94 ASP B C 1
ATOM 3380 O O . ASP B 1 117 ? 13.033 14.938 24.409 1.00 11.24 94 ASP B O 1
ATOM 3385 N N . ALA B 1 118 ? 13.174 12.719 23.947 1.00 13.38 95 ALA B N 1
ATOM 3386 C CA . ALA B 1 118 ? 12.714 12.315 25.262 1.00 13.26 95 ALA B CA 1
ATOM 3387 C C . ALA B 1 118 ? 13.671 12.754 26.367 1.00 12.21 95 ALA B C 1
ATOM 3388 O O . ALA B 1 118 ? 13.337 12.645 27.537 1.00 12.51 95 ALA B O 1
ATOM 3390 N N . VAL B 1 119 ? 14.857 13.251 26.034 1.00 13.62 96 VAL B N 1
ATOM 3391 C CA . VAL B 1 119 ? 15.685 13.789 27.111 1.00 14.85 96 VAL B CA 1
ATOM 3392 C C . VAL B 1 119 ? 14.927 14.910 27.853 1.00 15.76 96 VAL B C 1
ATOM 3393 O O . VAL B 1 119 ? 15.169 15.131 29.041 1.00 15.50 96 VAL B O 1
ATOM 3397 N N . TYR B 1 120 ? 13.993 15.577 27.163 1.00 11.66 97 TYR B N 1
ATOM 3398 C CA . TYR B 1 120 ? 13.189 16.659 27.755 1.00 15.79 97 TYR B CA 1
ATOM 3399 C C . TYR B 1 120 ? 11.867 16.208 28.353 1.00 13.05 97 TYR B C 1
ATOM 3400 O O . TYR B 1 120 ? 11.098 17.042 28.816 1.00 15.77 97 TYR B O 1
ATOM 3409 N N . LEU B 1 121 ? 11.573 14.915 28.299 1.00 11.01 98 LEU B N 1
ATOM 3410 C CA . LEU B 1 121 ? 10.275 14.436 28.781 1.00 15.18 98 LEU B CA 1
ATOM 3411 C C . LEU B 1 121 ? 10.007 14.827 30.245 1.00 14.27 98 LEU B C 1
ATOM 3412 O O . LEU B 1 121 ? 8.949 15.382 30.557 1.00 15.72 98 LEU B O 1
ATOM 3417 N N . SER B 1 122 ? 10.950 14.530 31.133 1.00 12.97 99 SER B N 1
ATOM 3418 C CA . SER B 1 122 ? 10.781 14.843 32.561 1.00 17.54 99 SER B CA 1
ATOM 3419 C C . SER B 1 122 ? 10.557 16.333 32.776 1.00 16.23 99 SER B C 1
ATOM 3420 O O . SER B 1 122 ? 9.739 16.738 33.589 1.00 15.13 99 SER B O 1
ATOM 3423 N N . HIS B 1 123 ? 11.289 17.146 32.029 1.00 17.56 100 HIS B N 1
ATOM 3424 C CA . HIS B 1 123 ? 11.138 18.588 32.133 1.00 19.21 100 HIS B CA 1
ATOM 3425 C C . HIS B 1 123 ? 9.744 19.028 31.727 1.00 22.18 100 HIS B C 1
ATOM 3426 O O . HIS B 1 123 ? 9.106 19.816 32.424 1.00 24.53 100 HIS B O 1
ATOM 3433 N N . PHE B 1 124 ? 9.281 18.517 30.592 1.00 20.39 101 PHE B N 1
ATOM 3434 C CA . PHE B 1 124 ? 7.990 18.909 30.037 1.00 17.49 101 PHE B CA 1
ATOM 3435 C C . PHE B 1 124 ? 6.839 18.496 30.952 1.00 20.58 101 PHE B C 1
ATOM 3436 O O . PHE B 1 124 ? 5.863 19.226 31.094 1.00 17.49 101 PHE B O 1
ATOM 3444 N N . VAL B 1 125 ? 6.951 17.322 31.569 1.00 20.67 102 VAL B N 1
ATOM 3445 C CA . VAL B 1 125 ? 5.906 16.835 32.472 1.00 21.70 102 VAL B CA 1
ATOM 3446 C C . VAL B 1 125 ? 5.943 17.620 33.786 1.00 21.73 102 VAL B C 1
ATOM 3447 O O . VAL B 1 125 ? 4.909 17.970 34.351 1.00 23.22 102 VAL B O 1
ATOM 3451 N N . LYS B 1 126 ? 7.147 17.880 34.272 1.00 24.95 103 LYS B N 1
ATOM 3452 C CA . LYS B 1 126 ? 7.330 18.695 35.464 1.00 25.52 103 LYS B CA 1
ATOM 3453 C C . LYS B 1 126 ? 6.608 20.027 35.307 1.00 25.34 103 LYS B C 1
ATOM 3454 O O . LYS B 1 126 ? 5.830 20.423 36.163 1.00 32.86 103 LYS B O 1
ATOM 3460 N N . GLU B 1 127 ? 6.829 20.674 34.168 1.00 25.68 104 GLU B N 1
ATOM 3461 C CA . GLU B 1 127 ? 6.213 21.963 33.840 1.00 25.93 104 GLU B CA 1
ATOM 3462 C C . GLU B 1 127 ? 4.740 21.836 33.495 1.00 24.03 104 GLU B C 1
ATOM 3463 O O . GLU B 1 127 ? 4.048 22.829 33.321 1.00 24.39 104 GLU B O 1
ATOM 3469 N N . GLY B 1 128 ? 4.266 20.605 33.370 1.00 25.67 105 GLY B N 1
ATOM 3470 C CA . GLY B 1 128 ? 2.870 20.369 33.065 1.00 21.27 105 GLY B CA 1
ATOM 3471 C C . GLY B 1 128 ? 2.506 20.751 31.647 1.00 19.77 105 GLY B C 1
ATOM 3472 O O . GLY B 1 128 ? 1.386 21.174 31.401 1.00 22.06 105 GLY B O 1
ATOM 3473 N N . TYR B 1 129 ? 3.428 20.572 30.707 1.00 22.41 106 TYR B N 1
ATOM 3474 C CA . TYR B 1 129 ? 3.156 20.902 29.305 1.00 21.67 106 TYR B CA 1
ATOM 3475 C C . TYR B 1 129 ? 2.368 19.820 28.578 1.00 21.20 106 TYR B C 1
ATOM 3476 O O . TYR B 1 129 ? 1.735 20.085 27.547 1.00 16.51 106 TYR B O 1
ATOM 3485 N N . LEU B 1 130 ? 2.428 18.597 29.102 1.00 19.30 107 LEU B N 1
ATOM 3486 C CA . LEU B 1 130 ? 1.960 17.442 28.349 1.00 18.66 107 LEU B CA 1
ATOM 3487 C C . LEU B 1 130 ? 0.682 16.845 28.907 1.00 20.20 107 LEU B C 1
ATOM 3488 O O . LEU B 1 130 ? 0.575 16.545 30.098 1.00 22.49 107 LEU B O 1
ATOM 3493 N N . SER B 1 131 ? -0.287 16.635 28.037 1.00 19.41 108 SER B N 1
ATOM 3494 C CA . SER B 1 131 ? -1.480 15.926 28.456 1.00 19.76 108 SER B CA 1
ATOM 3495 C C . SER B 1 131 ? -1.182 14.443 28.611 1.00 23.32 108 SER B C 1
ATOM 3496 O O . SER B 1 131 ? -0.355 13.889 27.881 1.00 22.47 108 SER B O 1
ATOM 3499 N N . GLU B 1 132 ? -1.837 13.799 29.569 1.00 21.96 109 GLU B N 1
ATOM 3500 C CA . GLU B 1 132 ? -1.773 12.345 29.651 1.00 22.87 109 GLU B CA 1
ATOM 3501 C C . GLU B 1 132 ? -2.389 11.777 28.397 1.00 21.44 109 GLU B C 1
ATOM 3502 O O . GLU B 1 132 ? -3.319 12.355 27.841 1.00 22.82 109 GLU B O 1
ATOM 3508 N N . ILE B 1 133 ? -1.885 10.629 27.967 1.00 20.77 110 ILE B N 1
ATOM 3509 C CA . ILE B 1 133 ? -2.502 9.905 26.872 1.00 24.49 110 ILE B CA 1
ATOM 3510 C C . ILE B 1 133 ? -3.009 8.571 27.416 1.00 26.97 110 ILE B C 1
ATOM 3511 O O . ILE B 1 133 ? -2.217 7.679 27.740 1.00 25.13 110 ILE B O 1
ATOM 3516 N N . PRO B 1 134 ? -4.334 8.453 27.564 1.00 26.40 111 PRO B N 1
ATOM 3517 C CA . PRO B 1 134 ? -4.922 7.222 28.094 1.00 29.58 111 PRO B CA 1
ATOM 3518 C C . PRO B 1 134 ? -4.498 6.032 27.248 1.00 27.59 111 PRO B C 1
ATOM 3519 O O . PRO B 1 134 ? -4.525 6.127 26.020 1.00 27.94 111 PRO B O 1
ATOM 3523 N N . GLU B 1 135 ? -4.114 4.932 27.885 1.00 20.29 112 GLU B N 1
ATOM 3524 C CA . GLU B 1 135 ? -3.569 3.806 27.142 1.00 27.50 112 GLU B CA 1
ATOM 3525 C C . GLU B 1 135 ? -4.545 3.286 26.086 1.00 26.71 112 GLU B C 1
ATOM 3526 O O . GLU B 1 135 ? -4.122 2.748 25.068 1.00 27.68 112 GLU B O 1
ATOM 3532 N N . LYS B 1 136 ? -5.844 3.458 26.311 1.00 25.56 113 LYS B N 1
ATOM 3533 C CA . LYS B 1 136 ? -6.840 3.067 25.310 1.00 26.12 113 LYS B CA 1
ATOM 3534 C C . LYS B 1 136 ? -6.777 3.956 24.064 1.00 27.48 113 LYS B C 1
ATOM 3535 O O . LYS B 1 136 ? -7.250 3.577 22.991 1.00 27.06 113 LYS B O 1
ATOM 3537 N N . ASP B 1 137 ? -6.203 5.146 24.218 1.00 29.17 114 ASP B N 1
ATOM 3538 C CA . ASP B 1 137 ? -6.063 6.092 23.112 1.00 30.08 114 ASP B CA 1
ATOM 3539 C C . ASP B 1 137 ? -4.770 5.916 22.309 1.00 31.83 114 ASP B C 1
ATOM 3540 O O . ASP B 1 137 ? -4.450 6.734 21.442 1.00 31.96 114 ASP B O 1
ATOM 3545 N N . ILE B 1 138 ? -3.995 4.887 22.623 1.00 26.47 115 ILE B N 1
ATOM 3546 C CA . ILE B 1 138 ? -2.822 4.595 21.812 1.00 25.88 115 ILE B CA 1
ATOM 3547 C C . ILE B 1 138 ? -3.106 3.381 20.928 1.00 27.60 115 ILE B C 1
ATOM 3548 O O . ILE B 1 138 ? -3.195 2.253 21.427 1.00 29.37 115 ILE B O 1
ATOM 3553 N N . LYS B 1 139 ? -3.265 3.617 19.624 1.00 24.02 116 LYS B N 1
ATOM 3554 C CA . LYS B 1 139 ? -3.588 2.540 18.683 1.00 27.15 116 LYS B CA 1
ATOM 3555 C C . LYS B 1 139 ? -2.447 1.530 18.587 1.00 23.76 116 LYS B C 1
ATOM 3556 O O . LYS B 1 139 ? -1.283 1.914 18.469 1.00 21.76 116 LYS B O 1
ATOM 3558 N N . ASN B 1 140 ? -2.792 0.244 18.674 1.00 26.05 117 ASN B N 1
ATOM 3559 C CA . ASN B 1 140 ? -1.833 -0.852 18.519 1.00 22.34 117 ASN B CA 1
ATOM 3560 C C . ASN B 1 140 ? -0.628 -0.775 19.437 1.00 19.93 117 ASN B C 1
ATOM 3561 O O . ASN B 1 140 ? 0.501 -1.014 18.998 1.00 22.53 117 ASN B O 1
ATOM 3566 N N . LYS B 1 141 ? -0.866 -0.448 20.705 1.00 21.19 118 LYS B N 1
ATOM 3567 C CA . LYS B 1 141 ? 0.213 -0.149 21.641 1.00 22.78 118 LYS B CA 1
ATOM 3568 C C . LYS B 1 141 ? 1.190 -1.320 21.818 1.00 25.69 118 LYS B C 1
ATOM 3569 O O . LYS B 1 141 ? 2.369 -1.109 22.101 1.00 22.91 118 LYS B O 1
ATOM 3575 N N . GLU B 1 142 ? 0.714 -2.551 21.650 1.00 21.85 119 GLU B N 1
ATOM 3576 C CA . GLU B 1 142 ? 1.580 -3.699 21.895 1.00 20.20 119 GLU B CA 1
ATOM 3577 C C . GLU B 1 142 ? 2.573 -3.928 20.746 1.00 20.72 119 GLU B C 1
ATOM 3578 O O . GLU B 1 142 ? 3.487 -4.742 20.869 1.00 21.49 119 GLU B O 1
ATOM 3584 N N . ASP B 1 143 ? 2.388 -3.206 19.639 1.00 20.16 120 ASP B N 1
ATOM 3585 C CA . ASP B 1 143 ? 3.298 -3.253 18.483 1.00 19.20 120 ASP B CA 1
ATOM 3586 C C . ASP B 1 143 ? 4.491 -2.315 18.715 1.00 22.40 120 ASP B C 1
ATOM 3587 O O . ASP B 1 143 ? 5.499 -2.368 18.011 1.00 20.58 120 ASP B O 1
ATOM 3592 N N . ILE B 1 144 ? 4.402 -1.495 19.757 1.00 25.79 121 ILE B N 1
ATOM 3593 C CA . ILE B 1 144 ? 5.467 -0.545 20.037 1.00 21.79 121 ILE B CA 1
ATOM 3594 C C . ILE B 1 144 ? 6.502 -1.178 20.948 1.00 21.14 121 ILE B C 1
ATOM 3595 O O . ILE B 1 144 ? 6.151 -1.911 21.881 1.00 20.88 121 ILE B O 1
ATOM 3600 N N . LEU B 1 145 ? 7.777 -0.932 20.643 1.00 17.90 122 LEU B N 1
ATOM 3601 C CA . LEU B 1 145 ? 8.878 -1.481 21.430 1.00 17.03 122 LEU B CA 1
ATOM 3602 C C . LEU B 1 145 ? 8.723 -1.045 22.888 1.00 19.65 122 LEU B C 1
ATOM 3603 O O . LEU B 1 145 ? 8.599 0.145 23.169 1.00 18.67 122 LEU B O 1
ATOM 3608 N N . PRO B 1 146 ? 8.692 -2.021 23.812 1.00 19.59 123 PRO B N 1
ATOM 3609 C CA . PRO B 1 146 ? 8.366 -1.763 25.215 1.00 16.86 123 PRO B CA 1
ATOM 3610 C C . PRO B 1 146 ? 9.252 -0.717 25.878 1.00 16.87 123 PRO B C 1
ATOM 3611 O O . PRO B 1 146 ? 8.719 0.181 26.521 1.00 19.26 123 PRO B O 1
ATOM 3615 N N . PHE B 1 147 ? 10.569 -0.831 25.738 1.00 16.83 124 PHE B N 1
ATOM 3616 C CA . PHE B 1 147 ? 11.459 0.103 26.405 1.00 17.26 124 PHE B CA 1
ATOM 3617 C C . PHE B 1 147 ? 11.157 1.546 25.989 1.00 14.16 124 PHE B C 1
ATOM 3618 O O . PHE B 1 147 ? 11.325 2.468 26.788 1.00 18.43 124 PHE B O 1
ATOM 3626 N N . ALA B 1 148 ? 10.667 1.740 24.768 1.00 16.76 125 ALA B N 1
ATOM 3627 C CA . ALA B 1 148 ? 10.372 3.094 24.284 1.00 18.41 125 ALA B CA 1
ATOM 3628 C C . ALA B 1 148 ? 9.040 3.620 24.819 1.00 21.38 125 ALA B C 1
ATOM 3629 O O . ALA B 1 148 ? 8.934 4.798 25.208 1.00 20.90 125 ALA B O 1
ATOM 3631 N N . MET B 1 149 ? 8.030 2.753 24.839 1.00 16.10 126 MET B N 1
ATOM 3632 C CA . MET B 1 149 ? 6.729 3.106 25.404 1.00 20.83 126 MET B CA 1
ATOM 3633 C C . MET B 1 149 ? 6.855 3.335 26.911 1.00 18.53 126 MET B C 1
ATOM 3634 O O . MET B 1 149 ? 6.262 4.259 27.465 1.00 20.94 126 MET B O 1
ATOM 3639 N N . GLU B 1 150 ? 7.628 2.486 27.572 1.00 17.22 127 GLU B N 1
ATOM 3640 C CA . GLU B 1 150 ? 7.879 2.654 28.998 1.00 23.44 127 GLU B CA 1
ATOM 3641 C C . GLU B 1 150 ? 8.666 3.932 29.301 1.00 24.66 127 GLU B C 1
ATOM 3642 O O . GLU B 1 150 ? 8.407 4.608 30.291 1.00 19.89 127 GLU B O 1
ATOM 3648 N N . GLY B 1 151 ? 9.638 4.254 28.455 1.00 19.11 128 GLY B N 1
ATOM 3649 C CA . GLY B 1 151 ? 10.379 5.491 28.618 1.00 21.84 128 GLY B CA 1
ATOM 3650 C C . GLY B 1 151 ? 9.498 6.731 28.498 1.00 18.55 128 GLY B C 1
ATOM 3651 O O . GLY B 1 151 ? 9.913 7.821 28.881 1.00 27.37 128 GLY B O 1
ATOM 3652 N N . CYS B 1 152 ? 8.294 6.567 27.953 1.00 16.83 129 CYS B N 1
ATOM 3653 C CA . CYS B 1 152 ? 7.337 7.664 27.785 1.00 17.46 129 CYS B CA 1
ATOM 3654 C C . CYS B 1 152 ? 6.260 7.646 28.855 1.00 19.65 129 CYS B C 1
ATOM 3655 O O . CYS B 1 152 ? 5.311 8.432 28.804 1.00 24.38 129 CYS B O 1
ATOM 3658 N N . THR B 1 153 ? 6.405 6.726 29.802 1.00 20.00 130 THR B N 1
ATOM 3659 C CA . THR B 1 153 ? 5.383 6.460 30.799 1.00 21.16 130 THR B CA 1
ATOM 3660 C C . THR B 1 153 ? 5.871 6.818 32.186 1.00 26.89 130 THR B C 1
ATOM 3661 O O . THR B 1 153 ? 6.889 6.304 32.650 1.00 30.94 130 THR B O 1
ATOM 3665 N N . ILE B 1 154 ? 5.136 7.701 32.850 1.00 23.78 131 ILE B N 1
ATOM 3666 C CA . ILE B 1 154 ? 5.527 8.180 34.169 1.00 27.56 131 ILE B CA 1
ATOM 3667 C C . ILE B 1 154 ? 4.439 7.920 35.201 1.00 26.66 131 ILE B C 1
ATOM 3668 O O . ILE B 1 154 ? 3.306 8.370 35.032 1.00 23.68 131 ILE B O 1
ATOM 3673 N N . LYS B 1 155 ? 4.798 7.191 36.259 1.00 29.05 132 LYS B N 1
ATOM 3674 C CA . LYS B 1 155 ? 3.870 6.827 37.335 1.00 24.65 132 LYS B CA 1
ATOM 3675 C C . LYS B 1 155 ? 2.579 6.231 36.793 1.00 25.54 132 LYS B C 1
ATOM 3676 O O . LYS B 1 155 ? 1.492 6.609 37.221 1.00 28.19 132 LYS B O 1
ATOM 3679 N N . GLY B 1 156 ? 2.710 5.323 35.829 1.00 30.80 133 GLY B N 1
ATOM 3680 C CA . GLY B 1 156 ? 1.573 4.625 35.253 1.00 30.32 133 GLY B CA 1
ATOM 3681 C C . GLY B 1 156 ? 0.874 5.357 34.114 1.00 37.15 133 GLY B C 1
ATOM 3682 O O . GLY B 1 156 ? -0.037 4.810 33.484 1.00 35.79 133 GLY B O 1
ATOM 3683 N N . SER B 1 157 ? 1.289 6.593 33.846 1.00 32.40 134 SER B N 1
ATOM 3684 C CA . SER B 1 157 ? 0.658 7.393 32.793 1.00 25.32 134 SER B CA 1
ATOM 3685 C C . SER B 1 157 ? 1.597 7.695 31.636 1.00 19.89 134 SER B C 1
ATOM 3686 O O . SER B 1 157 ? 2.719 8.150 31.849 1.00 21.52 134 SER B O 1
ATOM 3689 N N . ALA B 1 158 ? 1.125 7.456 30.414 1.00 19.62 135 ALA B N 1
ATOM 3690 C CA . ALA B 1 158 ? 1.873 7.817 29.214 1.00 22.60 135 ALA B CA 1
ATOM 3691 C C . ALA B 1 158 ? 1.688 9.299 28.893 1.00 18.32 135 ALA B C 1
ATOM 3692 O O . ALA B 1 158 ? 0.571 9.825 28.940 1.00 21.99 135 ALA B O 1
ATOM 3694 N N . TYR B 1 159 ? 2.790 9.971 28.574 1.00 13.96 136 TYR B N 1
ATOM 3695 C CA . TYR B 1 159 ? 2.742 11.397 28.247 1.00 16.13 136 TYR B CA 1
ATOM 3696 C C . TYR B 1 159 ? 3.212 11.690 26.839 1.00 19.07 136 TYR B C 1
ATOM 3697 O O . TYR B 1 159 ? 3.228 12.853 26.406 1.00 16.17 136 TYR B O 1
ATOM 3706 N N . ALA B 1 160 ? 3.611 10.637 26.135 1.00 13.35 137 ALA B N 1
ATOM 3707 C CA . ALA B 1 160 ? 3.994 10.747 24.733 1.00 14.75 137 ALA B CA 1
ATOM 3708 C C . ALA B 1 160 ? 3.917 9.393 24.051 1.00 17.03 137 ALA B C 1
ATOM 3709 O O . ALA B 1 160 ? 3.858 8.360 24.723 1.00 13.91 137 ALA B O 1
ATOM 3711 N N . ILE B 1 161 ? 3.933 9.405 22.719 1.00 12.66 138 ILE B N 1
ATOM 3712 C CA . ILE B 1 161 ? 4.023 8.177 21.931 1.00 11.49 138 ILE B CA 1
ATOM 3713 C C . ILE B 1 161 ? 5.325 8.170 21.132 1.00 15.46 138 ILE B C 1
ATOM 3714 O O . ILE B 1 161 ? 5.586 9.082 20.345 1.00 15.31 138 ILE B O 1
ATOM 3719 N N . PRO B 1 162 ? 6.158 7.152 21.345 1.00 12.80 139 PRO B N 1
ATOM 3720 C CA . PRO B 1 162 ? 7.451 7.093 20.656 1.00 14.03 139 PRO B CA 1
ATOM 3721 C C . PRO B 1 162 ? 7.287 6.988 19.140 1.00 18.39 139 PRO B C 1
ATOM 3722 O O . PRO B 1 162 ? 6.405 6.256 18.688 1.00 14.96 139 PRO B O 1
ATOM 3726 N N . GLN B 1 163 ? 8.103 7.733 18.387 1.00 14.03 140 GLN B N 1
ATOM 3727 C CA . GLN B 1 163 ? 8.073 7.724 16.926 1.00 16.16 140 GLN B CA 1
ATOM 3728 C C . GLN B 1 163 ? 9.385 7.191 16.349 1.00 15.70 140 GLN B C 1
ATOM 3729 O O . GLN B 1 163 ? 9.393 6.355 15.453 1.00 16.36 140 GLN B O 1
ATOM 3735 N N . ILE B 1 164 ? 10.499 7.711 16.848 1.00 17.21 141 ILE B N 1
ATOM 3736 C CA . ILE B 1 164 ? 11.819 7.310 16.364 1.00 15.48 141 ILE B CA 1
ATOM 3737 C C . ILE B 1 164 ? 12.721 6.948 17.529 1.00 11.92 141 ILE B C 1
ATOM 3738 O O . ILE B 1 164 ? 12.619 7.555 18.597 1.00 13.88 141 ILE B O 1
ATOM 3743 N N . ILE B 1 165 ? 13.580 5.952 17.347 1.00 9.98 142 ILE B N 1
ATOM 3744 C CA . ILE B 1 165 ? 14.686 5.771 18.270 1.00 13.35 142 ILE B CA 1
ATOM 3745 C C . ILE B 1 165 ? 16.009 5.860 17.531 1.00 12.48 142 ILE B C 1
ATOM 3746 O O . ILE B 1 165 ? 16.085 5.742 16.312 1.00 12.14 142 ILE B O 1
ATOM 3751 N N . SER B 1 166 ? 17.056 6.102 18.291 1.00 11.14 143 SER B N 1
ATOM 3752 C CA . SER B 1 166 ? 18.315 6.404 17.684 1.00 14.23 143 SER B CA 1
ATOM 3753 C C . SER B 1 166 ? 19.467 6.115 18.609 1.00 14.52 143 SER B C 1
ATOM 3754 O O . SER B 1 166 ? 19.406 6.395 19.803 1.00 18.30 143 SER B O 1
ATOM 3757 N N . THR B 1 167 ? 20.533 5.556 18.057 1.00 14.44 144 THR B N 1
ATOM 3758 C CA . THR B 1 167 ? 21.740 5.372 18.842 1.00 14.03 144 THR B CA 1
ATOM 3759 C C . THR B 1 167 ? 22.975 5.471 17.968 1.00 16.41 144 THR B C 1
ATOM 3760 O O . THR B 1 167 ? 22.896 5.298 16.750 1.00 15.60 144 THR B O 1
ATOM 3764 N N . ASN B 1 168 ? 24.106 5.805 18.578 1.00 15.41 145 ASN B N 1
ATOM 3765 C CA . ASN B 1 168 ? 25.375 5.721 17.871 1.00 14.79 145 ASN B CA 1
ATOM 3766 C C . ASN B 1 168 ? 25.761 4.256 17.681 1.00 17.68 145 ASN B C 1
ATOM 3767 O O . ASN B 1 168 ? 25.573 3.434 18.577 1.00 14.61 145 ASN B O 1
ATOM 3772 N N . LEU B 1 169 ? 26.304 3.937 16.513 1.00 13.05 146 LEU B N 1
ATOM 3773 C CA . LEU B 1 169 ? 26.775 2.591 16.227 1.00 10.09 146 LEU B CA 1
ATOM 3774 C C . LEU B 1 169 ? 28.251 2.629 15.850 1.00 13.21 146 LEU B C 1
ATOM 3775 O O . LEU B 1 169 ? 28.747 3.632 15.339 1.00 12.76 146 LEU B O 1
ATOM 3780 N N . LEU B 1 170 ? 28.955 1.538 16.099 1.00 10.95 147 LEU B N 1
ATOM 3781 C CA . LEU B 1 170 ? 30.273 1.364 15.516 1.00 10.06 147 LEU B CA 1
ATOM 3782 C C . LEU B 1 170 ? 30.106 0.795 14.110 1.00 14.86 147 LEU B C 1
ATOM 3783 O O . LEU B 1 170 ? 29.615 -0.340 13.943 1.00 12.47 147 LEU B O 1
ATOM 3788 N N . PHE B 1 171 ? 30.457 1.596 13.098 1.00 13.37 148 PHE B N 1
ATOM 3789 C CA . PHE B 1 171 ? 30.435 1.128 11.707 1.00 11.17 148 PHE B CA 1
ATOM 3790 C C . PHE B 1 171 ? 31.821 0.633 11.297 1.00 16.04 148 PHE B C 1
ATOM 3791 O O . PHE B 1 171 ? 32.842 1.282 11.573 1.00 13.73 148 PHE B O 1
ATOM 3799 N N . SER B 1 172 ? 31.855 -0.529 10.657 1.00 15.88 149 SER B N 1
ATOM 3800 C CA . SER B 1 172 ? 33.091 -1.095 10.135 1.00 15.79 149 SER B CA 1
ATOM 3801 C C . SER B 1 172 ? 32.881 -1.677 8.723 1.00 16.26 149 SER B C 1
ATOM 3802 O O . SER B 1 172 ? 31.763 -1.993 8.337 1.00 14.85 149 SER B O 1
ATOM 3805 N N . ARG B 1 173 ? 33.950 -1.827 7.960 1.00 9.37 150 ARG B N 1
ATOM 3806 C CA . ARG B 1 173 ? 33.823 -2.370 6.612 1.00 17.54 150 ARG B CA 1
ATOM 3807 C C . ARG B 1 173 ? 33.720 -3.894 6.745 1.00 18.68 150 ARG B C 1
ATOM 3808 O O . ARG B 1 173 ? 34.379 -4.480 7.599 1.00 15.56 150 ARG B O 1
ATOM 3816 N N . LYS B 1 174 ? 32.846 -4.491 5.945 1.00 17.97 151 LYS B N 1
ATOM 3817 C CA . LYS B 1 174 ? 32.697 -5.944 5.953 1.00 19.77 151 LYS B CA 1
ATOM 3818 C C . LYS B 1 174 ? 34.041 -6.602 5.688 1.00 22.12 151 LYS B C 1
ATOM 3819 O O . LYS B 1 174 ? 34.777 -6.185 4.787 1.00 22.07 151 LYS B O 1
ATOM 3825 N N . GLY B 1 175 ? 34.351 -7.618 6.484 1.00 19.00 152 GLY B N 1
ATOM 3826 C CA . GLY B 1 175 ? 35.595 -8.357 6.372 1.00 17.23 152 GLY B CA 1
ATOM 3827 C C . GLY B 1 175 ? 36.663 -7.870 7.330 1.00 21.60 152 GLY B C 1
ATOM 3828 O O . GLY B 1 175 ? 37.679 -8.539 7.519 1.00 19.91 152 GLY B O 1
ATOM 3829 N N . ASP B 1 176 ? 36.442 -6.702 7.931 1.00 17.60 153 ASP B N 1
ATOM 3830 C CA . ASP B 1 176 ? 37.377 -6.140 8.910 1.00 18.47 153 ASP B CA 1
ATOM 3831 C C . ASP B 1 176 ? 37.034 -6.759 10.268 1.00 20.02 153 ASP B C 1
ATOM 3832 O O . ASP B 1 176 ? 36.447 -6.107 11.140 1.00 16.94 153 ASP B O 1
ATOM 3837 N N . TYR B 1 177 ? 37.380 -8.033 10.434 1.00 20.59 154 TYR B N 1
ATOM 3838 C CA . TYR B 1 177 ? 36.894 -8.819 11.573 1.00 17.66 154 TYR B CA 1
ATOM 3839 C C . TYR B 1 177 ? 37.423 -8.357 12.928 1.00 19.93 154 TYR B C 1
ATOM 3840 O O . TYR B 1 177 ? 36.707 -8.419 13.922 1.00 22.08 154 TYR B O 1
ATOM 3849 N N . ASP B 1 178 ? 38.677 -7.923 12.962 1.00 19.10 155 ASP B N 1
ATOM 3850 C CA . ASP B 1 178 ? 39.285 -7.348 14.161 1.00 23.38 155 ASP B CA 1
ATOM 3851 C C . ASP B 1 178 ? 38.416 -6.253 14.788 1.00 24.08 155 ASP B C 1
ATOM 3852 O O . ASP B 1 178 ? 38.190 -6.247 15.991 1.00 23.99 155 ASP B O 1
ATOM 3857 N N . ILE B 1 179 ? 37.959 -5.314 13.969 1.00 19.24 156 ILE B N 1
ATOM 3858 C CA . ILE B 1 179 ? 37.106 -4.240 14.451 1.00 24.37 156 ILE B CA 1
ATOM 3859 C C . ILE B 1 179 ? 35.729 -4.775 14.835 1.00 22.54 156 ILE B C 1
ATOM 3860 O O . ILE B 1 179 ? 35.176 -4.410 15.864 1.00 23.01 156 ILE B O 1
ATOM 3865 N N . GLN B 1 180 ? 35.199 -5.661 14.016 1.00 23.50 157 GLN B N 1
ATOM 3866 C CA . GLN B 1 180 ? 33.889 -6.209 14.270 1.00 22.51 157 GLN B CA 1
ATOM 3867 C C . GLN B 1 180 ? 33.791 -6.898 15.629 1.00 22.99 157 GLN B C 1
ATOM 3868 O O . GLN B 1 180 ? 32.708 -7.012 16.191 1.00 23.86 157 GLN B O 1
ATOM 3874 N N . LYS B 1 181 ? 34.928 -7.341 16.157 1.00 21.74 158 LYS B N 1
ATOM 3875 C CA . LYS B 1 181 ? 34.955 -8.010 17.465 1.00 26.38 158 LYS B CA 1
ATOM 3876 C C . LYS B 1 181 ? 35.117 -7.040 18.650 1.00 22.95 158 LYS B C 1
ATOM 3877 O O . LYS B 1 181 ? 35.162 -7.456 19.809 1.00 20.97 158 LYS B O 1
ATOM 3879 N N . VAL B 1 182 ? 35.195 -5.751 18.358 1.00 19.09 159 VAL B N 1
ATOM 3880 C CA . VAL B 1 182 ? 35.276 -4.743 19.417 1.00 20.43 159 VAL B CA 1
ATOM 3881 C C . VAL B 1 182 ? 33.986 -4.699 20.236 1.00 15.28 159 VAL B C 1
ATOM 3882 O O . VAL B 1 182 ? 32.902 -4.721 19.675 1.00 15.46 159 VAL B O 1
ATOM 3886 N N . ASN B 1 183 ? 34.090 -4.626 21.560 1.00 19.83 160 ASN B N 1
ATOM 3887 C CA . ASN B 1 183 ? 32.885 -4.459 22.378 1.00 22.33 160 ASN B CA 1
ATOM 3888 C C . ASN B 1 183 ? 32.800 -3.129 23.094 1.00 19.86 160 ASN B C 1
ATOM 3889 O O . ASN B 1 183 ? 31.744 -2.747 23.579 1.00 17.81 160 ASN B O 1
ATOM 3894 N N . SER B 1 184 ? 33.908 -2.417 23.187 1.00 21.65 161 SER B N 1
ATOM 3895 C CA . SER B 1 184 ? 33.880 -1.191 23.964 1.00 20.53 161 SER B CA 1
ATOM 3896 C C . SER B 1 184 ? 34.866 -0.196 23.390 1.00 16.56 161 SER B C 1
ATOM 3897 O O . SER B 1 184 ? 35.678 -0.564 22.552 1.00 15.62 161 SER B O 1
ATOM 3900 N N . VAL B 1 185 ? 34.829 1.049 23.853 1.00 13.76 162 VAL B N 1
ATOM 3901 C CA . VAL B 1 185 ? 35.730 2.057 23.297 1.00 15.01 162 VAL B CA 1
ATOM 3902 C C . VAL B 1 185 ? 37.159 1.709 23.702 1.00 16.28 162 VAL B C 1
ATOM 3903 O O . VAL B 1 185 ? 38.121 2.147 23.066 1.00 15.05 162 VAL B O 1
ATOM 3907 N N . TYR B 1 186 ? 37.290 0.918 24.763 1.00 14.99 163 TYR B N 1
ATOM 3908 C CA . TYR B 1 186 ? 38.601 0.480 25.236 1.00 19.65 163 TYR B CA 1
ATOM 3909 C C . TYR B 1 186 ? 39.189 -0.628 24.352 1.00 22.07 163 TYR B C 1
ATOM 3910 O O . TYR B 1 186 ? 40.395 -0.619 24.066 1.00 19.51 163 TYR B O 1
ATOM 3919 N N . ASP B 1 187 ? 38.345 -1.568 23.919 1.00 22.66 164 ASP B N 1
ATOM 3920 C CA . ASP B 1 187 ? 38.734 -2.533 22.890 1.00 19.49 164 ASP B CA 1
ATOM 3921 C C . ASP B 1 187 ? 39.150 -1.819 21.623 1.00 20.84 164 ASP B C 1
ATOM 3922 O O . ASP B 1 187 ? 40.148 -2.165 20.991 1.00 20.72 164 ASP B O 1
ATOM 3927 N N . LEU B 1 188 ? 38.338 -0.837 21.242 1.00 18.04 165 LEU B N 1
ATOM 3928 C CA . LEU B 1 188 ? 38.580 -0.077 20.036 1.00 18.20 165 LEU B CA 1
ATOM 3929 C C . LEU B 1 188 ? 39.934 0.636 20.130 1.00 18.86 165 LEU B C 1
ATOM 3930 O O . LEU B 1 188 ? 40.702 0.656 19.170 1.00 21.35 165 LEU B O 1
ATOM 3935 N N . TYR B 1 189 ? 40.223 1.207 21.296 1.00 19.44 166 TYR B N 1
ATOM 3936 C CA . TYR B 1 189 ? 41.465 1.949 21.491 1.00 24.50 166 TYR B CA 1
ATOM 3937 C C . TYR B 1 189 ? 42.699 1.057 21.358 1.00 22.27 166 TYR B C 1
ATOM 3938 O O . TYR B 1 189 ? 43.693 1.471 20.757 1.00 24.35 166 TYR B O 1
ATOM 3947 N N . ASP B 1 190 ? 42.628 -0.148 21.924 1.00 22.22 167 ASP B N 1
ATOM 3948 C CA . ASP B 1 190 ? 43.681 -1.157 21.771 1.00 26.61 167 ASP B CA 1
ATOM 3949 C C . ASP B 1 190 ? 43.939 -1.519 20.318 1.00 25.59 167 ASP B C 1
ATOM 3950 O O . ASP B 1 190 ? 45.048 -1.881 19.952 1.00 29.93 167 ASP B O 1
ATOM 3955 N N . LYS B 1 191 ? 42.918 -1.398 19.487 1.00 24.07 168 LYS B N 1
ATOM 3956 C CA . LYS B 1 191 ? 43.062 -1.749 18.086 1.00 22.87 168 LYS B CA 1
ATOM 3957 C C . LYS B 1 191 ? 43.461 -0.535 17.240 1.00 24.62 168 LYS B C 1
ATOM 3958 O O . LYS B 1 191 ? 44.245 -0.660 16.305 1.00 24.80 168 LYS B O 1
ATOM 3964 N N . LEU B 1 192 ? 42.952 0.648 17.555 1.00 22.35 169 LEU B N 1
ATOM 3965 C CA . LEU B 1 192 ? 43.191 1.829 16.730 1.00 20.48 169 LEU B CA 1
ATOM 3966 C C . LEU B 1 192 ? 44.377 2.674 17.190 1.00 20.50 169 LEU B C 1
ATOM 3967 O O . LEU B 1 192 ? 45.001 3.270 16.397 1.00 18.22 169 LEU B O 1
ATOM 3972 N N . GLY B 1 193 ? 44.590 2.763 18.493 1.00 20.29 170 GLY B N 1
ATOM 3973 C CA . GLY B 1 193 ? 45.600 3.649 19.032 1.00 22.94 170 GLY B CA 1
ATOM 3974 C C . GLY B 1 193 ? 45.258 5.118 18.849 1.00 26.10 170 GLY B C 1
ATOM 3975 O O . GLY B 1 193 ? 44.171 5.453 18.372 1.00 21.37 170 GLY B O 1
ATOM 3976 N N . LYS B 1 194 ? 46.202 5.989 19.209 1.00 22.44 171 LYS B N 1
ATOM 3977 C CA . LYS B 1 194 ? 46.019 7.431 19.108 1.00 27.47 171 LYS B CA 1
ATOM 3978 C C . LYS B 1 194 ? 46.127 7.882 17.663 1.00 22.83 171 LYS B C 1
ATOM 3979 O O . LYS B 1 194 ? 46.931 7.361 16.894 1.00 25.80 171 LYS B O 1
ATOM 3982 N N . PHE B 1 195 ? 45.346 8.880 17.305 1.00 21.98 172 PHE B N 1
ATOM 3983 C CA . PHE B 1 195 ? 45.606 9.587 16.072 1.00 24.90 172 PHE B CA 1
ATOM 3984 C C . PHE B 1 195 ? 45.965 11.007 16.457 1.00 25.67 172 PHE B C 1
ATOM 3985 O O . PHE B 1 195 ? 45.106 11.791 16.844 1.00 20.92 172 PHE B O 1
ATOM 3993 N N . THR B 1 196 ? 47.248 11.324 16.399 1.00 27.01 173 THR B N 1
ATOM 3994 C CA . THR B 1 196 ? 47.702 12.609 16.891 1.00 34.08 173 THR B CA 1
ATOM 3995 C C . THR B 1 196 ? 48.026 13.503 15.704 1.00 34.90 173 THR B C 1
ATOM 3996 O O . THR B 1 196 ? 49.182 13.670 15.326 1.00 44.72 173 THR B O 1
ATOM 3998 N N . SER B 1 197 ? 46.988 14.073 15.109 1.00 36.75 174 SER B N 1
ATOM 3999 C CA . SER B 1 197 ? 47.161 14.902 13.926 1.00 32.97 174 SER B CA 1
ATOM 4000 C C . SER B 1 197 ? 46.079 15.965 13.853 1.00 29.65 174 SER B C 1
ATOM 4001 O O . SER B 1 197 ? 45.011 15.819 14.443 1.00 30.95 174 SER B O 1
ATOM 4004 N N . GLU B 1 198 ? 46.367 17.052 13.152 1.00 26.46 175 GLU B N 1
ATOM 4005 C CA . GLU B 1 198 ? 45.399 18.128 13.019 1.00 30.43 175 GLU B CA 1
ATOM 4006 C C . GLU B 1 198 ? 44.694 18.046 11.677 1.00 26.13 175 GLU B C 1
ATOM 4007 O O . GLU B 1 198 ? 43.993 18.972 11.272 1.00 29.00 175 GLU B O 1
ATOM 4013 N N . ASP B 1 199 ? 44.876 16.927 10.992 1.00 22.07 176 ASP B N 1
ATOM 4014 C CA . ASP B 1 199 ? 44.138 16.669 9.765 1.00 21.76 176 ASP B CA 1
ATOM 4015 C C . ASP B 1 199 ? 42.644 16.555 10.051 1.00 22.93 176 ASP B C 1
ATOM 4016 O O . ASP B 1 199 ? 42.236 15.923 11.023 1.00 20.05 176 ASP B O 1
ATOM 4021 N N . ILE B 1 200 ? 41.835 17.166 9.194 1.00 22.43 177 ILE B N 1
ATOM 4022 C CA . ILE B 1 200 ? 40.396 17.006 9.252 1.00 17.71 177 ILE B CA 1
ATOM 4023 C C . ILE B 1 200 ? 40.025 15.692 8.575 1.00 19.42 177 ILE B C 1
ATOM 4024 O O . ILE B 1 200 ? 39.266 14.898 9.129 1.00 15.34 177 ILE B O 1
ATOM 4029 N N . ILE B 1 201 ? 40.576 15.445 7.389 1.00 19.36 178 ILE B N 1
ATOM 4030 C CA . ILE B 1 201 ? 40.279 14.193 6.704 1.00 20.40 178 ILE B CA 1
ATOM 4031 C C . ILE B 1 201 ? 41.338 13.161 7.050 1.00 19.12 178 ILE B C 1
ATOM 4032 O O . ILE B 1 201 ? 42.530 13.344 6.801 1.00 18.50 178 ILE B O 1
ATOM 4037 N N . LEU B 1 202 ? 40.877 12.083 7.661 1.00 18.38 179 LEU B N 1
ATOM 4038 C CA . LEU B 1 202 ? 41.740 11.027 8.168 1.00 16.27 179 LEU B CA 1
ATOM 4039 C C . LEU B 1 202 ? 42.390 10.267 7.003 1.00 20.15 179 LEU B C 1
ATOM 4040 O O . LEU B 1 202 ? 41.958 10.397 5.859 1.00 19.38 179 LEU B O 1
ATOM 4045 N N . PRO B 1 203 ? 43.466 9.518 7.279 1.00 18.49 180 PRO B N 1
ATOM 4046 C CA . PRO B 1 203 ? 44.067 8.709 6.211 1.00 19.96 180 PRO B CA 1
ATOM 4047 C C . PRO B 1 203 ? 43.240 7.479 5.850 1.00 17.32 180 PRO B C 1
ATOM 4048 O O . PRO B 1 203 ? 42.387 7.023 6.630 1.00 14.84 180 PRO B O 1
ATOM 4052 N N . ASN B 1 204 ? 43.532 6.927 4.677 1.00 20.96 181 ASN B N 1
ATOM 4053 C CA . ASN B 1 204 ? 42.963 5.658 4.253 1.00 18.77 181 ASN B CA 1
ATOM 4054 C C . ASN B 1 204 ? 43.107 4.599 5.344 1.00 17.31 181 ASN B C 1
ATOM 4055 O O . ASN B 1 204 ? 44.216 4.337 5.825 1.00 12.84 181 ASN B O 1
ATOM 4060 N N . ASN B 1 205 ? 41.974 4.017 5.736 1.00 12.58 182 ASN B N 1
ATOM 4061 C CA . ASN B 1 205 ? 41.914 2.947 6.728 1.00 15.20 182 ASN B CA 1
ATOM 4062 C C . ASN B 1 205 ? 42.607 3.236 8.061 1.00 13.89 182 ASN B C 1
ATOM 4063 O O . ASN B 1 205 ? 43.147 2.328 8.680 1.00 18.42 182 ASN B O 1
ATOM 4068 N N . LYS B 1 206 ? 42.598 4.479 8.516 1.00 14.71 183 LYS B N 1
ATOM 4069 C CA . LYS B 1 206 ? 43.310 4.807 9.745 1.00 16.00 183 LYS B CA 1
ATOM 4070 C C . LYS B 1 206 ? 42.535 5.764 10.627 1.00 17.86 183 LYS B C 1
ATOM 4071 O O . LYS B 1 206 ? 42.048 6.785 10.156 1.00 10.86 183 LYS B O 1
ATOM 4077 N N . GLY B 1 207 ? 42.426 5.437 11.912 1.00 17.77 184 GLY B N 1
ATOM 4078 C CA . GLY B 1 207 ? 41.785 6.339 12.836 1.00 13.32 184 GLY B CA 1
ATOM 4079 C C . GLY B 1 207 ? 40.281 6.177 12.930 1.00 12.68 184 GLY B C 1
ATOM 4080 O O . GLY B 1 207 ? 39.662 5.437 12.161 1.00 12.68 184 GLY B O 1
ATOM 4081 N N . LEU B 1 208 ? 39.694 6.887 13.886 1.00 13.16 185 LEU B N 1
ATOM 4082 C CA . LEU B 1 208 ? 38.255 6.839 14.105 1.00 14.97 185 LEU B CA 1
ATOM 4083 C C . LEU B 1 208 ? 37.555 8.076 13.580 1.00 11.29 185 LEU B C 1
ATOM 4084 O O . LEU B 1 208 ? 37.857 9.189 14.006 1.00 16.08 185 LEU B O 1
ATOM 4089 N N . LEU B 1 209 ? 36.614 7.886 12.665 1.00 10.49 186 LEU B N 1
ATOM 4090 C CA . LEU B 1 209 ? 35.703 8.961 12.294 1.00 8.33 186 LEU B CA 1
ATOM 4091 C C . LEU B 1 209 ? 34.564 9.047 13.298 1.00 11.10 186 LEU B C 1
ATOM 4092 O O . LEU B 1 209 ? 33.870 8.055 13.572 1.00 10.34 186 LEU B O 1
ATOM 4097 N N . ILE B 1 210 ? 34.384 10.239 13.854 1.00 9.01 187 ILE B N 1
ATOM 4098 C CA . ILE B 1 210 ? 33.296 10.469 14.780 1.00 10.84 187 ILE B CA 1
ATOM 4099 C C . ILE B 1 210 ? 33.061 11.974 14.970 1.00 10.40 187 ILE B C 1
ATOM 4100 O O . ILE B 1 210 ? 34.011 12.761 15.060 1.00 9.76 187 ILE B O 1
ATOM 4105 N N . ASP B 1 211 ? 31.793 12.371 15.004 1.00 7.64 188 ASP B N 1
ATOM 4106 C CA . ASP B 1 211 ? 31.447 13.773 15.194 1.00 11.68 188 ASP B CA 1
ATOM 4107 C C . ASP B 1 211 ? 31.273 14.096 16.676 1.00 13.64 188 ASP B C 1
ATOM 4108 O O . ASP B 1 211 ? 30.221 13.841 17.242 1.00 9.15 188 ASP B O 1
ATOM 4113 N N . MET B 1 212 ? 32.295 14.693 17.283 1.00 13.04 189 MET B N 1
ATOM 4114 C CA . MET B 1 212 ? 32.193 15.136 18.669 1.00 14.64 189 MET B CA 1
ATOM 4115 C C . MET B 1 212 ? 32.182 16.656 18.730 1.00 14.70 189 MET B C 1
ATOM 4116 O O . MET B 1 212 ? 32.571 17.241 19.724 1.00 20.89 189 MET B O 1
ATOM 4121 N N . SER B 1 213 ? 31.676 17.301 17.683 1.00 14.14 190 SER B N 1
ATOM 4122 C CA . SER B 1 213 ? 31.716 18.766 17.618 1.00 19.14 190 SER B CA 1
ATOM 4123 C C . SER B 1 213 ? 30.626 19.431 18.461 1.00 19.43 190 SER B C 1
ATOM 4124 O O . SER B 1 213 ? 30.824 20.521 18.981 1.00 21.22 190 SER B O 1
ATOM 4127 N N . GLY B 1 214 ? 29.477 18.783 18.606 1.00 18.65 191 GLY B N 1
ATOM 4128 C CA . GLY B 1 214 ? 28.391 19.408 19.342 1.00 26.04 191 GLY B CA 1
ATOM 4129 C C . GLY B 1 214 ? 28.600 19.458 20.854 1.00 25.02 191 GLY B C 1
ATOM 4130 O O . GLY B 1 214 ? 29.034 18.478 21.464 1.00 20.03 191 GLY B O 1
ATOM 4131 N N . GLY B 1 215 ? 28.285 20.597 21.463 1.00 19.64 192 GLY B N 1
ATOM 4132 C CA . GLY B 1 215 ? 28.441 20.744 22.900 1.00 22.79 192 GLY B CA 1
ATOM 4133 C C . GLY B 1 215 ? 27.419 19.880 23.616 1.00 20.12 192 GLY B C 1
ATOM 4134 O O . GLY B 1 215 ? 27.753 19.120 24.518 1.00 15.78 192 GLY B O 1
ATOM 4135 N N . THR B 1 216 ? 26.167 19.999 23.192 1.00 17.07 193 THR B N 1
ATOM 4136 C CA . THR B 1 216 ? 25.077 19.234 23.765 1.00 18.57 193 THR B CA 1
ATOM 4137 C C . THR B 1 216 ? 25.305 17.736 23.590 1.00 22.33 193 THR B C 1
ATOM 4138 O O . THR B 1 216 ? 25.065 16.935 24.498 1.00 17.63 193 THR B O 1
ATOM 4142 N N . SER B 1 217 ? 25.790 17.366 22.413 1.00 20.01 194 SER B N 1
ATOM 4143 C CA . SER B 1 217 ? 26.034 15.970 22.114 1.00 23.50 194 SER B CA 1
ATOM 4144 C C . SER B 1 217 ? 27.102 15.359 23.018 1.00 18.21 194 SER B C 1
ATOM 4145 O O . SER B 1 217 ? 26.982 14.214 23.427 1.00 17.43 194 SER B O 1
ATOM 4148 N N . LYS B 1 218 ? 28.138 16.123 23.334 1.00 15.57 195 LYS B N 1
ATOM 4149 C CA . LYS B 1 218 ? 29.201 15.615 24.184 1.00 21.06 195 LYS B CA 1
ATOM 4150 C C . LYS B 1 218 ? 28.703 15.423 25.621 1.00 20.29 195 LYS B C 1
ATOM 4151 O O . LYS B 1 218 ? 29.105 14.484 26.311 1.00 18.74 195 LYS B O 1
ATOM 4157 N N . ALA B 1 219 ? 27.817 16.312 26.058 1.00 16.39 196 ALA B N 1
ATOM 4158 C CA . ALA B 1 219 ? 27.279 16.242 27.411 1.00 16.51 196 ALA B CA 1
ATOM 4159 C C . ALA B 1 219 ? 26.453 14.981 27.556 1.00 16.66 196 ALA B C 1
ATOM 4160 O O . ALA B 1 219 ? 26.538 14.278 28.571 1.00 16.62 196 ALA B O 1
ATOM 4162 N N . CYS B 1 220 ? 25.661 14.701 26.526 1.00 17.23 197 CYS B N 1
ATOM 4163 C CA . CYS B 1 220 ? 24.833 13.491 26.479 1.00 18.85 197 CYS B CA 1
ATOM 4164 C C . CYS B 1 220 ? 25.696 12.235 26.405 1.00 17.95 197 CYS B C 1
ATOM 4165 O O . CYS B 1 220 ? 25.352 11.201 26.978 1.00 18.05 197 CYS B O 1
ATOM 4168 N N . MET B 1 221 ? 26.809 12.320 25.679 1.00 13.47 198 MET B N 1
ATOM 4169 C CA . MET B 1 221 ? 27.730 11.196 25.623 1.00 17.80 198 MET B CA 1
ATOM 4170 C C . MET B 1 221 ? 28.282 10.931 27.023 1.00 18.12 198 MET B C 1
ATOM 4171 O O . MET B 1 221 ? 28.454 9.777 27.419 1.00 13.35 198 MET B O 1
ATOM 4176 N N . TYR B 1 222 ? 28.552 12.003 27.769 1.00 15.21 199 TYR B N 1
ATOM 4177 C CA . TYR B 1 222 ? 29.028 11.851 29.144 1.00 16.01 199 TYR B CA 1
ATOM 4178 C C . TYR B 1 222 ? 27.993 11.125 30.009 1.00 13.52 199 TYR B C 1
ATOM 4179 O O . TYR B 1 222 ? 28.340 10.236 30.763 1.00 13.38 199 TYR B O 1
ATOM 4188 N N . LEU B 1 223 ? 26.725 11.508 29.884 1.00 13.59 200 LEU B N 1
ATOM 4189 C CA . LEU B 1 223 ? 25.651 10.840 30.601 1.00 13.36 200 LEU B CA 1
ATOM 4190 C C . LEU B 1 223 ? 25.603 9.356 30.242 1.00 15.83 200 LEU B C 1
ATOM 4191 O O . LEU B 1 223 ? 25.495 8.488 31.120 1.00 16.38 200 LEU B O 1
ATOM 4196 N N . ASP B 1 224 ? 25.702 9.049 28.950 1.00 12.40 201 ASP B N 1
ATOM 4197 C CA . ASP B 1 224 ? 25.731 7.652 28.486 1.00 14.59 201 ASP B CA 1
ATOM 4198 C C . ASP B 1 224 ? 26.928 6.928 29.086 1.00 13.41 201 ASP B C 1
ATOM 4199 O O . ASP B 1 224 ? 26.808 5.798 29.558 1.00 17.42 201 ASP B O 1
ATOM 4204 N N . SER B 1 225 ? 28.084 7.582 29.077 1.00 12.81 202 SER B N 1
ATOM 4205 C CA . SER B 1 225 ? 29.292 6.986 29.638 1.00 16.52 202 SER B CA 1
ATOM 4206 C C . SER B 1 225 ? 29.169 6.725 31.155 1.00 18.74 202 SER B C 1
ATOM 4207 O O . SER B 1 225 ? 29.720 5.757 31.674 1.00 17.37 202 SER B O 1
ATOM 4210 N N . LEU B 1 226 ? 28.457 7.591 31.861 1.00 14.16 203 LEU B N 1
ATOM 4211 C CA . LEU B 1 226 ? 28.220 7.377 33.278 1.00 15.82 203 LEU B CA 1
ATOM 4212 C C . LEU B 1 226 ? 27.419 6.104 33.500 1.00 15.43 203 LEU B C 1
ATOM 4213 O O . LEU B 1 226 ? 27.731 5.307 34.384 1.00 18.05 203 LEU B O 1
ATOM 4218 N N . ILE B 1 227 ? 26.390 5.909 32.687 1.00 15.05 204 ILE B N 1
ATOM 4219 C CA . ILE B 1 227 ? 25.554 4.727 32.806 1.00 15.48 204 ILE B CA 1
ATOM 4220 C C . ILE B 1 227 ? 26.347 3.424 32.562 1.00 24.30 204 ILE B C 1
ATOM 4221 O O . ILE B 1 227 ? 26.206 2.451 33.323 1.00 21.94 204 ILE B O 1
ATOM 4226 N N . ASP B 1 228 ? 27.198 3.410 31.536 1.00 19.60 205 ASP B N 1
ATOM 4227 C CA . ASP B 1 228 ? 28.044 2.243 31.267 1.00 21.28 205 ASP B CA 1
ATOM 4228 C C . ASP B 1 228 ? 29.123 2.049 32.334 1.00 21.35 205 ASP B C 1
ATOM 4229 O O . ASP B 1 228 ? 29.462 0.920 32.697 1.00 16.42 205 ASP B O 1
ATOM 4234 N N . THR B 1 229 ? 29.675 3.163 32.808 1.00 20.24 206 THR B N 1
ATOM 4235 C CA . THR B 1 229 ? 30.759 3.136 33.785 1.00 21.98 206 THR B CA 1
ATOM 4236 C C . THR B 1 229 ? 30.265 2.671 35.150 1.00 19.87 206 THR B C 1
ATOM 4237 O O . THR B 1 229 ? 30.934 1.898 35.816 1.00 21.62 206 THR B O 1
ATOM 4241 N N . THR B 1 230 ? 29.097 3.158 35.562 1.00 21.20 207 THR B N 1
ATOM 4242 C CA . THR B 1 230 ? 28.521 2.781 36.846 1.00 22.53 207 THR B CA 1
ATOM 4243 C C . THR B 1 230 ? 27.752 1.473 36.731 1.00 18.44 207 THR B C 1
ATOM 4244 O O . THR B 1 230 ? 27.422 0.855 37.739 1.00 21.20 207 THR B O 1
ATOM 4248 N N . GLN B 1 231 ? 27.484 1.053 35.497 1.00 19.62 208 GLN B N 1
ATOM 4249 C CA . GLN B 1 231 ? 26.690 -0.146 35.226 1.00 19.78 208 GLN B CA 1
ATOM 4250 C C . GLN B 1 231 ? 25.292 -0.034 35.808 1.00 21.55 208 GLN B C 1
ATOM 4251 O O . GLN B 1 231 ? 24.675 -1.032 36.145 1.00 22.48 208 GLN B O 1
ATOM 4257 N N . GLU B 1 232 ? 24.778 1.183 35.907 1.00 24.29 209 GLU B N 1
ATOM 4258 C CA . GLU B 1 232 ? 23.415 1.372 36.397 1.00 24.18 209 GLU B CA 1
ATOM 4259 C C . GLU B 1 232 ? 22.631 2.303 35.491 1.00 22.44 209 GLU B C 1
ATOM 4260 O O . GLU B 1 232 ? 23.018 3.453 35.298 1.00 22.65 209 GLU B O 1
ATOM 4262 N N . TYR B 1 233 ? 21.534 1.814 34.926 1.00 21.22 210 TYR B N 1
ATOM 4263 C CA . TYR B 1 233 ? 20.661 2.701 34.192 1.00 18.30 210 TYR B CA 1
ATOM 4264 C C . TYR B 1 233 ? 19.964 3.658 35.158 1.00 22.75 210 TYR B C 1
ATOM 4265 O O . TYR B 1 233 ? 19.504 3.254 36.225 1.00 17.63 210 TYR B O 1
ATOM 4274 N N . THR B 1 234 ? 19.891 4.928 34.775 1.00 16.62 211 THR B N 1
ATOM 4275 C CA . THR B 1 234 ? 19.194 5.933 35.571 1.00 15.52 211 THR B CA 1
ATOM 4276 C C . THR B 1 234 ? 18.511 6.913 34.621 1.00 15.73 211 THR B C 1
ATOM 4277 O O . THR B 1 234 ? 18.943 7.079 33.481 1.00 14.40 211 THR B O 1
ATOM 4281 N N . LYS B 1 235 ? 17.425 7.537 35.066 1.00 18.05 212 LYS B N 1
ATOM 4282 C CA . LYS B 1 235 ? 16.766 8.571 34.280 1.00 15.08 212 LYS B CA 1
ATOM 4283 C C . LYS B 1 235 ? 17.301 9.948 34.693 1.00 15.09 212 LYS B C 1
ATOM 4284 O O . LYS B 1 235 ? 16.798 10.979 34.253 1.00 14.79 212 LYS B O 1
ATOM 4287 N N . PHE B 1 236 ? 18.325 9.952 35.545 1.00 15.79 213 PHE B N 1
ATOM 4288 C CA . PHE B 1 236 ? 18.970 11.194 35.972 1.00 19.09 213 PHE B CA 1
ATOM 4289 C C . PHE B 1 236 ? 17.988 12.260 36.494 1.00 19.86 213 PHE B C 1
ATOM 4290 O O . PHE B 1 236 ? 18.101 13.444 36.126 1.00 18.17 213 PHE B O 1
ATOM 4298 N N A CYS B 1 237 ? 17.032 11.847 37.324 0.58 15.30 214 CYS B N 1
ATOM 4299 N N B CYS B 1 237 ? 17.035 11.835 37.319 0.42 15.30 214 CYS B N 1
ATOM 4300 C CA A CYS B 1 237 ? 16.113 12.789 37.961 0.58 20.63 214 CYS B CA 1
ATOM 4301 C CA B CYS B 1 237 ? 16.115 12.754 37.983 0.42 20.63 214 CYS B CA 1
ATOM 4302 C C A CYS B 1 237 ? 16.931 13.898 38.607 0.58 18.68 214 CYS B C 1
ATOM 4303 C C B CYS B 1 237 ? 16.917 13.881 38.623 0.42 18.68 214 CYS B C 1
ATOM 4304 O O A CYS B 1 237 ? 16.593 15.070 38.496 0.58 16.97 214 CYS B O 1
ATOM 4305 O O B CYS B 1 237 ? 16.548 15.048 38.532 0.42 16.97 214 CYS B O 1
ATOM 4310 N N . SER B 1 238 ? 18.034 13.516 39.243 1.00 16.70 215 SER B N 1
ATOM 4311 C CA . SER B 1 238 ? 19.056 14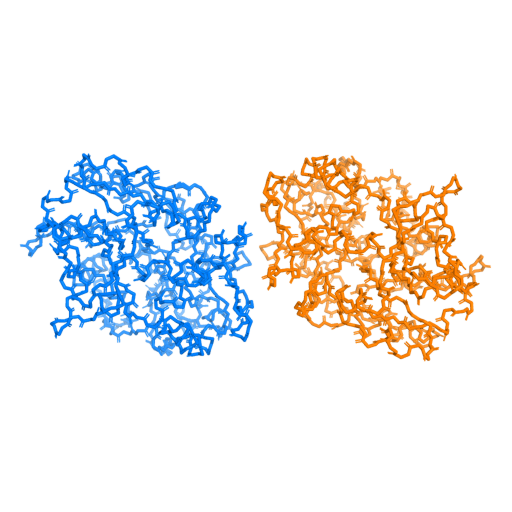.481 39.629 1.00 21.72 215 SER B CA 1
ATOM 4312 C C . SER B 1 238 ? 20.229 14.342 38.688 1.00 23.08 215 SER B C 1
ATOM 4313 O O . SER B 1 238 ? 20.787 13.255 38.541 1.00 22.30 215 SER B O 1
ATOM 4316 N N . LEU B 1 239 ? 20.615 15.443 38.060 1.00 19.44 216 LEU B N 1
ATOM 4317 C CA . LEU B 1 239 ? 21.677 15.395 37.073 1.00 19.31 216 LEU B CA 1
ATOM 4318 C C . LEU B 1 239 ? 23.026 15.451 37.771 1.00 21.42 216 LEU B C 1
ATOM 4319 O O . LEU B 1 239 ? 23.139 16.005 38.860 1.00 25.24 216 LEU B O 1
ATOM 4324 N N . PRO B 1 240 ? 24.050 14.850 37.156 1.00 22.26 217 PRO B N 1
ATOM 4325 C CA . PRO B 1 240 ? 25.361 14.695 37.789 1.00 24.69 217 PRO B CA 1
ATOM 4326 C C . PRO B 1 240 ? 26.003 16.009 38.230 1.00 25.02 217 PRO B C 1
ATOM 4327 O O . PRO B 1 240 ? 25.717 17.077 37.677 1.00 19.97 217 PRO B O 1
ATOM 4331 N N . ASN B 1 241 ? 26.862 15.904 39.239 1.00 28.21 218 ASN B N 1
ATOM 4332 C CA . ASN B 1 241 ? 27.619 17.030 39.764 1.00 26.85 218 ASN B CA 1
ATOM 4333 C C . ASN B 1 241 ? 28.800 17.319 38.853 1.00 23.92 218 ASN B C 1
ATOM 4334 O O . ASN B 1 241 ? 29.626 16.458 38.599 1.00 26.85 218 ASN B O 1
ATOM 4339 N N . LEU B 1 242 ? 28.853 18.530 38.327 1.00 24.22 219 LEU B N 1
ATOM 4340 C CA . LEU B 1 242 ? 29.865 18.868 37.346 1.00 24.50 219 LEU B CA 1
ATOM 4341 C C . LEU B 1 242 ? 31.186 19.354 37.959 1.00 31.49 219 LEU B C 1
ATOM 4342 O O . LEU B 1 242 ? 32.145 19.628 37.236 1.00 28.30 219 LEU B O 1
ATOM 4347 N N . ASN B 1 243 ? 31.242 19.405 39.261 1.00 31.96 220 ASN B N 1
ATOM 4348 C CA . ASN B 1 243 ? 32.407 19.823 39.953 1.00 31.15 220 ASN B CA 1
ATOM 4349 C C . ASN B 1 243 ? 33.207 18.593 40.219 1.00 35.55 220 ASN B C 1
ATOM 4350 O O . ASN B 1 243 ? 34.376 18.696 40.374 1.00 40.19 220 ASN B O 1
ATOM 4355 N N . GLU B 1 244 ? 32.546 17.431 40.243 1.00 40.35 221 GLU B N 1
ATOM 4356 C CA . GLU B 1 244 ? 33.137 16.127 40.516 1.00 45.91 221 GLU B CA 1
ATOM 4357 C C . GLU B 1 244 ? 32.866 15.181 39.352 1.00 29.58 221 GLU B C 1
ATOM 4358 O O . GLU B 1 244 ? 31.991 14.310 39.433 1.00 30.31 221 GLU B O 1
ATOM 4360 N N . LEU B 1 245 ? 33.604 15.371 38.261 1.00 30.60 222 LEU B N 1
ATOM 4361 C CA . LEU B 1 245 ? 33.468 14.480 37.116 1.00 29.66 222 LEU B CA 1
ATOM 4362 C C . LEU B 1 245 ? 33.994 13.091 37.465 1.00 30.62 222 LEU B C 1
ATOM 4363 O O . LEU B 1 245 ? 35.087 12.943 38.013 1.00 35.70 222 LEU B O 1
ATOM 4368 N N . ASN B 1 246 ? 33.211 12.075 37.134 1.00 24.85 223 ASN B N 1
ATOM 4369 C CA . ASN B 1 246 ? 33.673 10.705 37.218 1.00 26.14 223 ASN B CA 1
ATOM 4370 C C . ASN B 1 246 ? 34.821 10.551 36.228 1.00 30.19 223 ASN B C 1
ATOM 4371 O O . ASN B 1 246 ? 34.629 10.718 35.020 1.00 27.36 223 ASN B O 1
ATOM 4376 N N . LYS B 1 247 ? 36.014 10.258 36.738 1.00 24.36 224 LYS B N 1
ATOM 4377 C CA . LYS B 1 247 ? 37.213 10.248 35.906 1.00 25.93 224 LYS B CA 1
ATOM 4378 C C . LYS B 1 247 ? 37.151 9.163 34.833 1.00 26.07 224 LYS B C 1
ATOM 4379 O O . LYS B 1 247 ? 37.528 9.399 33.692 1.00 22.35 224 LYS B O 1
ATOM 4382 N N . ASP B 1 248 ? 36.660 7.986 35.197 1.00 25.51 225 ASP B N 1
ATOM 4383 C CA . ASP B 1 248 ? 36.581 6.875 34.258 1.00 30.60 225 ASP B CA 1
ATOM 4384 C C . ASP B 1 248 ? 35.560 7.145 33.148 1.00 27.35 225 ASP B C 1
ATOM 4385 O O . ASP B 1 248 ? 35.811 6.832 31.984 1.00 21.76 225 ASP B O 1
ATOM 4390 N N . ALA B 1 249 ? 34.415 7.717 33.519 1.00 22.61 226 ALA B N 1
ATOM 4391 C CA . ALA B 1 249 ? 33.369 8.035 32.560 1.00 20.41 226 ALA B CA 1
ATOM 4392 C C . ALA B 1 249 ? 33.833 9.098 31.552 1.00 21.86 226 ALA B C 1
ATOM 4393 O O . ALA B 1 249 ? 33.566 8.982 30.353 1.00 18.70 226 ALA B O 1
ATOM 4395 N N . ILE B 1 250 ? 34.521 10.132 32.027 1.00 20.48 227 ILE B N 1
ATOM 4396 C CA . ILE B 1 250 ? 35.022 11.161 31.123 1.00 20.83 227 ILE B CA 1
ATOM 4397 C C . ILE B 1 250 ? 36.213 10.618 30.339 1.00 21.85 227 ILE B C 1
ATOM 4398 O O . ILE B 1 250 ? 36.442 11.002 29.196 1.00 20.83 227 ILE B O 1
ATOM 4403 N N . GLU B 1 251 ? 36.957 9.698 30.941 1.00 18.03 228 GLU B N 1
ATOM 4404 C CA . GLU B 1 251 ? 38.082 9.092 30.252 1.00 21.81 228 GLU B CA 1
ATOM 4405 C C . GLU B 1 251 ? 37.675 8.452 28.899 1.00 21.46 228 GLU B C 1
ATOM 4406 O O . GLU B 1 251 ? 38.455 8.444 27.940 1.00 21.52 228 GLU B O 1
ATOM 4412 N N . SER B 1 252 ? 36.448 7.948 28.819 1.00 17.10 229 SER B N 1
ATOM 4413 C CA . SER B 1 252 ? 35.936 7.351 27.591 1.00 19.09 229 SER B CA 1
ATOM 4414 C C . SER B 1 252 ? 35.842 8.353 26.436 1.00 17.94 229 SER B C 1
ATOM 4415 O O . SER B 1 252 ? 36.140 8.019 25.286 1.00 15.14 229 SER B O 1
ATOM 4418 N N . LEU B 1 253 ? 35.400 9.569 26.749 1.00 16.74 230 LEU B N 1
ATOM 4419 C CA . LEU B 1 253 ? 35.357 10.653 25.773 1.00 18.28 230 LEU B CA 1
ATOM 4420 C C . LEU B 1 253 ? 36.766 11.095 25.411 1.00 19.06 230 LEU B C 1
ATOM 4421 O O . LEU B 1 253 ? 37.044 11.404 24.247 1.00 20.08 230 LEU B O 1
ATOM 4426 N N . VAL B 1 254 ? 37.658 11.146 26.399 1.00 12.09 231 VAL B N 1
ATOM 4427 C CA . VAL B 1 254 ? 39.049 11.467 26.096 1.00 18.86 231 VAL B CA 1
ATOM 4428 C C . VAL B 1 254 ? 39.584 10.434 25.097 1.00 19.12 231 VAL B C 1
ATOM 4429 O O . VAL B 1 254 ? 40.246 10.776 24.128 1.00 16.09 231 VAL B O 1
ATOM 4433 N N . LEU B 1 255 ? 39.256 9.171 25.321 1.00 17.74 232 LEU B N 1
ATOM 4434 C CA . LEU B 1 255 ? 39.776 8.111 24.468 1.00 20.98 232 LEU B CA 1
ATOM 4435 C C . LEU B 1 255 ? 39.253 8.221 23.044 1.00 18.24 232 LEU B C 1
ATOM 4436 O O . LEU B 1 255 ? 40.005 8.040 22.084 1.00 17.58 232 LEU B O 1
ATOM 4441 N N . LEU B 1 256 ? 37.954 8.497 22.927 1.00 15.65 233 LEU B N 1
ATOM 4442 C CA . LEU B 1 256 ? 37.305 8.668 21.638 1.00 17.53 233 LEU B CA 1
ATOM 4443 C C . LEU B 1 256 ? 37.987 9.769 20.833 1.00 18.26 233 LEU B C 1
ATOM 4444 O O . LEU B 1 256 ? 38.308 9.580 19.662 1.00 17.50 233 LEU B O 1
ATOM 4449 N N . GLN B 1 257 ? 38.196 10.918 21.464 1.00 16.28 234 GLN B N 1
ATOM 4450 C CA . GLN B 1 257 ? 38.815 12.057 20.798 1.00 14.27 234 GLN B CA 1
ATOM 4451 C C . GLN B 1 257 ? 40.276 11.741 20.429 1.00 16.15 234 GLN B C 1
ATOM 4452 O O . GLN B 1 257 ? 40.762 12.144 19.376 1.00 15.96 234 GLN B O 1
ATOM 4458 N N . SER B 1 258 ? 40.978 11.003 21.280 1.00 15.53 235 SER B N 1
ATOM 4459 C CA . SER B 1 258 ? 42.368 10.692 20.972 1.00 17.30 235 SER B CA 1
ATOM 4460 C C . SER B 1 258 ? 42.466 9.759 19.756 1.00 16.97 235 SER B C 1
ATOM 4461 O O . SER B 1 258 ? 43.408 9.872 18.975 1.00 17.00 235 SER B O 1
ATOM 4464 N N . MET B 1 259 ? 41.478 8.877 19.579 1.00 14.34 236 MET B N 1
ATOM 4465 C CA . MET B 1 259 ? 41.440 7.986 18.408 1.00 20.88 236 MET B CA 1
ATOM 4466 C C . MET B 1 259 ? 41.070 8.759 17.147 1.00 18.06 236 MET B C 1
ATOM 4467 O O . MET B 1 259 ? 41.363 8.335 16.026 1.00 15.17 236 MET B O 1
ATOM 4472 N N . ALA B 1 260 ? 40.425 9.905 17.338 1.00 17.52 237 ALA B N 1
ATOM 4473 C CA . ALA B 1 260 ? 39.937 10.690 16.211 1.00 12.01 237 ALA B CA 1
ATOM 4474 C C . ALA B 1 260 ? 40.914 11.770 15.767 1.00 15.21 237 ALA B C 1
ATOM 4475 O O . ALA B 1 260 ? 40.902 12.176 14.603 1.00 13.75 237 ALA B O 1
ATOM 4477 N N . GLY B 1 261 ? 41.766 12.222 16.687 1.00 14.22 238 GLY B N 1
ATOM 4478 C CA . GLY B 1 261 ? 42.460 13.489 16.516 1.00 18.17 238 GLY B CA 1
ATOM 4479 C C . GLY B 1 261 ? 41.511 14.602 16.945 1.00 17.54 238 GLY B C 1
ATOM 4480 O O . GLY B 1 261 ? 40.319 14.561 16.616 1.00 15.46 238 GLY B O 1
ATOM 4481 N N . LYS B 1 262 ? 42.017 15.595 17.671 1.00 16.90 239 LYS B N 1
ATOM 4482 C CA . LYS B 1 262 ? 41.156 16.655 18.204 1.00 18.35 239 LYS B CA 1
ATOM 4483 C C . LYS B 1 262 ? 40.522 17.495 17.091 1.00 15.57 239 LYS B C 1
ATOM 4484 O O . LYS B 1 262 ? 39.391 17.952 17.218 1.00 20.32 239 LYS B O 1
ATOM 4486 N N . SER B 1 263 ? 41.259 17.717 16.014 1.00 12.82 240 SER B N 1
ATOM 4487 C CA . SER B 1 263 ? 40.734 18.506 14.898 1.00 14.23 240 SER B CA 1
ATOM 4488 C C . SER B 1 263 ? 39.548 17.819 14.195 1.00 15.06 240 SER B C 1
ATOM 4489 O O . SER B 1 263 ? 38.546 18.465 13.920 1.00 15.08 240 SER B O 1
ATOM 4492 N N . GLN B 1 264 ? 39.641 16.518 13.913 1.00 11.79 241 GLN B N 1
ATOM 4493 C CA . GLN B 1 264 ? 38.526 15.867 13.220 1.00 14.71 241 GLN B CA 1
ATOM 4494 C C . GLN B 1 264 ? 37.352 15.637 14.185 1.00 14.32 241 GLN B C 1
ATOM 4495 O O . GLN B 1 264 ? 36.190 15.798 13.801 1.00 12.01 241 GLN B O 1
ATOM 4501 N N . ALA B 1 265 ? 37.651 15.281 15.433 1.00 11.80 242 ALA B N 1
ATOM 4502 C CA . ALA B 1 265 ? 36.601 15.066 16.422 1.00 10.80 242 ALA B CA 1
ATOM 4503 C C . ALA B 1 265 ? 35.750 16.315 16.596 1.00 12.40 242 ALA B C 1
ATOM 4504 O O . ALA B 1 265 ? 34.542 16.224 16.777 1.00 12.03 242 ALA B O 1
ATOM 4506 N N . ASN B 1 266 ? 36.372 17.482 16.559 1.00 11.41 243 ASN B N 1
ATOM 4507 C CA . ASN B 1 266 ? 35.621 18.701 16.818 1.00 13.46 243 ASN B CA 1
ATOM 4508 C C . ASN B 1 266 ? 35.208 19.445 15.555 1.00 14.48 243 ASN B C 1
ATOM 4509 O O . ASN B 1 266 ? 34.761 20.579 15.621 1.00 10.41 243 ASN B O 1
ATOM 4514 N N . TYR B 1 267 ? 35.311 18.785 14.407 1.00 14.59 244 TYR B N 1
ATOM 4515 C CA . TYR B 1 267 ? 35.016 19.444 13.139 1.00 11.11 244 TYR B CA 1
ATOM 4516 C C . TYR B 1 267 ? 33.538 19.513 12.790 1.00 10.35 244 TYR B C 1
ATOM 4517 O O . TYR B 1 267 ? 32.796 18.521 12.880 1.00 9.00 244 TYR B O 1
ATOM 4526 N N . TRP B 1 268 ? 33.109 20.700 12.392 1.00 10.09 245 TRP B N 1
ATOM 4527 C CA . TRP B 1 268 ? 31.799 20.870 11.791 1.00 11.81 245 TRP B CA 1
ATOM 4528 C C . TRP B 1 268 ? 31.960 21.572 10.451 1.00 13.60 245 TRP B C 1
ATOM 4529 O O . TRP B 1 268 ? 32.528 22.675 10.400 1.00 12.04 245 TRP B O 1
ATOM 4540 N N . PRO B 1 269 ? 31.447 20.958 9.368 1.00 9.82 246 PRO B N 1
ATOM 4541 C CA . PRO B 1 269 ? 31.692 21.471 8.015 1.00 14.34 246 PRO B CA 1
ATOM 4542 C C . PRO B 1 269 ? 30.957 22.769 7.708 1.00 12.90 246 PRO B C 1
ATOM 4543 O O . PRO B 1 269 ? 29.779 22.897 8.036 1.00 11.45 246 PRO B O 1
ATOM 4547 N N . GLU B 1 270 ? 31.628 23.671 6.999 1.00 15.53 247 GLU B N 1
ATOM 4548 C CA . GLU B 1 270 ? 31.063 24.963 6.629 1.00 13.32 247 GLU B CA 1
ATOM 4549 C C . GLU B 1 270 ? 29.762 24.829 5.841 1.00 16.89 247 GLU B C 1
ATOM 4550 O O . GLU B 1 270 ? 28.919 25.717 5.903 1.00 12.99 247 GLU B O 1
ATOM 4556 N N . ASN B 1 271 ? 29.573 23.710 5.134 1.00 13.31 248 ASN B N 1
ATOM 4557 C CA . ASN B 1 271 ? 28.337 23.500 4.382 1.00 11.52 248 ASN B CA 1
ATOM 4558 C C . ASN B 1 271 ? 27.223 22.778 5.152 1.00 16.48 248 ASN B C 1
ATOM 4559 O O . ASN B 1 271 ? 26.208 22.415 4.554 1.00 16.25 248 ASN B O 1
ATOM 4564 N N . ASN B 1 272 ? 27.434 22.543 6.452 1.00 15.73 249 ASN B N 1
ATOM 4565 C CA . ASN B 1 272 ? 26.418 21.950 7.316 1.00 13.61 249 ASN B CA 1
ATOM 4566 C C . ASN B 1 272 ? 25.962 20.533 6.944 1.00 17.76 249 ASN B C 1
ATOM 4567 O O . ASN B 1 272 ? 24.852 20.117 7.295 1.00 18.86 249 ASN B O 1
ATOM 4572 N N . ASP B 1 273 ? 26.822 19.788 6.250 1.00 14.61 250 ASP B N 1
ATOM 4573 C CA . ASP B 1 273 ? 26.581 18.373 5.962 1.00 13.89 250 ASP B CA 1
ATOM 4574 C C . ASP B 1 273 ? 26.772 17.525 7.237 1.00 12.99 250 ASP B C 1
ATOM 4575 O O . ASP B 1 273 ? 27.896 17.203 7.621 1.00 9.05 250 ASP B O 1
ATOM 4580 N N . SER B 1 274 ? 25.667 17.154 7.879 1.00 14.30 251 SER B N 1
ATOM 4581 C CA . SER B 1 274 ? 25.706 16.397 9.137 1.00 16.23 251 SER B CA 1
ATOM 4582 C C . SER B 1 274 ? 26.284 14.986 8.997 1.00 17.84 251 SER B C 1
ATOM 4583 O O . SER B 1 274 ? 26.677 14.379 9.996 1.00 13.03 251 SER B O 1
ATOM 4586 N N . TYR B 1 275 ? 26.368 14.488 7.761 1.00 15.25 252 TYR B N 1
ATOM 4587 C CA . TYR B 1 275 ? 26.793 13.117 7.527 1.00 14.55 252 TYR B CA 1
ATOM 4588 C C . TYR B 1 275 ? 28.039 13.051 6.651 1.00 16.00 252 TYR B C 1
ATOM 4589 O O . TYR B 1 275 ? 28.221 12.097 5.894 1.00 19.70 252 TYR B O 1
ATOM 4598 N N . ILE B 1 276 ? 28.879 14.076 6.723 1.00 12.60 253 ILE B N 1
ATOM 4599 C CA . ILE B 1 276 ? 30.001 14.162 5.805 1.00 14.06 253 ILE B CA 1
ATOM 4600 C C . ILE B 1 276 ? 31.015 13.037 6.091 1.00 14.01 253 ILE B C 1
ATOM 4601 O O . ILE B 1 276 ? 31.644 12.513 5.167 1.00 11.18 253 ILE B O 1
ATOM 4606 N N . ARG B 1 277 ? 31.165 12.660 7.361 1.00 10.55 254 ARG B N 1
ATOM 4607 C CA . ARG B 1 277 ? 32.085 11.581 7.717 1.00 9.56 254 ARG B CA 1
ATOM 4608 C C . ARG B 1 277 ? 31.663 10.239 7.139 1.00 11.54 254 ARG B C 1
ATOM 4609 O O . ARG B 1 277 ? 32.522 9.429 6.812 1.00 12.71 254 ARG B O 1
ATOM 4617 N N . ALA B 1 278 ? 30.355 10.007 7.003 1.00 10.28 255 ALA B N 1
ATOM 4618 C CA . ALA B 1 278 ? 29.864 8.763 6.403 1.00 12.37 255 ALA B CA 1
ATOM 4619 C C . ALA B 1 278 ? 30.333 8.616 4.955 1.00 15.91 255 ALA B C 1
ATOM 4620 O O . ALA B 1 278 ? 30.638 7.507 4.499 1.00 12.57 255 ALA B O 1
ATOM 4622 N N . LYS B 1 279 ? 30.388 9.745 4.246 1.00 12.11 256 LYS B N 1
ATOM 4623 C CA . LYS B 1 279 ? 30.892 9.817 2.872 1.00 15.09 256 LYS B CA 1
ATOM 4624 C C . LYS B 1 279 ? 32.389 9.553 2.790 1.00 15.01 256 LYS B C 1
ATOM 4625 O O . LYS B 1 279 ? 32.858 8.812 1.927 1.00 14.98 256 LYS B O 1
ATOM 4631 N N . TRP B 1 280 ? 33.144 10.160 3.695 1.00 11.57 257 TRP B N 1
ATOM 4632 C CA . TRP B 1 280 ? 34.577 9.889 3.760 1.00 12.97 257 TRP B CA 1
ATOM 4633 C C . TRP B 1 280 ? 34.834 8.411 4.036 1.00 14.35 257 TRP B C 1
ATOM 4634 O O . TRP B 1 280 ? 35.745 7.806 3.478 1.00 11.50 257 TRP B O 1
ATOM 4645 N N . PHE B 1 281 ? 34.025 7.844 4.927 1.00 11.79 258 PHE B N 1
ATOM 4646 C CA . PHE B 1 281 ? 34.203 6.464 5.346 1.00 14.37 258 PHE B CA 1
ATOM 4647 C C . PHE B 1 281 ? 34.032 5.485 4.175 1.00 13.96 258 PHE B C 1
ATOM 4648 O O . PHE B 1 281 ? 34.840 4.563 4.015 1.00 11.64 258 PHE B O 1
ATOM 4656 N N . ILE B 1 282 ? 32.972 5.668 3.384 1.00 12.38 259 ILE B N 1
ATOM 4657 C CA . ILE B 1 282 ? 32.745 4.792 2.228 1.00 18.90 259 ILE B CA 1
ATOM 4658 C C . ILE B 1 282 ? 33.807 5.021 1.153 1.00 15.22 259 ILE B C 1
ATOM 4659 O O . ILE B 1 282 ? 34.060 4.154 0.324 1.00 13.73 259 ILE B O 1
ATOM 4664 N N . ASN B 1 283 ? 34.399 6.208 1.146 1.00 11.29 260 ASN B N 1
ATOM 4665 C CA . ASN B 1 283 ? 35.541 6.508 0.277 1.00 12.08 260 ASN B CA 1
ATOM 4666 C C . ASN B 1 283 ? 36.881 6.051 0.817 1.00 13.06 260 ASN B C 1
ATOM 4667 O O . ASN B 1 283 ? 37.921 6.453 0.302 1.00 16.11 260 ASN B O 1
ATOM 4672 N N . GLY B 1 284 ? 36.858 5.280 1.905 1.00 13.48 261 GLY B N 1
ATOM 4673 C CA . GLY B 1 284 ? 38.071 4.668 2.423 1.00 11.78 261 GLY B CA 1
ATOM 4674 C C . GLY B 1 284 ? 38.780 5.378 3.563 1.00 14.57 261 GLY B C 1
ATOM 4675 O O . GLY B 1 284 ? 39.773 4.868 4.067 1.00 13.47 261 GLY B O 1
ATOM 4676 N N . LYS B 1 285 ? 38.290 6.545 3.981 1.00 10.60 262 LYS B N 1
ATOM 4677 C CA . LYS B 1 285 ? 38.960 7.277 5.056 1.00 14.13 262 LYS B CA 1
ATOM 4678 C C . LYS B 1 285 ? 38.621 6.701 6.426 1.00 13.57 262 LYS B C 1
ATOM 4679 O O . LYS B 1 285 ? 37.469 6.409 6.715 1.00 12.01 262 LYS B O 1
ATOM 4685 N N . GLY B 1 286 ? 39.629 6.559 7.276 1.00 11.24 263 GLY B N 1
ATOM 4686 C CA . GLY B 1 286 ? 39.418 6.030 8.606 1.00 12.47 263 GLY B CA 1
ATOM 4687 C C . GLY B 1 286 ? 39.327 4.519 8.643 1.00 13.53 263 GLY B C 1
ATOM 4688 O O . GLY B 1 286 ? 39.081 3.856 7.633 1.00 12.27 263 GLY B O 1
ATOM 4689 N N . ARG B 1 287 ? 39.535 3.973 9.830 1.00 13.46 264 ARG B N 1
ATOM 4690 C CA . ARG B 1 287 ? 39.445 2.543 10.035 1.00 14.05 264 ARG B CA 1
ATOM 4691 C C . ARG B 1 287 ? 38.026 2.177 10.476 1.00 13.91 264 ARG B C 1
ATOM 4692 O O . ARG B 1 287 ? 37.559 1.058 10.250 1.00 12.62 264 ARG B O 1
ATOM 4700 N N . ALA B 1 288 ? 37.366 3.117 11.147 1.00 15.16 265 ALA B N 1
ATOM 4701 C CA . ALA B 1 288 ? 36.020 2.898 11.670 1.00 13.39 265 ALA B CA 1
ATOM 4702 C C . ALA B 1 288 ? 35.286 4.212 11.762 1.00 13.99 265 ALA B C 1
ATOM 4703 O O . ALA B 1 288 ? 35.896 5.295 11.693 1.00 12.41 265 ALA B O 1
ATOM 4705 N N . TYR B 1 289 ? 33.969 4.111 11.897 1.00 11.66 266 TYR B N 1
ATOM 4706 C CA . TYR B 1 289 ? 33.120 5.280 11.943 1.00 10.90 266 TYR B CA 1
ATOM 4707 C C . TYR B 1 289 ? 32.050 5.045 12.981 1.00 12.35 266 TYR B C 1
ATOM 4708 O O . TYR B 1 289 ? 31.390 4.000 12.985 1.00 11.85 266 TYR B O 1
ATOM 4717 N N . ILE B 1 290 ? 31.937 5.992 13.901 1.00 12.07 267 ILE B N 1
ATOM 4718 C CA . ILE B 1 290 ? 30.859 5.981 14.877 1.00 11.37 267 ILE B CA 1
ATOM 4719 C C . ILE B 1 290 ? 29.873 7.107 14.570 1.00 11.99 267 ILE B C 1
ATOM 4720 O O . ILE B 1 290 ? 30.262 8.279 14.477 1.00 11.01 267 ILE B O 1
ATOM 4725 N N . GLY B 1 291 ? 28.600 6.748 14.418 1.00 9.90 268 GLY B N 1
ATOM 4726 C CA . GLY B 1 291 ? 27.563 7.713 14.079 1.00 10.80 268 GLY B CA 1
ATOM 4727 C C . GLY B 1 291 ? 26.199 7.073 14.240 1.00 11.89 268 GLY B C 1
ATOM 4728 O O . GLY B 1 291 ? 26.093 5.890 14.577 1.00 13.70 268 GLY B O 1
ATOM 4729 N N . TYR B 1 292 ? 25.151 7.846 14.005 1.00 11.88 269 TYR B N 1
ATOM 4730 C CA . TYR B 1 292 ? 23.787 7.338 14.129 1.00 12.82 269 TYR B CA 1
ATOM 4731 C C . TYR B 1 292 ? 23.438 6.427 12.981 1.00 12.62 269 TYR B C 1
ATOM 4732 O O . TYR B 1 292 ? 24.077 6.488 11.927 1.00 12.07 269 TYR B O 1
ATOM 4741 N N . THR B 1 293 ? 22.422 5.589 13.181 1.00 12.90 270 THR B N 1
ATOM 4742 C CA . THR B 1 293 ? 21.983 4.667 12.137 1.00 14.76 270 THR B CA 1
ATOM 4743 C C . THR B 1 293 ? 21.662 5.404 10.849 1.00 15.47 270 THR B C 1
ATOM 4744 O O . THR B 1 293 ? 21.969 4.923 9.757 1.00 12.24 270 THR B O 1
ATOM 4748 N N . GLU B 1 294 ? 21.051 6.580 10.971 1.00 12.56 271 GLU B N 1
ATOM 4749 C CA . GLU B 1 294 ? 20.551 7.266 9.786 1.00 15.69 271 GLU B CA 1
ATOM 4750 C C . GLU B 1 294 ? 21.693 7.780 8.903 1.00 14.52 271 GLU B C 1
ATOM 4751 O O . GLU B 1 294 ? 21.456 8.243 7.785 1.00 14.85 271 GLU B O 1
ATOM 4757 N N . ALA B 1 295 ? 22.926 7.662 9.393 1.00 14.41 272 ALA B N 1
ATOM 4758 C CA . ALA B 1 295 ? 24.102 7.982 8.582 1.00 19.38 272 ALA B CA 1
ATOM 4759 C C . ALA B 1 295 ? 24.172 7.086 7.341 1.00 19.29 272 ALA B C 1
ATOM 4760 O O . ALA B 1 295 ? 24.799 7.441 6.346 1.00 17.67 272 ALA B O 1
ATOM 4762 N N . MET B 1 296 ? 23.559 5.910 7.405 1.00 19.29 273 MET B N 1
ATOM 4763 C CA . MET B 1 296 ? 23.575 5.018 6.252 1.00 17.33 273 MET B CA 1
ATOM 4764 C C . MET B 1 296 ? 22.791 5.573 5.075 1.00 21.80 273 MET B C 1
ATOM 4765 O O . MET B 1 296 ? 22.955 5.107 3.951 1.00 20.38 273 MET B O 1
ATOM 4770 N N . SER B 1 297 ? 21.962 6.582 5.327 1.00 19.53 274 SER B N 1
ATOM 4771 C CA . SER B 1 297 ? 21.222 7.230 4.253 1.00 20.23 274 SER B CA 1
ATOM 4772 C C . SER B 1 297 ? 22.152 7.902 3.261 1.00 24.92 274 SER B C 1
ATOM 4773 O O . SER B 1 297 ? 21.820 8.030 2.087 1.00 26.38 274 SER B O 1
ATOM 4776 N N . GLN B 1 298 ? 23.343 8.277 3.706 1.00 21.00 275 GLN B N 1
ATOM 4777 C CA . GLN B 1 298 ? 24.284 8.915 2.796 1.00 24.49 275 GLN B CA 1
ATOM 4778 C C . GLN B 1 298 ? 25.333 7.935 2.322 1.00 23.01 275 GLN B C 1
ATOM 4779 O O . GLN B 1 298 ? 26.220 8.302 1.565 1.00 26.89 275 GLN B O 1
ATOM 4785 N N . MET B 1 299 ? 25.240 6.684 2.755 1.00 19.95 276 MET B N 1
ATOM 4786 C CA . MET B 1 299 ? 26.215 5.705 2.324 1.00 18.99 276 MET B CA 1
ATOM 4787 C C . MET B 1 299 ? 25.773 5.085 1.012 1.00 20.56 276 MET B C 1
ATOM 4788 O O . MET B 1 299 ? 26.563 4.392 0.361 1.00 17.43 276 MET B O 1
ATOM 4793 N N . LYS B 1 300 ? 24.530 5.352 0.608 1.00 22.07 277 LYS B N 1
ATOM 4794 C CA . LYS B 1 300 ? 24.071 4.880 -0.700 1.00 23.24 277 LYS B CA 1
ATOM 4795 C C . LYS B 1 300 ? 24.223 3.364 -0.885 1.00 21.39 277 LYS B C 1
ATOM 4796 O O . LYS B 1 300 ? 23.937 2.571 0.034 1.00 17.39 277 LYS B O 1
ATOM 4802 N N . GLU B 1 301 ? 24.680 2.963 -2.074 1.00 13.38 278 GLU B N 1
ATOM 4803 C CA . GLU B 1 301 ? 24.814 1.541 -2.382 1.00 17.35 278 GLU B CA 1
ATOM 4804 C C . GLU B 1 301 ? 25.898 0.894 -1.522 1.00 18.99 278 GLU B C 1
ATOM 4805 O O . GLU B 1 301 ? 25.903 -0.321 -1.329 1.00 20.12 278 GLU B O 1
ATOM 4811 N N . PHE B 1 302 ? 26.807 1.705 -0.990 1.00 14.83 279 PHE B N 1
ATOM 4812 C CA . PHE B 1 302 ? 27.902 1.170 -0.185 1.00 17.38 279 PHE B CA 1
ATOM 4813 C C . PHE B 1 302 ? 27.460 0.710 1.235 1.00 21.69 279 PHE B C 1
ATOM 4814 O O . PHE B 1 302 ? 28.183 -0.029 1.917 1.00 17.79 279 PHE B O 1
ATOM 4822 N N . ALA B 1 303 ? 26.277 1.149 1.664 1.00 16.16 280 ALA B N 1
ATOM 4823 C CA . ALA B 1 303 ? 25.660 0.676 2.910 1.00 17.98 280 ALA B CA 1
ATOM 4824 C C . ALA B 1 303 ? 25.635 -0.841 3.046 1.00 19.81 280 ALA B C 1
ATOM 4825 O O . ALA B 1 303 ? 25.663 -1.366 4.159 1.00 17.46 280 ALA B O 1
ATOM 4827 N N . ASN B 1 304 ? 25.561 -1.539 1.917 1.00 20.38 281 ASN B N 1
ATOM 4828 C CA . ASN B 1 304 ? 25.543 -3.000 1.902 1.00 21.66 281 ASN B CA 1
ATOM 4829 C C . ASN B 1 304 ? 26.909 -3.608 2.176 1.00 22.86 281 ASN B C 1
ATOM 4830 O O . ASN B 1 304 ? 27.030 -4.816 2.348 1.00 26.90 281 ASN B O 1
ATOM 4835 N N . ASP B 1 305 ? 27.946 -2.782 2.203 1.00 16.97 282 ASP B N 1
ATOM 4836 C CA . ASP B 1 305 ? 29.290 -3.285 2.466 1.00 22.01 282 ASP B CA 1
ATOM 4837 C C . ASP B 1 305 ? 29.764 -2.929 3.872 1.00 20.30 282 ASP B C 1
ATOM 4838 O O . ASP B 1 305 ? 30.933 -3.106 4.201 1.00 17.48 282 ASP B O 1
ATOM 4843 N N . ILE B 1 306 ? 28.851 -2.446 4.703 1.00 16.62 283 ILE B N 1
ATOM 4844 C CA . ILE B 1 306 ? 29.212 -2.005 6.041 1.00 17.68 283 ILE B CA 1
ATOM 4845 C C . ILE B 1 306 ? 28.573 -2.890 7.107 1.00 15.60 283 ILE B C 1
ATOM 4846 O O . ILE B 1 306 ? 27.432 -3.314 6.958 1.00 18.09 283 ILE B O 1
ATOM 4851 N N . ASP B 1 307 ? 29.291 -3.113 8.201 1.00 16.68 284 ASP B N 1
ATOM 4852 C CA . ASP B 1 307 ? 28.729 -3.744 9.391 1.00 16.58 284 ASP B CA 1
ATOM 4853 C C . ASP B 1 307 ? 28.521 -2.698 10.475 1.00 18.28 284 ASP B C 1
ATOM 4854 O O . ASP B 1 307 ? 29.203 -1.669 10.502 1.00 16.40 284 ASP B O 1
ATOM 4859 N N . PHE B 1 308 ? 27.581 -2.961 11.375 1.00 15.40 285 PHE B N 1
ATOM 4860 C CA . PHE B 1 308 ? 27.365 -2.054 12.488 1.00 15.13 285 PHE B CA 1
ATOM 4861 C C . PHE B 1 308 ? 27.011 -2.813 13.762 1.00 15.97 285 PHE B C 1
ATOM 4862 O O . PHE B 1 308 ? 26.414 -3.886 13.724 1.00 17.40 285 PHE B O 1
ATOM 4870 N N . LYS B 1 309 ? 27.402 -2.247 14.893 1.00 16.59 286 LYS B N 1
ATOM 4871 C CA . LYS B 1 309 ? 27.067 -2.818 16.191 1.00 14.66 286 LYS B CA 1
ATOM 4872 C C . LYS B 1 309 ? 27.112 -1.722 17.230 1.00 14.30 286 LYS B C 1
ATOM 4873 O O . LYS B 1 309 ? 27.750 -0.687 17.006 1.00 12.76 286 LYS B O 1
ATOM 4879 N N . THR B 1 310 ? 26.458 -1.947 18.367 1.00 16.56 287 THR B N 1
ATOM 4880 C CA . THR B 1 310 ? 26.601 -1.052 19.518 1.00 17.26 287 THR B CA 1
ATOM 4881 C C . THR B 1 310 ? 27.835 -1.444 20.301 1.00 17.02 287 THR B C 1
ATOM 4882 O O . THR B 1 310 ? 28.217 -2.612 20.323 1.00 23.50 287 THR B O 1
ATOM 4886 N N . ILE B 1 311 ? 28.478 -0.463 20.918 1.00 12.37 288 ILE B N 1
ATOM 4887 C CA . ILE B 1 311 ? 29.594 -0.742 21.798 1.00 18.70 288 ILE B CA 1
ATOM 4888 C C . ILE B 1 311 ? 29.451 0.036 23.105 1.00 17.41 288 ILE B C 1
ATOM 4889 O O . ILE B 1 311 ? 28.686 0.992 23.191 1.00 16.86 288 ILE B O 1
ATOM 4894 N N . SER B 1 312 ? 30.160 -0.416 24.131 1.00 19.34 289 SER B N 1
ATOM 4895 C CA . SER B 1 312 ? 30.090 0.218 25.436 1.00 17.33 289 SER B CA 1
ATOM 4896 C C . SER B 1 312 ? 31.035 1.403 25.544 1.00 17.81 289 SER B C 1
ATOM 4897 O O . SER B 1 312 ? 32.124 1.401 24.964 1.00 17.14 289 SER B O 1
ATOM 4900 N N . LEU B 1 313 ? 30.637 2.400 26.323 1.00 18.28 290 LEU B N 1
ATOM 4901 C CA . LEU B 1 313 ? 31.544 3.495 26.631 1.00 18.73 290 LEU B CA 1
ATOM 4902 C C . LEU B 1 313 ? 32.443 3.128 27.803 1.00 22.28 290 LEU B C 1
ATOM 4903 O O . LEU B 1 313 ? 33.339 3.887 28.160 1.00 22.39 290 LEU B O 1
ATOM 4908 N N . SER B 1 314 ? 32.205 1.965 28.410 1.00 19.55 291 SER B N 1
ATOM 4909 C CA . SER B 1 314 ? 33.049 1.509 29.518 1.00 19.66 291 SER B CA 1
ATOM 4910 C C . SER B 1 314 ? 33.674 0.139 29.261 1.00 24.39 291 SER B C 1
ATOM 4911 O O . SER B 1 314 ? 33.359 -0.517 28.273 1.00 24.98 291 SER B O 1
ATOM 4914 N N . LYS B 1 315 ? 34.536 -0.303 30.169 1.00 20.36 292 LYS B N 1
ATOM 4915 C CA . LYS B 1 315 ? 35.113 -1.642 30.074 1.00 27.29 292 LYS B CA 1
ATOM 4916 C C . LYS B 1 315 ? 34.097 -2.751 30.401 1.00 32.11 292 LYS B C 1
ATOM 4917 O O . LYS B 1 315 ? 34.344 -3.925 30.115 1.00 28.62 292 LYS B O 1
ATOM 4919 N N . ASN B 1 316 ? 32.943 -2.376 30.948 1.00 24.20 293 ASN B N 1
ATOM 4920 C CA . ASN B 1 316 ? 31.908 -3.360 31.264 1.00 26.07 293 ASN B CA 1
ATOM 4921 C C . ASN B 1 316 ? 30.865 -3.484 30.182 1.00 24.70 293 ASN B C 1
ATOM 4922 O O . ASN B 1 316 ? 30.865 -2.721 29.222 1.00 28.24 293 ASN B O 1
ATOM 4927 N N . SER B 1 317 ? 29.960 -4.438 30.358 1.00 26.06 294 SER B N 1
ATOM 4928 C CA . SER B 1 317 ? 28.929 -4.701 29.357 1.00 24.39 294 SER B CA 1
ATOM 4929 C C . SER B 1 317 ? 28.106 -3.453 29.038 1.00 29.56 294 SER B C 1
ATOM 4930 O O . SER B 1 317 ? 27.756 -2.687 29.930 1.00 26.31 294 SER B O 1
ATOM 4933 N N . ASN B 1 318 ? 27.831 -3.255 27.753 1.00 22.20 295 ASN B N 1
ATOM 4934 C CA . ASN B 1 318 ? 27.103 -2.096 27.273 1.00 23.57 295 ASN B CA 1
ATOM 4935 C C . ASN B 1 318 ? 25.691 -2.049 27.819 1.00 19.73 295 ASN B C 1
ATOM 4936 O O . ASN B 1 318 ? 24.977 -3.042 27.767 1.00 25.34 295 ASN B O 1
ATOM 4941 N N . ILE B 1 319 ? 25.288 -0.903 28.351 1.00 15.40 296 ILE B N 1
ATOM 4942 C CA . ILE B 1 319 ? 23.860 -0.652 28.547 1.00 16.54 296 ILE B CA 1
ATOM 4943 C C . ILE B 1 319 ? 23.411 0.198 27.371 1.00 19.34 296 ILE B C 1
ATOM 4944 O O . ILE B 1 319 ? 23.743 1.392 27.295 1.00 17.18 296 ILE B O 1
ATOM 4949 N N . PRO B 1 320 ? 22.662 -0.411 26.435 1.00 20.37 297 PRO B N 1
ATOM 4950 C CA . PRO B 1 320 ? 22.381 0.257 25.159 1.00 15.90 297 PRO B CA 1
ATOM 4951 C C . PRO B 1 320 ? 21.333 1.338 25.330 1.00 17.00 297 PRO B C 1
ATOM 4952 O O . PRO B 1 320 ? 20.167 1.034 25.561 1.00 16.81 297 PRO B O 1
ATOM 4956 N N . ILE B 1 321 ? 21.752 2.591 25.218 1.00 17.08 298 ILE B N 1
ATOM 4957 C CA . ILE B 1 321 ? 20.852 3.712 25.397 1.00 17.26 298 ILE B CA 1
ATOM 4958 C C . ILE B 1 321 ? 20.428 4.280 24.054 1.00 13.12 298 ILE B C 1
ATOM 4959 O O . ILE B 1 321 ? 21.264 4.493 23.178 1.00 18.51 298 ILE B O 1
ATOM 4964 N N . PHE B 1 322 ? 19.130 4.535 23.901 1.00 12.76 299 PHE B N 1
ATOM 4965 C CA . PHE B 1 322 ? 18.590 5.098 22.669 1.00 12.19 299 PHE B CA 1
ATOM 4966 C C . PHE B 1 322 ? 17.915 6.433 22.936 1.00 15.99 299 PHE B C 1
ATOM 4967 O O . PHE B 1 322 ? 17.084 6.531 23.834 1.00 13.36 299 PHE B O 1
ATOM 4975 N N . TYR B 1 323 ? 18.262 7.453 22.151 1.00 10.71 300 TYR B N 1
ATOM 4976 C CA . TYR B 1 323 ? 17.416 8.626 22.076 1.00 12.68 300 TYR B CA 1
ATOM 4977 C C . TYR B 1 323 ? 16.028 8.214 21.620 1.00 12.57 300 TYR B C 1
ATOM 4978 O O . TYR B 1 323 ? 15.873 7.298 20.812 1.00 12.02 300 TYR B O 1
ATOM 4987 N N . GLY B 1 324 ? 15.020 8.884 22.150 1.00 11.63 301 GLY B N 1
ATOM 4988 C CA . GLY B 1 324 ? 13.662 8.694 21.689 1.00 11.67 301 GLY B CA 1
ATOM 4989 C C . GLY B 1 324 ? 13.128 10.017 21.172 1.00 12.51 301 GLY B C 1
ATOM 4990 O O . GLY B 1 324 ? 13.191 11.039 21.869 1.00 14.94 301 GLY B O 1
ATOM 4991 N N . ASP B 1 325 ? 12.609 10.016 19.951 1.00 11.04 302 ASP B N 1
ATOM 4992 C CA . ASP B 1 325 ? 11.858 11.166 19.468 1.00 11.48 302 ASP B CA 1
ATOM 4993 C C . ASP B 1 325 ? 10.399 10.783 19.582 1.00 17.38 302 ASP B C 1
ATOM 4994 O O . ASP B 1 325 ? 9.946 9.818 18.963 1.00 14.88 302 ASP B O 1
ATOM 4999 N N . VAL B 1 326 ? 9.683 11.527 20.415 1.00 14.90 303 VAL B N 1
ATOM 5000 C CA . VAL B 1 326 ? 8.379 11.104 20.885 1.00 13.26 303 VAL B CA 1
ATOM 5001 C C . VAL B 1 326 ? 7.392 12.241 20.691 1.00 16.15 303 VAL B C 1
ATOM 5002 O O . VAL B 1 326 ? 7.776 13.414 20.756 1.00 11.75 303 VAL B O 1
ATOM 5006 N N . VAL B 1 327 ? 6.130 11.887 20.443 1.00 11.89 304 VAL B N 1
ATOM 5007 C CA . VAL B 1 327 ? 5.100 12.865 20.126 1.00 12.34 304 VAL B CA 1
ATOM 5008 C C . VAL B 1 327 ? 4.220 13.174 21.341 1.00 16.96 304 VAL B C 1
ATOM 5009 O O . VAL B 1 327 ? 3.713 12.286 22.018 1.00 16.01 304 VAL B O 1
ATOM 5013 N N . GLY B 1 328 ? 4.071 14.461 21.633 1.00 16.00 305 GLY B N 1
ATOM 5014 C CA . GLY B 1 328 ? 3.312 14.876 22.787 1.00 12.61 305 GLY B CA 1
ATOM 5015 C C . GLY B 1 328 ? 2.114 15.703 22.387 1.00 18.18 305 GLY B C 1
ATOM 5016 O O . GLY B 1 328 ? 2.041 16.204 21.265 1.00 18.66 305 GLY B O 1
ATOM 5017 N N . ILE B 1 329 ? 1.171 15.835 23.311 1.00 19.01 306 ILE B N 1
ATOM 5018 C CA . ILE B 1 329 ? -0.025 16.617 23.073 1.00 17.37 306 ILE B CA 1
ATOM 5019 C C . ILE B 1 329 ? -0.095 17.703 24.120 1.00 19.76 306 ILE B C 1
ATOM 5020 O O . ILE B 1 329 ? 0.060 17.438 25.322 1.00 18.46 306 ILE B O 1
ATOM 5025 N N . ASN B 1 330 ? -0.321 18.927 23.656 1.00 22.11 307 ASN B N 1
ATOM 5026 C CA . ASN B 1 330 ? -0.277 20.095 24.527 1.00 21.83 307 ASN B CA 1
ATOM 5027 C C . ASN B 1 330 ? -1.381 20.072 25.565 1.00 20.46 307 ASN B C 1
ATOM 5028 O O . ASN B 1 330 ? -2.552 19.889 25.231 1.00 17.73 307 ASN B O 1
ATOM 5033 N N . SER B 1 331 ? -0.987 20.257 26.824 1.00 19.35 308 SER B N 1
ATOM 5034 C CA . SER B 1 331 ? -1.930 20.327 27.940 1.00 24.93 308 SER B CA 1
ATOM 5035 C C . SER B 1 331 ? -2.827 21.552 27.861 1.00 21.48 308 SER B C 1
ATOM 5036 O O . SER B 1 331 ? -3.815 21.638 28.578 1.00 25.64 308 SER B O 1
ATOM 5039 N N . SER B 1 332 ? -2.485 22.503 26.999 1.00 21.80 309 SER B N 1
ATOM 5040 C CA . SER B 1 332 ? -3.289 23.711 26.890 1.00 28.64 309 SER B CA 1
ATOM 5041 C C . SER B 1 332 ? -4.657 23.422 26.292 1.00 27.57 309 SER B C 1
ATOM 5042 O O . SER B 1 332 ? -5.603 24.169 26.502 1.00 30.24 309 SER B O 1
ATOM 5045 N N . ILE B 1 333 ? -4.758 22.340 25.538 1.00 27.93 310 ILE B N 1
ATOM 5046 C CA . ILE B 1 333 ? -6.023 21.989 24.910 1.00 30.79 310 ILE B CA 1
ATOM 5047 C C . ILE B 1 333 ? -7.019 21.450 25.938 1.00 30.54 310 ILE B C 1
ATOM 5048 O O . ILE B 1 333 ? -6.789 20.404 26.551 1.00 30.39 310 ILE B O 1
ATOM 5053 N N . THR B 1 334 ? -8.119 22.170 26.133 1.00 33.19 311 THR B N 1
ATOM 5054 C CA . THR B 1 334 ? -9.150 21.741 27.077 1.00 35.07 311 THR B CA 1
ATOM 5055 C C . THR B 1 334 ? -10.443 21.411 26.347 1.00 35.00 311 THR B C 1
ATOM 5056 O O . THR B 1 334 ? -11.336 20.759 26.889 1.00 40.55 311 THR B O 1
ATOM 5060 N N . ASN B 1 335 ? -10.544 21.872 25.110 1.00 34.57 312 ASN B N 1
ATOM 5061 C CA . ASN B 1 335 ? -11.677 21.509 24.280 1.00 35.60 312 ASN B CA 1
ATOM 5062 C C . ASN B 1 335 ? -11.617 20.030 23.898 1.00 38.48 312 ASN B C 1
ATOM 5063 O O . ASN B 1 335 ? -10.635 19.574 23.305 1.00 38.30 312 ASN B O 1
ATOM 5068 N N . SER B 1 336 ? -12.668 19.285 24.227 1.00 35.77 313 SER B N 1
ATOM 5069 C CA . SER B 1 336 ? -12.653 17.835 24.058 1.00 37.61 313 SER B CA 1
ATOM 5070 C C . SER B 1 336 ? -12.597 17.388 22.592 1.00 31.84 313 SER B C 1
ATOM 5071 O O . SER B 1 336 ? -11.997 16.362 22.280 1.00 37.05 313 SER B O 1
ATOM 5074 N N . TYR B 1 337 ? -13.217 18.145 21.695 1.00 33.23 314 TYR B N 1
ATOM 5075 C CA . TYR B 1 337 ? -13.128 17.826 20.276 1.00 31.49 314 TYR B CA 1
ATOM 5076 C C . TYR B 1 337 ? -11.704 18.050 19.779 1.00 34.14 314 TYR B C 1
ATOM 5077 O O . TYR B 1 337 ? -11.164 17.234 19.025 1.00 34.40 314 TYR B O 1
ATOM 5086 N N . LYS B 1 338 ? -11.083 19.144 20.205 1.00 31.83 315 LYS B N 1
ATOM 5087 C CA . LYS B 1 338 ? -9.744 19.433 19.721 1.00 30.30 315 LYS B CA 1
ATOM 5088 C C . LYS B 1 338 ? -8.761 18.403 20.288 1.00 24.95 315 LYS B C 1
ATOM 5089 O O . LYS B 1 338 ? -7.923 17.885 19.562 1.00 22.52 315 LYS B O 1
ATOM 5095 N N . LYS B 1 339 ? -8.889 18.083 21.572 1.00 23.28 316 LYS B N 1
ATOM 5096 C CA . LYS B 1 339 ? -8.048 17.057 22.184 1.00 27.78 316 LYS B CA 1
ATOM 5097 C C . LYS B 1 339 ? -8.136 15.725 21.423 1.00 29.48 316 LYS B C 1
ATOM 5098 O O . LYS B 1 339 ? -7.128 15.041 21.212 1.00 20.45 316 LYS B O 1
ATOM 5104 N N . GLU B 1 340 ? -9.349 15.371 21.010 1.00 27.71 317 GLU B N 1
ATOM 5105 C CA . GLU B 1 340 ? -9.587 14.104 20.329 1.00 32.76 317 GLU B CA 1
ATOM 5106 C C . GLU B 1 340 ? -8.921 14.104 18.954 1.00 26.13 317 GLU B C 1
ATOM 5107 O O . GLU B 1 340 ? -8.433 13.077 18.489 1.00 27.16 317 GLU B O 1
ATOM 5110 N N . LYS B 1 341 ? -8.894 15.260 18.304 1.00 25.22 318 LYS B N 1
ATOM 5111 C CA . LYS B 1 341 ? -8.236 15.348 17.012 1.00 23.25 318 LYS B CA 1
ATOM 5112 C C . LYS B 1 341 ? -6.719 15.317 17.188 1.00 25.83 318 LYS B C 1
ATOM 5113 O O . LYS B 1 341 ? -6.009 14.712 16.375 1.00 23.75 318 LYS B O 1
ATOM 5119 N N . ALA B 1 342 ? -6.231 15.944 18.259 1.00 18.82 319 ALA B N 1
ATOM 5120 C CA . ALA B 1 342 ? -4.795 15.982 18.526 1.00 22.74 319 ALA B CA 1
ATOM 5121 C C . ALA B 1 342 ? -4.279 14.582 18.818 1.00 19.47 319 ALA B C 1
ATOM 5122 O O . ALA B 1 342 ? -3.212 14.203 18.355 1.00 22.68 319 ALA B O 1
ATOM 5124 N N . ILE B 1 343 ? -5.058 13.814 19.574 1.00 18.05 320 ILE B N 1
ATOM 5125 C CA . ILE B 1 343 ? -4.701 12.445 19.905 1.00 21.32 320 ILE B CA 1
ATOM 5126 C C . ILE B 1 343 ? -4.691 11.650 18.606 1.00 23.36 320 ILE B C 1
ATOM 5127 O O . ILE B 1 343 ? -3.807 10.817 18.361 1.00 18.55 320 ILE B O 1
ATOM 5132 N N . GLU B 1 344 ? -5.631 11.980 17.733 1.00 20.87 321 GLU B N 1
ATOM 5133 C CA . GLU B 1 344 ? -5.708 11.323 16.446 1.00 23.80 321 GLU B CA 1
ATOM 5134 C C . GLU B 1 344 ? -4.467 11.627 15.608 1.00 24.28 321 GLU B C 1
ATOM 5135 O O . GLU B 1 344 ? -3.869 10.719 15.028 1.00 21.88 321 GLU B O 1
ATOM 5141 N N . LEU B 1 345 ? -4.065 12.897 15.573 1.00 21.94 322 LEU B N 1
ATOM 5142 C CA . LEU B 1 345 ? -2.863 13.289 14.830 1.00 21.41 322 LEU B CA 1
ATOM 5143 C C . LEU B 1 345 ? -1.621 12.624 15.434 1.00 19.28 322 LEU B C 1
ATOM 5144 O O . LEU B 1 345 ? -0.744 12.150 14.707 1.00 17.07 322 LEU B O 1
ATOM 5149 N N . ALA B 1 346 ? -1.559 12.583 16.763 1.00 16.75 323 ALA B N 1
ATOM 5150 C CA . ALA B 1 346 ? -0.446 11.937 17.459 1.00 19.23 323 ALA B CA 1
ATOM 5151 C C . ALA B 1 346 ? -0.292 10.464 17.046 1.00 19.29 323 ALA B C 1
ATOM 5152 O O . ALA B 1 346 ? 0.829 9.980 16.855 1.00 16.04 323 ALA B O 1
ATOM 5154 N N . ASN B 1 347 ? -1.408 9.754 16.894 1.00 18.53 324 ASN B N 1
ATOM 5155 C CA . ASN B 1 347 ? -1.341 8.364 16.456 1.00 18.62 324 ASN B CA 1
ATOM 5156 C C . ASN B 1 347 ? -0.913 8.250 15.000 1.00 18.09 324 ASN B C 1
ATOM 5157 O O . ASN B 1 347 ? -0.068 7.420 14.662 1.00 18.57 324 ASN B O 1
ATOM 5162 N N . ILE B 1 348 ? -1.454 9.108 14.147 1.00 15.80 325 ILE B N 1
ATOM 5163 C CA . ILE B 1 348 ? -1.062 9.086 12.745 1.00 22.48 325 ILE B CA 1
ATOM 5164 C C . ILE B 1 348 ? 0.428 9.356 12.569 1.00 24.12 325 ILE B C 1
ATOM 5165 O O . ILE B 1 348 ? 1.083 8.696 11.778 1.00 21.73 325 ILE B O 1
ATOM 5170 N N . ILE B 1 349 ? 0.970 10.296 13.337 1.00 19.46 326 ILE B N 1
ATOM 5171 C CA . ILE B 1 349 ? 2.402 10.590 13.287 1.00 19.64 326 ILE B CA 1
ATOM 5172 C C . ILE B 1 349 ? 3.263 9.387 13.692 1.00 20.05 326 ILE B C 1
ATOM 5173 O O . ILE B 1 349 ? 4.383 9.224 13.208 1.00 19.18 326 ILE B O 1
ATOM 5178 N N . THR B 1 350 ? 2.736 8.523 14.556 1.00 14.56 327 THR B N 1
ATOM 5179 C CA . THR B 1 350 ? 3.530 7.399 15.028 1.00 19.08 327 THR B CA 1
ATOM 5180 C C . THR B 1 350 ? 3.032 6.043 14.519 1.00 19.86 327 THR B C 1
ATOM 5181 O O . THR B 1 350 ? 3.496 5.008 14.986 1.00 18.78 327 THR B O 1
ATOM 5185 N N . ASP B 1 351 ? 2.099 6.027 13.572 1.00 22.32 328 ASP B N 1
ATOM 5186 C CA . ASP B 1 351 ? 1.569 4.730 13.159 1.00 24.27 328 ASP B CA 1
ATOM 5187 C C . ASP B 1 351 ? 2.379 4.112 12.008 1.00 24.69 328 ASP B C 1
ATOM 5188 O O . ASP B 1 351 ? 3.185 4.789 11.344 1.00 18.88 328 ASP B O 1
ATOM 5193 N N . LYS B 1 352 ? 2.144 2.822 11.789 1.00 17.11 329 LYS B N 1
ATOM 5194 C CA . LYS B 1 352 ? 2.925 2.031 10.852 1.00 23.61 329 LYS B CA 1
ATOM 5195 C C . LYS B 1 352 ? 2.994 2.620 9.447 1.00 18.70 329 LYS B C 1
ATOM 5196 O O . LYS B 1 352 ? 4.083 2.793 8.923 1.00 21.04 329 LYS B O 1
ATOM 5202 N N . ASN B 1 353 ? 1.846 2.912 8.838 1.00 17.74 330 ASN B N 1
ATOM 5203 C CA . ASN B 1 353 ? 1.832 3.362 7.453 1.00 22.92 330 ASN B CA 1
ATOM 5204 C C . ASN B 1 353 ? 2.614 4.659 7.267 1.00 26.95 330 ASN B C 1
ATOM 5205 O O . ASN B 1 353 ? 3.384 4.800 6.310 1.00 20.77 330 ASN B O 1
ATOM 5210 N N . THR B 1 354 ? 2.429 5.592 8.198 1.00 19.62 331 THR B N 1
ATOM 5211 C CA . THR B 1 354 ? 3.131 6.873 8.160 1.00 21.51 331 THR B CA 1
ATOM 5212 C C . THR B 1 354 ? 4.642 6.687 8.190 1.00 17.52 331 THR B C 1
ATOM 5213 O O . THR B 1 354 ? 5.363 7.281 7.388 1.00 19.74 331 THR B O 1
ATOM 5217 N N . MET B 1 355 ? 5.114 5.844 9.102 1.00 18.51 332 MET B N 1
ATOM 5218 C CA . MET B 1 355 ? 6.543 5.618 9.273 1.00 16.26 332 MET B CA 1
ATOM 5219 C C . MET B 1 355 ? 7.171 4.942 8.058 1.00 20.28 332 MET B C 1
ATOM 5220 O O . MET B 1 355 ? 8.282 5.305 7.663 1.00 15.75 332 MET B O 1
ATOM 5225 N N . VAL B 1 356 ? 6.475 3.962 7.472 1.00 19.20 333 VAL B N 1
ATOM 5226 C CA . VAL B 1 356 ? 6.959 3.317 6.245 1.00 19.79 333 VAL B CA 1
ATOM 5227 C C . VAL B 1 356 ? 7.150 4.337 5.113 1.00 22.55 333 VAL B C 1
ATOM 5228 O O . VAL B 1 356 ? 8.192 4.369 4.465 1.00 25.15 333 VAL B O 1
ATOM 5232 N N . LYS B 1 357 ? 6.145 5.169 4.880 1.00 19.92 334 LYS B N 1
ATOM 5233 C CA . LYS B 1 357 ? 6.229 6.176 3.827 1.00 22.28 334 LYS B CA 1
ATOM 5234 C C . LYS B 1 357 ? 7.333 7.214 4.093 1.00 22.54 334 LYS B C 1
ATOM 5235 O O . LYS B 1 357 ? 8.019 7.648 3.169 1.00 24.41 334 LYS B O 1
ATOM 5241 N N . ALA B 1 358 ? 7.479 7.629 5.352 1.00 18.78 335 ALA B N 1
ATOM 5242 C CA . ALA B 1 358 ? 8.468 8.648 5.737 1.00 20.47 335 ALA B CA 1
ATOM 5243 C C . ALA B 1 358 ? 9.916 8.188 5.544 1.00 19.35 335 ALA B C 1
ATOM 5244 O O . ALA B 1 358 ? 10.793 8.960 5.159 1.00 20.62 335 ALA B O 1
ATOM 5246 N N . VAL B 1 359 ? 10.146 6.915 5.810 1.00 16.03 336 VAL B N 1
ATOM 5247 C CA . VAL B 1 359 ? 11.482 6.352 5.885 1.00 15.47 336 VAL B CA 1
ATOM 5248 C C . VAL B 1 359 ? 11.938 5.753 4.532 1.00 23.13 336 VAL B C 1
ATOM 5249 O O . VAL B 1 359 ? 13.128 5.742 4.205 1.00 23.71 336 VAL B O 1
ATOM 5253 N N . SER B 1 360 ? 10.980 5.277 3.742 1.00 20.99 337 SER B N 1
ATOM 5254 C CA . SER B 1 360 ? 11.278 4.620 2.473 1.00 25.16 337 SER B CA 1
ATOM 5255 C C . SER B 1 360 ? 11.713 5.595 1.383 1.00 20.89 337 SER B C 1
ATOM 5256 O O . SER B 1 360 ? 11.517 6.806 1.502 1.00 20.84 337 SER B O 1
ATOM 5259 N N . PRO B 1 361 ? 12.311 5.065 0.307 1.00 26.15 338 PRO B N 1
ATOM 5260 C CA . PRO B 1 361 ? 12.539 5.904 -0.871 1.00 22.23 338 PRO B CA 1
ATOM 5261 C C . PRO B 1 361 ? 11.229 6.463 -1.407 1.00 25.67 338 PRO B C 1
ATOM 5262 O O . PRO B 1 361 ? 10.160 5.919 -1.134 1.00 30.03 338 PRO B O 1
ATOM 5266 N N . ASP B 1 362 ? 11.308 7.554 -2.153 1.00 24.21 339 ASP B N 1
ATOM 5267 C CA . ASP B 1 362 ? 10.164 8.019 -2.905 1.00 30.62 339 ASP B CA 1
ATOM 5268 C C . ASP B 1 362 ? 10.660 8.522 -4.260 1.00 28.36 339 ASP B C 1
ATOM 5269 O O . ASP B 1 362 ? 11.795 8.240 -4.645 1.00 31.65 339 ASP B O 1
ATOM 5274 N N . GLU B 1 363 ? 9.833 9.287 -4.963 1.00 29.61 340 GLU B N 1
ATOM 5275 C CA . GLU B 1 363 ? 10.168 9.726 -6.317 1.00 36.00 340 GLU B CA 1
ATOM 5276 C C . GLU B 1 363 ? 11.418 10.606 -6.369 1.00 37.43 340 GLU B C 1
ATOM 5277 O O . GLU B 1 363 ? 12.109 10.643 -7.386 1.00 42.01 340 GLU B O 1
ATOM 5279 N N . ASN B 1 364 ? 11.713 11.312 -5.282 1.00 34.06 341 ASN B N 1
ATOM 5280 C CA . ASN B 1 364 ? 12.854 12.222 -5.283 1.00 33.04 341 ASN B CA 1
ATOM 5281 C C . ASN B 1 364 ? 14.050 11.708 -4.473 1.00 32.95 341 ASN B C 1
ATOM 5282 O O . ASN B 1 364 ? 15.096 12.353 -4.409 1.00 32.29 341 ASN B O 1
ATOM 5287 N N . ASN B 1 365 ? 13.895 10.535 -3.872 1.00 31.66 342 ASN B N 1
ATOM 5288 C CA . ASN B 1 365 ? 14.900 9.985 -2.966 1.00 30.64 342 ASN B CA 1
ATOM 5289 C C . ASN B 1 365 ? 15.008 8.489 -3.156 1.00 27.68 342 ASN B C 1
ATOM 5290 O O . ASN B 1 365 ? 14.040 7.785 -2.901 1.00 26.61 342 ASN B O 1
ATOM 5295 N N . LYS B 1 366 ? 16.154 7.980 -3.608 1.00 27.97 343 LYS B N 1
ATOM 5296 C CA . LYS B 1 366 ? 16.197 6.552 -3.927 1.00 29.35 343 LYS B CA 1
ATOM 5297 C C . LYS B 1 366 ? 16.675 5.643 -2.788 1.00 29.25 343 LYS B C 1
ATOM 5298 O O . LYS B 1 366 ? 16.618 4.416 -2.907 1.00 24.92 343 LYS B O 1
ATOM 5304 N N . TYR B 1 367 ? 17.123 6.222 -1.680 1.00 25.97 344 TYR B N 1
ATOM 5305 C CA . TYR B 1 367 ? 17.566 5.391 -0.558 1.00 24.27 344 TYR B CA 1
ATOM 5306 C C . TYR B 1 367 ? 16.724 5.608 0.695 1.00 24.16 344 TYR B C 1
ATOM 5307 O O . TYR B 1 367 ? 16.146 6.672 0.884 1.00 22.75 344 TYR B O 1
ATOM 5316 N N . PRO B 1 368 ? 16.636 4.580 1.545 1.00 23.55 345 PRO B N 1
ATOM 5317 C CA . PRO B 1 368 ? 15.920 4.721 2.814 1.00 20.76 345 PRO B CA 1
ATOM 5318 C C . PRO B 1 368 ? 16.606 5.724 3.745 1.00 19.99 345 PRO B C 1
ATOM 5319 O O . PRO B 1 368 ? 17.806 5.950 3.623 1.00 23.08 345 PRO B O 1
ATOM 5323 N N . GLN B 1 369 ? 15.863 6.302 4.680 1.00 16.37 346 GLN B N 1
ATOM 5324 C CA . GLN B 1 369 ? 16.467 7.214 5.644 1.00 16.80 346 GLN B CA 1
ATOM 5325 C C . GLN B 1 369 ? 17.281 6.445 6.678 1.00 17.20 346 GLN B C 1
ATOM 5326 O O . GLN B 1 369 ? 18.234 6.969 7.250 1.00 12.97 346 GLN B O 1
ATOM 5332 N N . TYR B 1 370 ? 16.935 5.176 6.862 1.00 15.38 347 TYR B N 1
ATOM 5333 C CA . TYR B 1 370 ? 17.586 4.319 7.847 1.00 13.21 347 TYR B CA 1
ATOM 5334 C C . TYR B 1 370 ? 17.486 4.882 9.268 1.00 15.49 347 TYR B C 1
ATOM 5335 O O . TYR B 1 370 ? 18.377 4.702 10.098 1.00 17.15 347 TYR B O 1
ATOM 5344 N N . LEU B 1 371 ? 16.372 5.550 9.543 1.00 15.28 348 LEU B N 1
ATOM 5345 C CA . LEU B 1 371 ? 16.000 5.863 10.911 1.00 14.91 348 LEU B CA 1
ATOM 5346 C C . LEU B 1 371 ? 15.375 4.609 11.537 1.00 16.15 348 LEU B C 1
ATOM 5347 O O . LEU B 1 371 ? 14.826 3.772 10.821 1.00 14.82 348 LEU B O 1
ATOM 5352 N N . LEU B 1 372 ? 15.481 4.471 12.858 1.00 18.03 349 LEU B N 1
ATOM 5353 C CA . LEU B 1 372 ? 14.889 3.335 13.556 1.00 14.12 349 LEU B CA 1
ATOM 5354 C C . LEU B 1 372 ? 13.479 3.643 14.011 1.00 15.06 349 LEU B C 1
ATOM 5355 O O . LEU B 1 372 ? 13.279 4.499 14.870 1.00 17.38 349 LEU B O 1
ATOM 5360 N N . PRO B 1 373 ? 12.486 2.944 13.451 1.00 16.77 350 PRO B N 1
ATOM 5361 C CA . PRO B 1 373 ? 11.115 3.079 13.963 1.00 13.62 350 PRO B CA 1
ATOM 5362 C C . PRO B 1 373 ? 10.969 2.530 15.376 1.00 17.15 350 PRO B C 1
ATOM 5363 O O . PRO B 1 373 ? 11.837 1.782 15.861 1.00 13.14 350 PRO B O 1
ATOM 5367 N N . ALA B 1 374 ? 9.868 2.891 16.029 1.00 12.36 351 ALA B N 1
ATOM 5368 C CA . ALA B 1 374 ? 9.592 2.414 17.374 1.00 21.29 351 ALA B CA 1
ATOM 5369 C C . ALA B 1 374 ? 8.567 1.268 17.343 1.00 16.32 351 ALA B C 1
ATOM 5370 O O . ALA B 1 374 ? 8.236 0.710 18.375 1.00 21.62 351 ALA B O 1
ATOM 5372 N N . ARG B 1 375 ? 8.084 0.923 16.150 1.00 15.46 352 ARG B N 1
ATOM 5373 C CA . ARG B 1 375 ? 7.098 -0.146 15.973 1.00 16.12 352 ARG B CA 1
ATOM 5374 C C . ARG B 1 375 ? 7.662 -1.369 15.219 1.00 21.06 352 ARG B C 1
ATOM 5375 O O . ARG B 1 375 ? 8.253 -1.223 14.149 1.00 20.12 352 ARG B O 1
ATOM 5383 N N . ARG B 1 376 ? 7.455 -2.567 15.759 1.00 20.84 353 ARG B N 1
ATOM 5384 C CA . ARG B 1 376 ? 7.915 -3.802 15.111 1.00 22.54 353 ARG B CA 1
ATOM 5385 C C . ARG B 1 376 ? 7.412 -3.943 13.686 1.00 22.08 353 ARG B C 1
ATOM 5386 O O . ARG B 1 376 ? 8.162 -4.337 12.789 1.00 20.76 353 ARG B O 1
ATOM 5394 N N . SER B 1 377 ? 6.140 -3.624 13.485 1.00 18.37 354 SER B N 1
ATOM 5395 C CA . SER B 1 377 ? 5.494 -3.826 12.198 1.00 18.34 354 SER B CA 1
ATOM 5396 C C . SER B 1 377 ? 6.170 -3.040 11.073 1.00 25.71 354 SER B C 1
ATOM 5397 O O . SER B 1 377 ? 6.160 -3.469 9.906 1.00 22.59 354 SER B O 1
ATOM 5400 N N . VAL B 1 378 ? 6.769 -1.903 11.415 1.00 19.56 355 VAL B N 1
ATOM 5401 C CA . VAL B 1 378 ? 7.427 -1.085 10.406 1.00 21.05 355 VAL B CA 1
ATOM 5402 C C . VAL B 1 378 ? 8.692 -1.787 9.909 1.00 18.22 355 VAL B C 1
ATOM 5403 O O . VAL B 1 378 ? 9.004 -1.760 8.720 1.00 22.83 355 VAL B O 1
ATOM 5407 N N . TYR B 1 379 ? 9.406 -2.426 10.826 1.00 17.91 356 TYR B N 1
ATOM 5408 C CA . TYR B 1 379 ? 10.591 -3.189 10.473 1.00 21.69 356 TYR B CA 1
ATOM 5409 C C . TYR B 1 379 ? 10.243 -4.361 9.564 1.00 26.80 356 TYR B C 1
ATOM 5410 O O . TYR B 1 379 ? 10.998 -4.710 8.655 1.00 26.50 356 TYR B O 1
ATOM 5419 N N . HIS B 1 380 ? 9.110 -4.990 9.849 1.00 24.66 357 HIS B N 1
ATOM 5420 C CA . HIS B 1 380 ? 8.662 -6.134 9.077 1.00 31.63 357 HIS B CA 1
ATOM 5421 C C . HIS B 1 380 ? 8.374 -5.701 7.641 1.00 26.67 357 HIS B C 1
ATOM 5422 O O . HIS B 1 380 ? 8.832 -6.327 6.691 1.00 28.33 357 HIS B O 1
ATOM 5429 N N . ASN B 1 381 ? 7.637 -4.610 7.490 1.00 22.68 358 ASN B N 1
ATOM 5430 C CA . ASN B 1 381 ? 7.350 -4.080 6.167 1.00 25.26 358 ASN B CA 1
ATOM 5431 C C . ASN B 1 381 ? 8.626 -3.677 5.415 1.00 28.79 358 ASN B C 1
ATOM 5432 O O . ASN B 1 381 ? 8.768 -3.974 4.232 1.00 31.23 358 ASN B O 1
ATOM 5437 N N . LEU B 1 382 ? 9.537 -2.985 6.093 1.00 24.87 359 LEU B N 1
ATOM 5438 C CA . LEU B 1 382 ? 10.758 -2.515 5.447 1.00 25.98 359 LEU B CA 1
ATOM 5439 C C . LEU B 1 382 ? 11.770 -3.618 5.190 1.00 25.21 359 LEU B C 1
ATOM 5440 O O . LEU B 1 382 ? 12.499 -3.564 4.209 1.00 29.93 359 LEU B O 1
ATOM 5445 N N . GLY B 1 383 ? 11.822 -4.605 6.079 1.00 23.65 360 GLY B N 1
ATOM 5446 C CA . GLY B 1 383 ? 12.862 -5.616 6.033 1.00 26.78 360 GLY B CA 1
ATOM 5447 C C . GLY B 1 383 ? 12.778 -6.471 4.783 1.00 34.58 360 GLY B C 1
ATOM 5448 O O . GLY B 1 383 ? 13.775 -7.061 4.353 1.00 27.46 360 GLY B O 1
ATOM 5449 N N . ASN B 1 384 ? 11.570 -6.529 4.224 1.00 29.52 361 ASN B N 1
ATOM 5450 C CA . ASN B 1 384 ? 11.281 -7.226 2.982 1.00 40.46 361 ASN B CA 1
ATOM 5451 C C . ASN B 1 384 ? 11.945 -6.540 1.793 1.00 38.34 361 ASN B C 1
ATOM 5452 O O . ASN B 1 384 ? 12.648 -7.181 1.018 1.00 43.85 361 ASN B O 1
ATOM 5454 N N . LYS B 1 385 ? 11.737 -5.230 1.666 1.00 33.53 362 LYS B N 1
ATOM 5455 C CA . LYS B 1 385 ? 12.351 -4.458 0.594 1.00 32.58 362 LYS B CA 1
ATOM 5456 C C . LYS B 1 385 ? 13.833 -4.182 0.862 1.00 35.68 362 LYS B C 1
ATOM 5457 O O . LYS B 1 385 ? 14.676 -4.385 -0.014 1.00 34.98 362 LYS B O 1
ATOM 5459 N N . TYR B 1 386 ? 14.151 -3.737 2.075 1.00 32.21 363 TYR B N 1
ATOM 5460 C CA . TYR B 1 386 ? 15.506 -3.283 2.391 1.00 26.33 363 TYR B CA 1
ATOM 5461 C C . TYR B 1 386 ? 16.131 -4.055 3.557 1.00 28.42 363 TYR B C 1
ATOM 5462 O O . TYR B 1 386 ? 15.908 -3.719 4.727 1.00 26.21 363 TYR B O 1
ATOM 5471 N N . PRO B 1 387 ? 16.935 -5.085 3.236 1.00 25.53 364 PRO B N 1
ATOM 5472 C CA . PRO B 1 387 ? 17.465 -6.084 4.179 1.00 23.92 364 PRO B CA 1
ATOM 5473 C C . PRO B 1 387 ? 18.278 -5.509 5.325 1.00 22.73 364 PRO B C 1
ATOM 5474 O O . PRO B 1 387 ? 18.509 -6.213 6.306 1.00 23.11 364 PRO B O 1
ATOM 5478 N N . ILE B 1 388 ? 18.731 -4.266 5.204 1.00 24.43 365 ILE B N 1
ATOM 5479 C CA . ILE B 1 388 ? 19.490 -3.661 6.287 1.00 23.20 365 ILE B CA 1
ATOM 5480 C C . ILE B 1 388 ? 18.554 -3.435 7.487 1.00 18.14 365 ILE B C 1
ATOM 5481 O O . ILE B 1 388 ? 18.954 -3.566 8.644 1.00 18.86 365 ILE B O 1
ATOM 5486 N N . TYR B 1 389 ? 17.293 -3.148 7.196 1.00 18.07 366 TYR B N 1
ATOM 5487 C CA . TYR B 1 389 ? 16.284 -3.006 8.231 1.00 19.25 366 TYR B CA 1
ATOM 5488 C C . TYR B 1 389 ? 16.050 -4.301 9.015 1.00 20.91 366 TYR B C 1
ATOM 5489 O O . TYR B 1 389 ? 15.574 -4.269 10.150 1.00 22.76 366 TYR B O 1
ATOM 5498 N N . GLY B 1 390 ? 16.420 -5.431 8.419 1.00 21.52 367 GLY B N 1
ATOM 5499 C CA . GLY B 1 390 ? 16.374 -6.708 9.105 1.00 19.35 367 GLY B CA 1
ATOM 5500 C C . GLY B 1 390 ? 17.481 -6.797 10.131 1.00 23.76 367 GLY B C 1
ATOM 5501 O O . GLY B 1 390 ? 17.287 -7.305 11.243 1.00 20.82 367 GLY B O 1
ATOM 5502 N N . LYS B 1 391 ? 18.652 -6.293 9.755 1.00 15.43 368 LYS B N 1
ATOM 5503 C CA . LYS B 1 391 ? 19.773 -6.233 10.671 1.00 16.82 368 LYS B CA 1
ATOM 5504 C C . LYS B 1 391 ? 19.537 -5.172 11.761 1.00 21.16 368 LYS B C 1
ATOM 5505 O O . LYS B 1 391 ? 19.860 -5.390 12.931 1.00 20.19 368 LYS B O 1
ATOM 5507 N N . LEU B 1 392 ? 18.976 -4.030 11.374 1.00 16.75 369 LEU B N 1
ATOM 5508 C CA . LEU B 1 392 ? 18.686 -2.963 12.332 1.00 19.05 369 LEU B CA 1
ATOM 5509 C C . LEU B 1 392 ? 17.678 -3.392 13.391 1.00 18.50 369 LEU B C 1
ATOM 5510 O O . LEU B 1 392 ? 17.800 -3.033 14.574 1.00 16.07 369 LEU B O 1
ATOM 5515 N N . TYR B 1 393 ? 16.680 -4.151 12.954 1.00 17.58 370 TYR B N 1
ATOM 5516 C CA . TYR B 1 393 ? 15.691 -4.705 13.868 1.00 20.28 370 TYR B CA 1
ATOM 5517 C C . TYR B 1 393 ? 16.359 -5.445 15.019 1.00 18.78 370 TYR B C 1
ATOM 5518 O O . TYR B 1 393 ? 15.988 -5.255 16.171 1.00 18.94 370 TYR B O 1
ATOM 5527 N N . LYS B 1 394 ? 17.374 -6.255 14.713 1.00 23.55 371 LYS B N 1
ATOM 5528 C CA . LYS B 1 394 ? 18.111 -7.004 15.746 1.00 24.41 371 LYS B CA 1
ATOM 5529 C C . LYS B 1 394 ? 18.713 -6.126 16.848 1.00 22.79 371 LYS B C 1
ATOM 5530 O O . LYS B 1 394 ? 18.939 -6.582 17.975 1.00 22.00 371 LYS B O 1
ATOM 5536 N N . ILE B 1 395 ? 18.999 -4.874 16.525 1.00 21.46 372 ILE B N 1
ATOM 5537 C CA . ILE B 1 395 ? 19.550 -3.972 17.532 1.00 18.79 372 ILE B CA 1
ATOM 5538 C C . ILE B 1 395 ? 18.400 -3.307 18.268 1.00 18.97 372 ILE B C 1
ATOM 5539 O O . ILE B 1 395 ? 18.417 -3.162 19.487 1.00 20.40 372 ILE B O 1
ATOM 5544 N N . ALA B 1 396 ? 17.390 -2.928 17.501 1.00 20.40 373 ALA B N 1
ATOM 5545 C CA . ALA B 1 396 ? 16.188 -2.291 18.018 1.00 21.16 373 ALA B CA 1
ATOM 5546 C C . ALA B 1 396 ? 15.389 -3.107 19.058 1.00 21.34 373 ALA B C 1
ATOM 5547 O O . ALA B 1 396 ? 14.835 -2.525 19.995 1.00 20.85 373 ALA B O 1
ATOM 5549 N N . ASP B 1 397 ? 15.320 -4.431 18.887 1.00 23.70 374 ASP B N 1
ATOM 5550 C CA . ASP B 1 397 ? 14.359 -5.265 19.637 1.00 19.58 374 ASP B CA 1
ATOM 5551 C C . ASP B 1 397 ? 14.958 -5.880 20.893 1.00 19.10 374 ASP B C 1
ATOM 5552 O O . ASP B 1 397 ? 14.305 -6.621 21.617 1.00 24.28 374 ASP B O 1
ATOM 5557 N N . ASN B 1 398 ? 16.222 -5.579 21.116 1.00 18.36 375 ASN B N 1
ATOM 5558 C CA . ASN B 1 398 ? 16.933 -5.955 22.320 1.00 22.69 375 ASN B CA 1
ATOM 5559 C C . ASN B 1 398 ? 16.222 -5.573 23.614 1.00 24.35 375 ASN B C 1
ATOM 5560 O O . ASN B 1 398 ? 16.057 -4.394 23.887 1.00 20.67 375 ASN B O 1
ATOM 5565 N N . SER B 1 399 ? 15.841 -6.559 24.425 1.00 24.75 376 SER B N 1
ATOM 5566 C CA . SER B 1 399 ? 15.034 -6.305 25.628 1.00 24.07 376 SER B CA 1
ATOM 5567 C C . SER B 1 399 ? 15.766 -5.535 26.724 1.00 21.40 376 SER B C 1
ATOM 5568 O O . SER B 1 399 ? 15.143 -5.079 27.671 1.00 25.69 376 SER B O 1
ATOM 5571 N N . ASN B 1 400 ? 17.079 -5.384 26.617 1.00 20.08 377 ASN B N 1
ATOM 5572 C CA . ASN B 1 400 ? 17.769 -4.553 27.597 1.00 27.46 377 ASN B CA 1
ATOM 5573 C C . ASN B 1 400 ? 18.002 -3.130 27.115 1.00 20.55 377 ASN B C 1
ATOM 5574 O O . ASN B 1 400 ? 18.710 -2.371 27.770 1.00 19.04 377 ASN B O 1
ATOM 5579 N N . ASN B 1 401 ? 17.433 -2.778 25.964 1.00 15.67 378 ASN B N 1
ATOM 5580 C CA . ASN B 1 401 ? 17.538 -1.411 25.473 1.00 18.91 378 ASN B CA 1
ATOM 5581 C C . ASN B 1 401 ? 16.863 -0.468 26.467 1.00 18.61 378 ASN B C 1
ATOM 5582 O O . ASN B 1 401 ? 15.877 -0.838 27.089 1.00 15.04 378 ASN B O 1
ATOM 5587 N N . LYS B 1 402 ? 17.410 0.731 26.623 1.00 14.39 379 LYS B N 1
ATOM 5588 C CA . LYS B 1 402 ? 16.838 1.736 27.512 1.00 15.80 379 LYS B CA 1
ATOM 5589 C C . LYS B 1 402 ? 16.689 3.056 26.767 1.00 19.24 379 LYS B C 1
ATOM 5590 O O . LYS B 1 402 ? 17.548 3.411 25.951 1.00 13.56 379 LYS B O 1
ATOM 5596 N N . LEU B 1 403 ? 15.592 3.767 27.032 1.00 14.91 380 LEU B N 1
ATOM 5597 C CA . LEU B 1 403 ? 15.386 5.081 26.443 1.00 16.89 380 LEU B CA 1
ATOM 5598 C C . LEU B 1 403 ? 16.183 6.162 27.196 1.00 13.43 380 LEU B C 1
ATOM 5599 O O . LEU B 1 403 ? 16.283 6.145 28.427 1.00 15.11 380 LEU B O 1
ATOM 5604 N N . PHE B 1 404 ? 16.718 7.116 26.452 1.00 11.80 381 PHE B N 1
ATOM 5605 C CA . PHE B 1 404 ? 17.558 8.157 27.032 1.00 14.68 381 PHE B CA 1
ATOM 5606 C C . PHE B 1 404 ? 16.687 9.205 27.738 1.00 14.71 381 PHE B C 1
ATOM 5607 O O . PHE B 1 404 ? 16.087 10.043 27.085 1.00 12.71 381 PHE B O 1
ATOM 5615 N N . ARG B 1 405 ? 16.623 9.137 29.068 1.00 15.20 382 ARG B N 1
ATOM 5616 C CA . ARG B 1 405 ? 15.859 10.090 29.875 1.00 11.25 382 ARG B CA 1
ATOM 5617 C C . ARG B 1 405 ? 16.783 10.968 30.714 1.00 11.34 382 ARG B C 1
ATOM 5618 O O . ARG B 1 405 ? 17.862 10.532 31.104 1.00 14.16 382 ARG B O 1
ATOM 5626 N N . THR B 1 406 ? 16.388 12.220 30.956 1.00 15.23 383 THR B N 1
ATOM 5627 C CA . THR B 1 406 ? 17.119 13.097 31.884 1.00 14.83 383 THR B CA 1
ATOM 5628 C C . THR B 1 406 ? 16.143 13.882 32.749 1.00 14.48 383 THR B C 1
ATOM 5629 O O . THR B 1 406 ? 14.988 14.100 32.363 1.00 11.48 383 THR B O 1
ATOM 5633 N N . GLY B 1 407 ? 16.609 14.301 33.924 1.00 14.44 384 GLY B N 1
ATOM 5634 C CA . GLY B 1 407 ? 15.762 15.004 34.875 1.00 15.56 384 GLY B CA 1
ATOM 5635 C C . GLY B 1 407 ? 15.261 16.369 34.428 1.00 14.34 384 GLY B C 1
ATOM 5636 O O . GLY B 1 407 ? 15.724 16.917 33.426 1.00 17.36 384 GLY B O 1
ATOM 5637 N N . PRO B 1 408 ? 14.325 16.947 35.194 1.00 18.00 385 PRO B N 1
ATOM 5638 C CA . PRO B 1 408 ? 13.655 18.197 34.800 1.00 17.06 385 PRO B CA 1
ATOM 5639 C C . PRO B 1 408 ? 14.589 19.406 34.619 1.00 18.81 385 PRO B C 1
ATOM 5640 O O . PRO B 1 408 ? 14.233 20.319 33.876 1.00 19.52 385 PRO B O 1
ATOM 5644 N N . GLU B 1 409 ? 15.760 19.429 35.245 1.00 17.47 386 GLU B N 1
ATOM 5645 C CA . GLU B 1 409 ? 16.588 20.635 35.125 1.00 22.39 386 GLU B CA 1
ATOM 5646 C C . GLU B 1 409 ? 17.679 20.504 34.040 1.00 25.36 386 GLU B C 1
ATOM 5647 O O . GLU B 1 409 ? 18.743 21.157 34.096 1.00 22.53 386 GLU B O 1
ATOM 5653 N N . ILE B 1 410 ? 17.368 19.701 33.026 1.00 15.81 387 ILE B N 1
ATOM 5654 C CA . ILE B 1 410 ? 18.310 19.368 31.957 1.00 17.90 387 ILE B CA 1
ATOM 5655 C C . ILE B 1 410 ? 18.831 20.592 31.201 1.00 16.48 387 ILE B C 1
ATOM 5656 O O . ILE B 1 410 ? 20.019 20.655 30.892 1.00 14.19 387 ILE B O 1
ATOM 5661 N N . ARG B 1 411 ? 17.977 21.580 30.942 1.00 16.25 388 ARG B N 1
ATOM 5662 C CA . ARG B 1 411 ? 18.411 22.730 30.133 1.00 19.23 388 ARG B CA 1
ATOM 5663 C C . ARG B 1 411 ? 19.565 23.487 30.798 1.00 21.51 388 ARG B C 1
ATOM 5664 O O . ARG B 1 411 ? 20.525 23.877 30.140 1.00 20.12 388 ARG B O 1
ATOM 5672 N N . GLU B 1 412 ? 19.455 23.700 32.104 1.00 22.72 389 GLU B N 1
ATOM 5673 C CA . GLU B 1 412 ? 20.480 24.417 32.851 1.00 26.02 389 GLU B CA 1
ATOM 5674 C C . GLU B 1 412 ? 21.716 23.551 33.027 1.00 24.08 389 GLU B C 1
ATOM 5675 O O . GLU B 1 412 ? 22.849 24.034 32.922 1.00 26.86 389 GLU B O 1
ATOM 5681 N N . TRP B 1 413 ? 21.503 22.268 33.282 1.00 16.05 390 TRP B N 1
ATOM 5682 C CA . TRP B 1 413 ? 22.626 21.356 33.369 1.00 15.78 390 TRP B CA 1
ATOM 5683 C C . TRP B 1 413 ? 23.415 21.353 32.055 1.00 16.75 390 TRP B C 1
ATOM 5684 O O . TRP B 1 413 ? 24.635 21.465 32.077 1.00 18.96 390 TRP B O 1
ATOM 5695 N N . LEU B 1 414 ? 22.730 21.258 30.911 1.00 18.76 391 LEU B N 1
ATOM 5696 C CA . LEU B 1 414 ? 23.427 21.216 29.617 1.00 17.97 391 LEU B CA 1
ATOM 5697 C C . LEU B 1 414 ? 24.278 22.460 29.366 1.00 22.54 391 LEU B C 1
ATOM 5698 O O . LEU B 1 414 ? 25.408 22.357 28.886 1.00 19.90 391 LEU B O 1
ATOM 5703 N N . LYS B 1 415 ? 23.724 23.630 29.687 1.00 22.30 392 LYS B N 1
ATOM 5704 C CA . LYS B 1 415 ? 24.441 24.883 29.522 1.00 26.19 392 LYS B CA 1
ATOM 5705 C C . LYS B 1 415 ? 25.759 24.833 30.287 1.00 22.98 392 LYS B C 1
ATOM 5706 O O . LYS B 1 415 ? 26.803 25.230 29.767 1.00 27.89 392 LYS B O 1
ATOM 5712 N N . GLN B 1 416 ? 25.724 24.310 31.509 1.00 21.34 393 GLN B N 1
ATOM 5713 C CA . GLN B 1 416 ? 26.946 24.216 32.305 1.00 21.89 393 GLN B CA 1
ATOM 5714 C C . GLN B 1 416 ? 27.844 23.077 31.830 1.00 20.69 393 GLN B C 1
ATOM 5715 O O . GLN B 1 416 ? 29.073 23.220 31.777 1.00 19.59 393 GLN B O 1
ATOM 5721 N N . ALA B 1 417 ? 27.228 21.953 31.477 1.00 19.27 394 ALA B N 1
ATOM 5722 C CA . ALA B 1 417 ? 27.972 20.752 31.102 1.00 19.64 394 ALA B CA 1
ATOM 5723 C C . ALA B 1 417 ? 28.685 20.942 29.764 1.00 21.55 394 ALA B C 1
ATOM 5724 O O . ALA B 1 417 ? 29.814 20.467 29.593 1.00 20.48 394 ALA B O 1
ATOM 5726 N N . LYS B 1 418 ? 28.044 21.648 28.831 1.00 19.15 395 LYS B N 1
ATOM 5727 C CA . LYS B 1 418 ? 28.680 21.951 27.535 1.00 27.89 395 LYS B CA 1
ATOM 5728 C C . LYS B 1 418 ? 30.060 22.566 27.754 1.00 26.58 395 LYS B C 1
ATOM 5729 O O . LYS B 1 418 ? 31.063 22.070 27.241 1.00 24.50 395 LYS B O 1
ATOM 5735 N N . LYS B 1 419 ? 30.103 23.634 28.544 1.00 21.52 396 LYS B N 1
ATOM 5736 C CA . LYS B 1 419 ? 31.353 24.334 28.810 1.00 21.56 396 LYS B CA 1
ATOM 5737 C C . LYS B 1 419 ? 32.386 23.441 29.518 1.00 25.27 396 LYS B C 1
ATOM 5738 O O . LYS B 1 419 ? 33.548 23.387 29.129 1.00 21.98 396 LYS B O 1
ATOM 5744 N N . ILE B 1 420 ? 31.949 22.722 30.544 1.00 20.82 397 ILE B N 1
ATOM 5745 C CA . ILE B 1 420 ? 32.875 21.998 31.392 1.00 21.44 397 ILE B CA 1
ATOM 5746 C C . ILE B 1 420 ? 33.449 20.750 30.700 1.00 24.50 397 ILE B C 1
ATOM 5747 O O . ILE B 1 420 ? 34.666 20.511 30.745 1.00 23.61 397 ILE B O 1
ATOM 5752 N N . ILE B 1 421 ? 32.603 19.971 30.036 1.00 20.32 398 ILE B N 1
ATOM 5753 C CA . ILE B 1 421 ? 33.126 18.813 29.291 1.00 24.05 398 ILE B CA 1
ATOM 5754 C C . ILE B 1 421 ? 34.022 19.270 28.134 1.00 21.14 398 ILE B C 1
ATOM 5755 O O . ILE B 1 421 ? 35.108 18.716 27.931 1.00 18.12 398 ILE B O 1
ATOM 5760 N N . THR B 1 422 ? 33.600 20.299 27.406 1.00 21.31 399 THR B N 1
ATOM 5761 C CA . THR B 1 422 ? 34.407 20.808 26.296 1.00 20.56 399 THR B CA 1
ATOM 5762 C C . THR B 1 422 ? 35.800 21.217 26.771 1.00 24.30 399 THR B C 1
ATOM 5763 O O . THR B 1 422 ? 36.801 20.878 26.149 1.00 24.19 399 THR B O 1
ATOM 5767 N N . GLU B 1 423 ? 35.859 21.919 27.897 1.00 28.33 400 GLU B N 1
ATOM 5768 C CA . GLU B 1 423 ? 37.125 22.426 28.415 1.00 28.12 400 GLU B CA 1
ATOM 5769 C C . GLU B 1 423 ? 38.038 21.320 28.932 1.00 28.18 400 GLU B C 1
ATOM 5770 O O . GLU B 1 423 ? 39.263 21.396 28.790 1.00 30.18 400 GLU B O 1
ATOM 5776 N N . TYR B 1 424 ? 37.440 20.296 29.529 1.00 26.58 401 TYR B N 1
ATOM 5777 C CA . TYR B 1 424 ? 38.203 19.153 30.017 1.00 30.14 401 TYR B CA 1
ATOM 5778 C C . TYR B 1 424 ? 38.879 18.428 28.843 1.00 26.95 401 TYR B C 1
ATOM 5779 O O . TYR B 1 424 ? 40.054 18.077 28.911 1.00 28.80 401 TYR B O 1
ATOM 5788 N N . LEU B 1 425 ? 38.131 18.226 27.762 1.00 23.03 402 LEU B N 1
ATOM 5789 C CA . LEU B 1 425 ? 38.666 17.587 26.562 1.00 26.15 402 LEU B CA 1
ATOM 5790 C C . LEU B 1 425 ? 39.674 18.469 25.801 1.00 27.88 402 LEU B C 1
ATOM 5791 O O . LEU B 1 425 ? 40.467 17.961 25.011 1.00 23.86 402 LEU B O 1
ATOM 5796 N N . GLN B 1 426 ? 39.642 19.783 26.033 1.00 26.97 403 GLN B N 1
ATOM 5797 C CA . GLN B 1 426 ? 40.597 20.692 25.382 1.00 30.11 403 GLN B CA 1
ATOM 5798 C C . GLN B 1 426 ? 41.995 20.660 26.012 1.00 36.10 403 GLN B C 1
ATOM 5799 O O . GLN B 1 426 ? 42.944 21.181 25.427 1.00 42.37 403 GLN B O 1
ATOM 5805 N N . GLN B 1 427 ? 42.119 20.081 27.206 1.00 39.54 404 GLN B N 1
ATOM 5806 C CA . GLN B 1 427 ? 43.415 19.967 27.887 1.00 41.91 404 GLN B CA 1
ATOM 5807 C C . GLN B 1 427 ? 44.414 19.106 27.115 1.00 53.35 404 GLN B C 1
ATOM 5808 O O . GLN B 1 427 ? 44.041 18.271 26.287 1.00 55.69 404 GLN B O 1
#

Secondary structure (DSSP, 8-state):
-EEEEE----SS-HHHHHHHHHHHHHHH-TTSEEEEE---TTT-PPPTT--EEEEEGGGHHHHHHTT-B--B-GGGSTTGGGB-HHHHHTTEETTEE--EEEEEE-EEEEEETT-HHHHT--BHHHHHHHH-------SSPPEEEEEEE----HHHHHHHHHHHHHHHHT-----SSPPPTTS--HHHHHHHHHHHHHH-HHHHT---TT--TTHHHHHHHTTBEEEEEEEGGGGGGSGGGGGGEEEE--BSSSS----EEEEEEEEEBTT---HHHHHHHHHHHHHHHSHHHHHHHHS-BTTB-S----EESBHHHHHHHHHH-THHHHHHHHHT-TT-EE----TTHHHHHHHHHHHHHHHHH-/-EEEE----SS-HHHHHHHHHHHHHHH-TTS-EEEE---TTT-PPPTT--EEEEEGGGHHHHHHTT-B--B-GGGSTTGGGB-HHHHHTTEETTEE--EEEEEE-EEEEEETT-HHHHT--BHHHHHHHH-------SSPPEEEEEEE----HHHHHHHHHHHHHHHHT-----SSPPPSSS--HHHHHHHHHHHHHH-HHHHT---TT--TTHHHHHHHTTBEEEEEEEGGGGGGTGGGGGGEEEE--BSSSS----EEEEEEEEEBTT---HHHHHHHHHHHHHHHSHHHHHHHHS-BTTB-S----EESBHHHHHHHHHH-THHHHHHHHHT-TT-EE----TTHHHHHHHHHHHHHHHHH-

Radius of gyration: 29.28 Å; Cα contacts (8 Å, |Δi|>4): 1404; chains: 2; bounding box: 64×45×89 Å

B-factor: mean 20.69, std 8.54, range [5.0, 63.96]

CATH classification: 3.40.190.10 (+1 more: 3.40.190.10)

Foldseek 3Di:
DEAEEEEDPPFPDVPLLVVLLCVLLCVPCVPYYYHYDHDAPLVDDDDLRHFKYWYWQQQLQQCVVVPFFDWDPPVLAPPVVLFQVQQQVSQDDPRTGRWAFWFKKDKKKKAFAPPVQSVPAAELVSVCVVQPFDADLDLFADFQHFEQEAQQDLLVLLLQLVQLVCLAVVHDDQAQPPDDLVDRDPQSLVLVLSNCRRHPVNNRNDQDPVRPPLVSLVSVLVRGYRIYIDMQLSVLPNPPCVVRMDIDDHASHPGGHQAEIITTIMGGTPSPDPVVVVSSSSVSSNSSRDQSSSLSSFAADPVGHHGSRTGTRGNVNLVVVCVVPVVSVVVVVVNNDSSYHYRYHHSVVSVVSVVSSVSSVVVSVD/DAEEEEDPPFPDVVLLVVLLQVLCCVPPVPDDYHYDHDAPLVDDDDLRHFKYWAWQQQLQQCVVVPFFDWQPPVLAPPVVLFQVQQQVSQADPNTGRWAFWFKKDKKKKAFPPLVQSVPAAELVSVCVVQPFDADLDQFADFQHFEQEAQQDLLVVLLQLVQLVCLAVVHDDLAQPPDDLVDRDCQSLVLVLSNCRRHHVNNRNDADPVRPPLVSLVSVLVRTYNIYIDMQLSVLVVPPCSVRMDIDDHASHPDGHQAEIITTTMGGTPSDPDPVSNSVSSVSSNSSRDQSSSLSSQAADPVGHHGSRTGTRGNVNLVVVCVVPVVSVVVVVRNNPPSYHYRHHHNVVSVVSVVSSVSSVVVSVD

Solvent-accessible surface area: 30725 Å² total; per-residue (Å²): 108,69,3,32,0,0,12,30,69,130,11,30,20,43,96,17,5,80,96,6,0,59,84,47,2,83,93,51,21,96,127,17,147,17,63,46,50,120,19,40,4,66,80,94,38,12,55,176,94,3,5,0,0,3,0,3,0,4,1,0,15,21,0,31,143,88,41,57,10,14,94,3,63,124,177,40,8,49,115,54,139,33,4,4,83,23,0,12,75,4,0,42,48,69,51,30,11,31,0,0,2,4,1,0,9,12,54,1,2,0,2,49,110,51,26,158,78,0,68,70,2,96,6,0,61,48,0,67,118,95,32,26,69,19,126,39,113,84,64,85,2,54,103,82,122,10,0,0,7,54,1,32,29,21,39,46,7,0,7,19,2,0,30,0,16,2,1,26,32,72,26,51,26,87,10,106,99,32,27,83,19,146,58,38,42,72,93,0,1,68,0,0,46,17,3,17,32,0,0,2,79,31,0,0,56,47,124,2,173,108,98,30,65,36,24,8,0,77,30,0,34,109,21,61,0,47,0,12,14,8,70,0,12,1,1,11,47,1,105,100,101,4,95,79,10,37,36,58,37,24,1,18,6,88,54,89,39,29,14,7,0,38,0,7,0,0,0,0,7,47,51,13,124,90,94,139,76,51,99,26,0,26,46,0,0,19,18,0,2,37,78,80,0,2,25,64,0,0,16,33,57,107,115,41,154,43,3,0,13,2,0,0,2,8,84,33,0,6,138,59,2,23,118,85,58,93,14,0,36,69,0,64,85,30,0,63,61,116,71,2,80,2,4,10,0,0,25,116,0,65,55,21,12,150,118,0,92,126,59,0,37,81,86,8,106,184,105,4,36,0,0,11,29,72,125,14,33,20,47,95,15,4,77,101,4,0,68,60,15,2,91,142,77,27,94,143,22,150,17,68,43,48,120,19,42,5,71,78,92,37,11,49,102,95,2,4,0,0,3,0,2,0,4,3,0,15,19,0,33,138,86,42,55,10,13,96,3,70,128,98,54,7,50,113,59,145,32,4,2,84,25,0,8,112,9,0,31,41,96,49,28,11,33,0,0,1,3,2,0,9,12,56,1,2,0,3,48,112,45,28,162,86,0,67,63,0,94,6,1,63,48,0,68,124,88,30,27,82,17,103,36,154,77,74,85,2,46,103,81,112,8,0,0,5,49,1,30,30,21,40,45,6,0,7,24,2,0,32,0,19,2,1,31,30,69,26,60,22,48,13,108,100,33,29,94,21,147,57,38,49,85,85,0,1,65,0,0,46,18,3,21,31,0,0,3,59,38,0,0,66,44,122,3,180,102,99,28,59,35,24,6,0,75,29,0,39,108,23,57,0,53,0,10,13,8,68,0,12,1,0,8,41,0,88,97,92,3,93,78,11,19,32,52,36,24,2,17,5,87,57,90,38,28,14,8,0,37,0,7,0,0,0,0,5,45,56,16,132,89,92,138,76,50,75,32,0,22,43,0,0,20,12,0,2,35,80,80,0,2,25,91,0,0,15,33,58,110,119,45,155,48,4,0,13,3,1,0,2,6,84,31,0,6,156,64,1,22,92,62,60,96,18,0,35,47,0,63,159,27,0,63,61,117,72,1,80,3,5,21,0,0,21,111,0,63,76,19,12,135,88,0,87,133,59,0,41,83,78,10,134,184